Protein AF-A0A2H6MW00-F1 (afdb_monomer_lite)

Organism: NCBI:txid3147026

Sequence (532 aa):
ETTYEWGYKIKNDFLYSPQMQSAPKRWREKLSRSGATGAFHRWNVVLFIMSGNKQKDSLIRVLKAGEANIYTTLSTRKDITHVLTNKTILNQGKLKHLFGTPCYPIRYLETYLLEEKNVKYEQESREAMVDMQFDEMKNALIKHIYYQQAMLSKYTQIGQKMECNKELENASCSRGNKILEELVNDHFLPIAITEFFSGKDSIPPAKLIHSLLEYILQGNSDPTLSVQFFHIMYTLLEHNPPWKSPSMLRYYLEILQCPVCKNGTWSLMETLVRSCLYHNNICHSVMDPKTTDVDRTFHKKLLTFVMNLFEAEVLALTRRLYEGSDSHNPLVMPQTVVLNTFWLGNDSVLFNKQINILIDWIIYSYREKYRTIDVFKHKTSELLNAVLGAVVEYWIISGFIMDRNMLPSVADDLASYIAISCDDFSYEELKVFISSIPSLWLEMFVAEAVFKNLYFQNSTLLSNELLSLQKMVSCYLPTLQAGMCEKGKMPKEKKKKIGQWPCSESQRALLMLSGDKQNQAKVLPDVPVQTK

InterPro domains:
  IPR036420 BRCT domain superfamily [G3DSA:3.40.50.10190] (36-130)
  IPR042479 SMC5-SMC6 complex localization factor protein 1 [PTHR46677] (123-529)
  IPR057595 TopBP1/SLF1, BRCT domain [PF23294] (38-123)

Structure (mmCIF, N/CA/C/O backbone):
data_AF-A0A2H6MW00-F1
#
_entry.id   AF-A0A2H6MW00-F1
#
loop_
_atom_site.group_PDB
_atom_site.id
_atom_site.type_symbol
_atom_site.label_atom_id
_atom_site.label_alt_id
_atom_site.label_comp_id
_atom_site.label_asym_id
_atom_site.label_entity_id
_atom_site.label_seq_id
_atom_site.pdbx_PDB_ins_code
_atom_site.Cartn_x
_atom_site.Cartn_y
_atom_site.Cartn_z
_atom_site.occupancy
_atom_site.B_iso_or_equiv
_atom_site.auth_seq_id
_atom_site.auth_comp_id
_atom_site.auth_asym_id
_atom_site.auth_atom_id
_atom_site.pdbx_PDB_model_num
ATOM 1 N N . GLU A 1 1 ? -39.359 -27.729 50.370 1.00 43.09 1 GLU A N 1
ATOM 2 C CA . GLU A 1 1 ? -40.513 -26.822 50.542 1.00 43.09 1 GLU A CA 1
ATOM 3 C C . GLU A 1 1 ? -40.031 -25.507 51.136 1.00 43.09 1 GLU A C 1
ATOM 5 O O . GLU A 1 1 ? -39.455 -25.514 52.216 1.00 43.09 1 GLU A O 1
ATOM 10 N N . THR A 1 2 ? -40.194 -24.394 50.423 1.00 45.00 2 THR A N 1
ATOM 11 C CA . THR A 1 2 ? -39.931 -23.041 50.934 1.00 45.00 2 THR A CA 1
ATOM 12 C C . THR A 1 2 ? -41.237 -22.479 51.492 1.00 45.00 2 THR A C 1
ATOM 14 O O . THR A 1 2 ? -42.106 -22.017 50.760 1.00 45.00 2 THR A O 1
ATOM 17 N N . THR A 1 3 ? -41.424 -22.563 52.806 1.00 44.88 3 THR A N 1
ATOM 18 C CA . THR A 1 3 ? -42.553 -21.930 53.497 1.00 44.88 3 THR A CA 1
ATOM 19 C C . THR A 1 3 ? -42.326 -20.420 53.586 1.00 44.88 3 THR A C 1
ATOM 21 O O . THR A 1 3 ? -41.300 -19.960 54.088 1.00 44.88 3 THR A O 1
ATOM 24 N N . TYR A 1 4 ? -43.278 -19.631 53.076 1.00 48.44 4 TYR A N 1
ATOM 25 C CA . TYR A 1 4 ? -43.2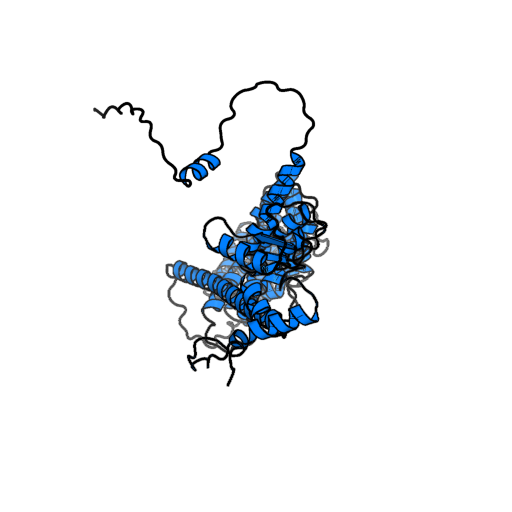72 -18.176 53.234 1.00 48.44 4 TYR A CA 1
ATOM 26 C C . TYR A 1 4 ? -43.538 -17.826 54.704 1.00 48.44 4 TYR A C 1
ATOM 28 O O . TYR A 1 4 ? -44.381 -18.452 55.347 1.00 48.44 4 TYR A O 1
ATOM 36 N N . GLU A 1 5 ? -42.854 -16.811 55.237 1.00 47.25 5 GLU A N 1
ATOM 37 C CA . GLU A 1 5 ? -42.820 -16.471 56.678 1.00 47.25 5 GLU A CA 1
ATOM 38 C C . GLU A 1 5 ? -44.167 -16.051 57.302 1.00 47.25 5 GLU A C 1
ATOM 40 O O . GLU A 1 5 ? -44.224 -15.755 58.488 1.00 47.25 5 GLU A O 1
ATOM 45 N N . TRP A 1 6 ? -45.260 -16.071 56.539 1.00 52.28 6 TRP A N 1
ATOM 46 C CA . TRP A 1 6 ? -46.618 -15.787 57.015 1.00 52.28 6 TRP A CA 1
ATOM 47 C C . TRP A 1 6 ? -47.533 -17.022 57.032 1.00 52.28 6 TRP A C 1
ATOM 49 O O . TRP A 1 6 ? -48.751 -16.888 57.026 1.00 52.28 6 TRP A O 1
ATOM 59 N N . GLY A 1 7 ? -46.968 -18.235 57.020 1.00 46.62 7 GLY A N 1
ATOM 60 C CA . GLY A 1 7 ? -47.730 -19.486 57.166 1.00 46.62 7 GLY A CA 1
ATOM 61 C C . GLY A 1 7 ? -48.493 -19.931 55.912 1.00 46.62 7 GLY A C 1
ATOM 62 O O . GLY A 1 7 ? -49.138 -20.978 55.921 1.00 46.62 7 GLY A O 1
ATOM 63 N N . TYR A 1 8 ? -48.388 -19.188 54.810 1.00 46.38 8 TYR A N 1
ATOM 64 C CA . TYR A 1 8 ? -48.951 -19.592 53.528 1.00 46.38 8 TYR A CA 1
ATOM 65 C C . TYR A 1 8 ? -48.022 -20.593 52.837 1.00 46.38 8 TYR A C 1
ATOM 67 O O . TYR A 1 8 ? -46.849 -20.307 52.577 1.00 46.38 8 TYR A O 1
ATOM 75 N N . LYS A 1 9 ? -48.563 -21.772 52.507 1.00 50.38 9 LYS A N 1
ATOM 76 C CA . LYS A 1 9 ? -47.920 -22.694 51.567 1.00 50.38 9 LYS A CA 1
ATOM 77 C C . LYS A 1 9 ? -47.858 -21.992 50.213 1.00 50.38 9 LYS A C 1
ATOM 79 O O . LYS A 1 9 ? -48.898 -21.723 49.614 1.00 50.38 9 LYS A O 1
ATOM 84 N N . ILE A 1 10 ? -46.650 -21.678 49.751 1.00 54.69 10 ILE A N 1
ATOM 85 C CA . ILE A 1 10 ? -46.438 -21.229 48.376 1.00 54.69 10 ILE A CA 1
ATOM 86 C C . ILE A 1 10 ? -46.874 -22.412 47.504 1.00 54.69 10 ILE A C 1
ATOM 88 O O . ILE A 1 10 ? -46.269 -23.481 47.576 1.00 54.69 10 ILE A O 1
ATOM 92 N N . LYS A 1 11 ? -47.979 -22.274 46.756 1.00 50.41 11 LYS A N 1
ATOM 93 C CA . LYS A 1 11 ? -48.311 -23.250 45.709 1.00 50.41 11 LYS A CA 1
ATOM 94 C C . LYS A 1 11 ? -47.095 -23.344 44.788 1.00 50.41 11 LYS A C 1
ATOM 96 O O . LYS A 1 11 ? -46.508 -22.309 44.485 1.00 50.41 11 LYS A O 1
ATOM 101 N N . ASN A 1 12 ? -46.719 -24.557 44.381 1.00 48.44 12 ASN A N 1
ATOM 102 C CA . ASN A 1 12 ? -45.645 -24.830 43.417 1.00 48.44 12 ASN A CA 1
ATOM 103 C C . ASN A 1 12 ? -45.997 -24.270 42.020 1.00 48.44 12 ASN A C 1
ATOM 105 O O . ASN A 1 12 ? -46.101 -25.015 41.052 1.00 48.44 12 ASN A O 1
ATOM 109 N N . ASP A 1 13 ? -46.207 -22.962 41.913 1.00 48.69 13 ASP A N 1
ATOM 110 C CA . ASP A 1 13 ? -46.309 -22.253 40.653 1.00 48.69 13 ASP A CA 1
ATOM 111 C C . ASP A 1 13 ? -44.887 -21.840 40.269 1.00 48.69 13 ASP A C 1
ATOM 113 O O . ASP A 1 13 ? -44.239 -21.029 40.933 1.00 48.69 13 ASP A O 1
ATOM 117 N N . PHE A 1 14 ? -44.391 -22.459 39.199 1.00 50.50 14 PHE A N 1
ATOM 118 C CA . PHE A 1 14 ? -43.037 -22.395 38.633 1.00 50.50 14 PHE A CA 1
ATOM 119 C C . PHE A 1 14 ? -42.571 -20.994 38.163 1.00 50.50 14 PHE A C 1
ATOM 121 O O . PHE A 1 14 ? -41.670 -20.886 37.337 1.00 50.50 14 PHE A O 1
ATOM 128 N N . LEU A 1 15 ? -43.168 -19.902 38.647 1.00 58.03 15 LEU A N 1
ATOM 129 C CA . LEU A 1 15 ? -42.971 -18.554 38.102 1.00 58.03 15 LEU A CA 1
ATOM 130 C C . LEU A 1 15 ? -41.726 -17.824 38.634 1.00 58.03 15 LEU A C 1
ATOM 132 O O . LEU A 1 15 ? -41.253 -16.900 37.979 1.00 58.03 15 LEU A O 1
ATOM 136 N N . TYR A 1 16 ? -41.173 -18.219 39.786 1.00 58.78 16 TYR A N 1
ATOM 137 C CA . TYR A 1 16 ? -40.031 -17.527 40.401 1.00 58.78 16 TYR A CA 1
ATOM 138 C C . TYR A 1 16 ? -38.967 -18.495 40.905 1.00 58.78 16 TYR A C 1
ATOM 140 O O . TYR A 1 16 ? -39.287 -19.499 41.545 1.00 58.78 16 TYR A O 1
ATOM 148 N N . SER A 1 17 ? -37.694 -18.164 40.666 1.00 69.06 17 SER A N 1
ATOM 149 C CA . SER A 1 17 ? -36.570 -18.997 41.095 1.00 69.06 17 SER A CA 1
ATOM 150 C C . SER A 1 17 ? -36.513 -19.127 42.629 1.00 69.06 17 SER A C 1
ATOM 152 O O . SER A 1 17 ? -36.914 -18.202 43.347 1.00 69.06 17 SER A O 1
ATOM 154 N N . PRO A 1 18 ? -35.968 -20.232 43.173 1.00 68.19 18 PRO A N 1
ATOM 155 C CA . PRO A 1 18 ? -35.770 -20.392 44.620 1.00 68.19 18 PRO A CA 1
ATOM 156 C C . PRO A 1 18 ? -34.998 -19.222 45.263 1.00 68.19 18 PRO A C 1
ATOM 158 O O . PRO A 1 18 ? -35.259 -18.823 46.401 1.00 68.19 18 PRO A O 1
ATOM 161 N N . GLN A 1 19 ? -34.079 -18.618 44.506 1.00 68.25 19 GLN A N 1
ATOM 162 C CA . GLN A 1 19 ? -33.316 -17.438 44.914 1.00 68.25 19 GLN A CA 1
ATOM 163 C C . GLN A 1 19 ? -34.219 -16.206 45.080 1.00 68.25 19 GLN A C 1
ATOM 165 O O . GLN A 1 19 ? -34.146 -15.532 46.107 1.00 68.25 19 GLN A O 1
ATOM 170 N N . MET A 1 20 ? -35.135 -15.954 44.139 1.00 70.88 20 MET A N 1
ATOM 171 C CA . MET A 1 20 ? -36.111 -14.864 44.252 1.00 70.88 20 MET A CA 1
ATOM 172 C C . MET A 1 20 ? -37.076 -15.068 45.426 1.00 70.88 20 MET A C 1
ATOM 174 O O . MET A 1 20 ? -37.373 -14.119 46.149 1.00 70.88 20 MET A O 1
ATOM 178 N N . GLN A 1 21 ? -37.526 -16.305 45.657 1.00 74.19 21 GLN A N 1
ATOM 179 C CA . GLN A 1 21 ? -38.461 -16.623 46.743 1.00 74.19 21 GLN A CA 1
ATOM 180 C C . GLN A 1 21 ? -37.848 -16.396 48.133 1.00 74.19 21 GLN A C 1
ATOM 182 O O . GLN A 1 21 ? -38.528 -15.944 49.053 1.00 74.19 21 GLN A O 1
ATOM 187 N N . SER A 1 22 ? -36.554 -16.680 48.289 1.00 78.94 22 SER A N 1
ATOM 188 C CA . SER A 1 22 ? -35.835 -16.491 49.556 1.00 78.94 22 SER A CA 1
ATOM 189 C C . SER A 1 22 ? -35.346 -15.055 49.797 1.00 78.94 22 SER A C 1
ATOM 191 O O . SER A 1 22 ? -35.012 -14.705 50.932 1.00 78.94 22 SER A O 1
ATOM 193 N N . ALA A 1 23 ? -35.319 -14.198 48.768 1.00 81.88 23 ALA A N 1
ATOM 194 C CA . ALA A 1 23 ? -34.741 -12.856 48.846 1.00 81.88 23 ALA A CA 1
ATOM 195 C C . ALA A 1 23 ? -35.322 -11.967 49.971 1.00 81.88 23 ALA A C 1
ATOM 197 O O . ALA A 1 23 ? -34.521 -11.384 50.707 1.00 81.88 23 ALA A O 1
ATOM 198 N N . PRO A 1 24 ? -36.651 -11.893 50.201 1.00 83.25 24 PRO A N 1
ATOM 199 C CA . PRO A 1 24 ? -37.211 -11.069 51.276 1.00 83.25 24 PRO A CA 1
ATOM 200 C C . PRO A 1 24 ? -36.743 -11.499 52.672 1.00 83.25 24 PRO A C 1
ATOM 202 O O . PRO A 1 24 ? -36.370 -10.653 53.485 1.00 83.25 24 PRO A O 1
ATOM 205 N N . LYS A 1 25 ? -36.709 -12.813 52.936 1.00 81.81 25 LYS A N 1
ATOM 206 C CA . LYS A 1 25 ? -36.219 -13.378 54.201 1.00 81.81 25 LYS A CA 1
ATOM 207 C C . LYS A 1 25 ? -34.744 -13.043 54.419 1.00 81.81 25 LYS A C 1
ATOM 209 O O . LYS A 1 25 ? -34.380 -12.519 55.469 1.00 81.81 25 LYS A O 1
ATOM 214 N N . ARG A 1 26 ? -33.910 -13.251 53.393 1.00 85.31 26 ARG A N 1
ATOM 215 C CA . ARG A 1 26 ? -32.474 -12.922 53.443 1.00 85.31 26 ARG A CA 1
ATOM 216 C C . ARG A 1 26 ? -32.235 -11.446 53.759 1.00 85.31 26 ARG A C 1
ATOM 218 O O . ARG A 1 26 ? -31.378 -11.125 54.579 1.00 85.31 26 ARG A O 1
ATOM 225 N N . TRP A 1 27 ? -32.995 -10.544 53.136 1.00 85.69 27 TRP A N 1
ATOM 226 C CA . TRP A 1 27 ? -32.870 -9.112 53.403 1.00 85.69 27 TRP A CA 1
ATOM 227 C C . TRP A 1 27 ? -33.333 -8.736 54.809 1.00 85.69 27 TRP A C 1
ATOM 229 O O . TRP A 1 27 ? -32.624 -7.979 55.465 1.00 85.69 27 TRP A O 1
ATOM 239 N N . ARG A 1 28 ? -34.435 -9.305 55.318 1.00 84.44 28 ARG A N 1
ATOM 240 C CA . ARG A 1 28 ? -34.860 -9.091 56.714 1.00 84.44 28 ARG A CA 1
ATOM 241 C C . ARG A 1 28 ? -33.769 -9.491 57.704 1.00 84.44 28 ARG A C 1
ATOM 243 O O . ARG A 1 28 ? -33.351 -8.664 58.507 1.00 84.44 28 ARG A O 1
ATOM 250 N N . GLU A 1 29 ? -33.248 -10.711 57.593 1.00 85.50 29 GLU A N 1
ATOM 251 C CA . GLU A 1 29 ? -32.184 -11.198 58.480 1.00 85.50 29 GLU A CA 1
ATOM 252 C C . GLU A 1 29 ? -30.925 -10.325 58.399 1.00 85.50 29 GLU A C 1
ATOM 254 O O . GLU A 1 29 ? -30.324 -9.988 59.421 1.00 85.50 29 GLU A O 1
ATOM 259 N N . LYS A 1 30 ? -30.533 -9.917 57.187 1.00 85.12 30 LYS A N 1
ATOM 260 C CA . LYS A 1 30 ? -29.355 -9.074 56.965 1.00 85.12 30 LYS A CA 1
ATOM 261 C C . LYS A 1 30 ? -29.521 -7.676 57.558 1.00 85.12 30 LYS A C 1
ATOM 263 O O . LYS A 1 30 ? -28.572 -7.166 58.155 1.00 85.12 30 LYS A O 1
ATOM 268 N N . LEU A 1 31 ? -30.692 -7.059 57.415 1.00 87.12 31 LEU A N 1
ATOM 269 C CA . LEU A 1 31 ? -30.972 -5.737 57.980 1.00 87.12 31 LEU A CA 1
ATOM 270 C C . LEU A 1 31 ? -31.046 -5.799 59.510 1.00 87.12 31 LEU A C 1
ATOM 272 O O . LEU A 1 31 ? -30.394 -4.994 60.168 1.00 87.12 31 LEU A O 1
ATOM 276 N N . SER A 1 32 ? -31.701 -6.817 60.079 1.00 87.00 32 SER A N 1
ATOM 277 C CA . SER A 1 32 ? -31.735 -7.029 61.533 1.00 87.00 32 SER A CA 1
ATOM 278 C C . SER A 1 32 ? -30.345 -7.256 62.127 1.00 87.00 32 SER A C 1
ATOM 280 O O . SER A 1 32 ? -30.023 -6.676 63.158 1.00 87.00 32 SER A O 1
ATOM 282 N N . ARG A 1 33 ? -29.492 -8.058 61.472 1.00 85.88 33 ARG A N 1
ATOM 283 C CA . ARG A 1 33 ? -28.117 -8.311 61.942 1.00 85.88 33 ARG A CA 1
ATOM 284 C C . ARG A 1 33 ? -27.209 -7.089 61.837 1.00 85.88 33 ARG A C 1
ATOM 286 O O . ARG A 1 33 ? -26.317 -6.930 62.660 1.00 85.88 33 ARG A O 1
ATOM 293 N N . SER A 1 34 ? -27.386 -6.265 60.806 1.00 84.44 34 SER A N 1
ATOM 294 C CA . SER A 1 34 ? -26.510 -5.112 60.548 1.00 84.44 34 SER A CA 1
ATOM 295 C C . SER A 1 34 ? -26.994 -3.804 61.176 1.00 84.44 34 SER A C 1
ATOM 297 O O . SER A 1 34 ? -26.238 -2.837 61.186 1.00 84.44 34 SER A O 1
ATOM 299 N N . GLY A 1 35 ? -28.238 -3.748 61.665 1.00 85.81 35 GLY A N 1
ATOM 300 C CA . GLY A 1 35 ? -28.869 -2.510 62.132 1.00 85.81 35 GLY A CA 1
ATOM 301 C C . GLY A 1 35 ? -29.129 -1.493 61.013 1.00 85.81 35 GLY A C 1
ATOM 302 O O . GLY A 1 35 ? -29.382 -0.323 61.286 1.00 85.81 35 GLY A O 1
ATOM 303 N N . ALA A 1 36 ? -29.031 -1.911 59.750 1.00 87.56 36 ALA A N 1
ATOM 304 C CA . ALA A 1 36 ? -29.239 -1.054 58.593 1.00 87.56 36 ALA A CA 1
ATOM 305 C C . ALA A 1 36 ? -30.725 -0.724 58.396 1.00 87.56 36 ALA A C 1
ATOM 307 O O . ALA A 1 36 ? -31.579 -1.605 58.475 1.00 87.56 36 ALA A O 1
ATOM 308 N N . THR A 1 37 ? -31.024 0.529 58.054 1.00 86.38 37 THR A N 1
ATOM 309 C CA . THR A 1 37 ? -32.398 1.013 57.834 1.00 86.38 37 THR A CA 1
ATOM 310 C C . THR A 1 37 ? -33.011 0.521 56.522 1.00 86.38 37 THR A C 1
ATOM 312 O O . THR A 1 37 ? -34.229 0.454 56.399 1.00 86.38 37 THR A O 1
ATOM 315 N N . GLY A 1 38 ? -32.186 0.120 55.552 1.00 89.12 38 GLY A N 1
ATOM 316 C CA . GLY A 1 38 ? -32.645 -0.370 54.257 1.00 89.12 38 GLY A CA 1
ATOM 317 C C . GLY A 1 38 ? -31.540 -1.015 53.422 1.00 89.12 38 GLY A C 1
ATOM 318 O O . GLY A 1 38 ? -30.343 -0.888 53.711 1.00 89.12 38 GLY A O 1
ATOM 319 N N . ALA A 1 39 ? -31.944 -1.727 52.365 1.00 87.81 39 ALA A N 1
ATOM 320 C CA . ALA A 1 39 ? -31.032 -2.460 51.479 1.00 87.81 39 ALA A CA 1
ATOM 321 C C . ALA A 1 39 ? -29.990 -1.554 50.794 1.00 87.81 39 ALA A C 1
ATOM 323 O O . ALA A 1 39 ? -28.892 -2.004 50.469 1.00 87.81 39 ALA A O 1
ATOM 324 N N . PHE A 1 40 ? -30.313 -0.272 50.635 1.00 91.44 40 PHE A N 1
ATOM 325 C CA . PHE A 1 40 ? -29.522 0.750 49.962 1.00 91.44 40 PHE A CA 1
ATOM 326 C C . PHE A 1 40 ? -29.143 1.922 50.888 1.00 91.44 40 PHE A C 1
ATOM 328 O O . PHE A 1 40 ? -28.737 2.964 50.391 1.00 91.44 40 PHE A O 1
ATOM 335 N N . HIS A 1 41 ? -29.207 1.770 52.218 1.00 86.06 41 HIS A N 1
ATOM 336 C CA . HIS A 1 41 ? -29.026 2.862 53.202 1.00 86.06 41 HIS A CA 1
ATOM 337 C C . HIS A 1 41 ? -27.707 3.667 53.123 1.00 86.06 41 HIS A C 1
ATOM 339 O O . HIS A 1 41 ? -27.577 4.713 53.749 1.00 86.06 41 HIS A O 1
ATOM 345 N N . ARG A 1 42 ? -26.691 3.186 52.392 1.00 86.75 42 ARG A N 1
ATOM 346 C CA . ARG A 1 42 ? -25.413 3.898 52.144 1.00 86.75 42 ARG A CA 1
ATOM 347 C C . ARG A 1 42 ? -25.243 4.329 50.692 1.00 86.75 42 ARG A C 1
ATOM 349 O O . ARG A 1 42 ? -24.147 4.699 50.282 1.00 86.75 42 ARG A O 1
ATOM 356 N N . TRP A 1 43 ? -26.284 4.181 49.882 1.00 89.56 43 TRP A N 1
ATOM 357 C CA . TRP A 1 43 ? -26.205 4.440 48.460 1.00 89.56 43 TRP A CA 1
ATOM 358 C C . TRP A 1 43 ? -26.570 5.887 48.182 1.00 89.56 43 TRP A C 1
ATOM 360 O O . TRP A 1 43 ? -27.716 6.299 48.319 1.00 89.56 43 TRP A O 1
ATOM 370 N N . ASN A 1 44 ? -25.579 6.627 47.714 1.00 87.44 44 ASN A N 1
ATOM 371 C CA . ASN A 1 44 ? -25.741 7.914 47.060 1.00 87.44 44 ASN A CA 1
ATOM 372 C C . ASN A 1 44 ? -25.793 7.667 45.548 1.00 87.44 44 ASN A C 1
ATOM 374 O O . ASN A 1 44 ? -24.773 7.304 44.948 1.00 87.44 44 ASN A O 1
ATOM 378 N N . VAL A 1 45 ? -26.989 7.775 44.966 1.00 86.12 45 VAL A N 1
ATOM 379 C CA . VAL A 1 45 ? -27.323 7.295 43.621 1.00 86.12 45 VAL A CA 1
ATOM 380 C C . VAL A 1 45 ? -27.597 8.446 42.661 1.00 86.12 45 VAL A C 1
ATOM 382 O O . VAL A 1 45 ? -28.407 9.330 42.946 1.00 86.12 45 VAL A O 1
ATOM 385 N N . VAL A 1 46 ? -26.994 8.383 41.475 1.00 83.69 46 VAL A N 1
ATOM 386 C CA . VAL A 1 46 ? -27.352 9.223 40.323 1.00 83.69 46 VAL A CA 1
ATOM 387 C C . VAL A 1 46 ? -28.054 8.367 39.271 1.00 83.69 46 VAL A C 1
ATOM 389 O O . VAL A 1 46 ? -27.532 7.335 38.850 1.00 83.69 46 VAL A O 1
ATOM 392 N N . LEU A 1 47 ? -29.237 8.802 38.829 1.00 79.00 47 LEU A N 1
ATOM 393 C CA . LEU A 1 47 ? -30.015 8.131 37.783 1.00 79.00 47 LEU A CA 1
ATOM 394 C C . LEU A 1 47 ? -29.801 8.814 36.428 1.00 79.00 47 LEU A C 1
ATOM 396 O O . LEU A 1 47 ? -30.324 9.904 36.190 1.00 79.00 47 LEU A O 1
ATOM 400 N N . PHE A 1 48 ? -29.089 8.149 35.519 1.00 71.88 48 PHE A N 1
ATOM 401 C CA . PHE A 1 48 ? -28.833 8.633 34.162 1.00 71.88 48 PHE A CA 1
ATOM 402 C C . PHE A 1 48 ? -29.674 7.849 33.140 1.00 71.88 48 PHE A C 1
ATOM 404 O O . PHE A 1 48 ? -29.203 6.906 32.497 1.00 71.88 48 PHE A O 1
ATOM 411 N N . ILE A 1 49 ? -30.951 8.229 33.033 1.00 66.81 49 ILE A N 1
ATOM 412 C CA . ILE A 1 49 ? -31.977 7.596 32.185 1.00 66.81 49 ILE A CA 1
ATOM 413 C C . ILE A 1 49 ? -32.513 8.662 31.216 1.00 66.81 49 ILE A C 1
ATOM 415 O O . ILE A 1 49 ? -32.924 9.733 31.670 1.00 66.81 49 ILE A O 1
ATOM 419 N N . MET A 1 50 ? -32.492 8.400 29.899 1.00 50.62 50 MET A N 1
ATOM 420 C CA . MET A 1 50 ? -33.032 9.336 28.895 1.00 50.62 50 MET A CA 1
ATOM 421 C C . MET A 1 50 ? -34.531 9.583 29.114 1.00 50.62 50 MET A C 1
ATOM 423 O O . MET A 1 50 ? -35.275 8.677 29.480 1.00 50.62 50 MET A O 1
ATOM 427 N N . SER A 1 51 ? -34.940 10.839 28.937 1.00 45.62 51 SER A N 1
ATOM 428 C CA . SER A 1 51 ? -36.249 11.379 29.304 1.00 45.62 51 SER A CA 1
ATOM 429 C C . SER A 1 51 ? -37.420 10.709 28.586 1.00 45.62 51 SER A C 1
ATOM 431 O O . SER A 1 51 ? -37.417 10.576 27.365 1.00 45.62 51 SER A O 1
ATOM 433 N N . GLY A 1 52 ? -38.439 10.388 29.385 1.00 53.69 52 GLY A N 1
ATOM 434 C CA . GLY A 1 52 ? -39.700 9.763 28.999 1.00 53.69 52 GLY A CA 1
ATOM 435 C C . GLY A 1 52 ? -39.904 8.469 29.790 1.00 53.69 52 GLY A C 1
ATOM 436 O O . GLY A 1 52 ? -39.070 7.579 29.697 1.00 53.69 52 GLY A O 1
ATOM 437 N N . ASN A 1 53 ? -41.011 8.355 30.536 1.00 52.16 53 ASN A N 1
ATOM 438 C CA . ASN A 1 53 ? -41.598 7.116 31.092 1.00 52.16 53 ASN A CA 1
ATOM 439 C C . ASN A 1 53 ? -41.533 6.879 32.615 1.00 52.16 53 ASN A C 1
ATOM 441 O O . ASN A 1 53 ? -40.503 6.993 33.279 1.00 52.16 53 ASN A O 1
ATOM 445 N N . LYS A 1 54 ? -42.675 6.373 33.105 1.00 63.84 54 LYS A N 1
ATOM 446 C CA . LYS A 1 54 ? -43.038 5.833 34.436 1.00 63.84 54 LYS A CA 1
ATOM 447 C C . LYS A 1 54 ? -41.995 4.911 35.103 1.00 63.84 54 LYS A C 1
ATOM 449 O O . LYS A 1 54 ? -42.094 4.598 36.292 1.00 63.84 54 LYS A O 1
ATOM 454 N N . GLN A 1 55 ? -41.006 4.442 34.345 1.00 71.31 55 GLN A N 1
ATOM 455 C CA . GLN A 1 55 ? -39.929 3.574 34.812 1.00 71.31 55 GLN A CA 1
ATOM 456 C C . GLN A 1 55 ? -38.954 4.317 35.735 1.00 71.31 55 GLN A C 1
ATOM 458 O O . GLN A 1 55 ? -38.563 3.765 36.761 1.00 71.31 55 GLN A O 1
ATOM 463 N N . LYS A 1 56 ? -38.621 5.583 35.437 1.00 76.44 56 LYS A N 1
ATOM 464 C CA . LYS A 1 56 ? -37.750 6.399 36.301 1.00 76.44 56 LYS A CA 1
ATOM 465 C C . LYS A 1 56 ? -38.371 6.598 37.686 1.00 76.44 56 LYS A C 1
ATOM 467 O O . LYS A 1 56 ? -37.698 6.380 38.687 1.00 76.44 56 LYS A O 1
ATOM 472 N N . ASP A 1 57 ? -39.661 6.920 37.747 1.00 81.12 57 ASP A N 1
ATOM 473 C CA . ASP A 1 57 ? -40.375 7.119 39.016 1.00 81.12 57 ASP A CA 1
ATOM 474 C C . ASP A 1 57 ? -40.505 5.819 39.812 1.00 81.12 57 ASP A C 1
ATOM 476 O O . ASP A 1 57 ? -40.424 5.812 41.039 1.00 81.12 57 ASP A O 1
ATOM 480 N N . SER A 1 58 ? -40.671 4.691 39.122 1.00 83.31 58 SER A N 1
ATOM 481 C CA . SER A 1 58 ? -40.697 3.374 39.762 1.00 83.31 58 SER A CA 1
ATOM 482 C C . SER A 1 58 ? -39.335 3.009 40.355 1.00 83.31 58 SER A C 1
ATOM 484 O O . SER A 1 58 ? -39.279 2.560 41.496 1.00 83.31 58 SER A O 1
ATOM 486 N N . LEU A 1 59 ? -38.238 3.301 39.652 1.00 84.62 59 LEU A N 1
ATOM 487 C CA . LEU A 1 59 ? -36.881 3.115 40.173 1.00 84.62 59 LEU A CA 1
ATOM 488 C C . LEU A 1 59 ? -36.585 4.038 41.358 1.00 84.62 59 LEU A C 1
ATOM 490 O O . LEU A 1 59 ? -36.029 3.585 42.354 1.00 84.62 59 LEU A O 1
ATOM 494 N N . ILE A 1 60 ? -37.005 5.305 41.295 1.00 85.25 60 ILE A N 1
ATOM 495 C CA . ILE A 1 60 ? -36.887 6.243 42.420 1.00 85.25 60 ILE A CA 1
ATOM 496 C C . ILE A 1 60 ? -37.633 5.706 43.644 1.00 85.25 60 ILE A C 1
ATOM 498 O O . ILE A 1 60 ? -37.093 5.750 44.746 1.00 85.25 60 ILE A O 1
ATOM 502 N N . ARG A 1 61 ? -38.849 5.172 43.468 1.00 87.62 61 ARG A N 1
ATOM 503 C CA . ARG A 1 61 ? -39.621 4.571 44.567 1.00 87.62 61 ARG A CA 1
ATOM 504 C C . ARG A 1 61 ? -38.912 3.364 45.176 1.00 87.62 61 ARG A C 1
ATOM 506 O O . ARG A 1 61 ? -38.819 3.295 46.395 1.00 87.62 61 ARG A O 1
ATOM 513 N N . VAL A 1 62 ? -38.381 2.457 44.353 1.00 89.38 62 VAL A N 1
ATOM 514 C CA . VAL A 1 62 ? -37.635 1.276 44.829 1.00 89.38 62 VAL A CA 1
ATOM 515 C C . VAL A 1 62 ? -36.377 1.687 45.598 1.00 89.38 62 VAL A C 1
ATOM 517 O O . VAL A 1 62 ? -36.130 1.183 46.689 1.00 89.38 62 VAL A O 1
ATOM 520 N N . LEU A 1 63 ? -35.606 2.636 45.065 1.00 89.31 63 LEU A N 1
ATOM 521 C CA . LEU A 1 63 ? -34.390 3.134 45.706 1.00 89.31 63 LEU A CA 1
ATOM 522 C C . LEU A 1 63 ? -34.684 3.832 47.038 1.00 89.31 63 LEU A C 1
ATOM 524 O O . LEU A 1 63 ? -34.011 3.554 48.026 1.00 89.31 63 LEU A O 1
ATOM 528 N N . LYS A 1 64 ? -35.722 4.677 47.092 1.00 89.62 64 LYS A N 1
ATOM 529 C CA . LYS A 1 64 ? -36.163 5.321 48.339 1.00 89.62 64 LYS A CA 1
ATOM 530 C C . LYS A 1 64 ? -36.676 4.315 49.365 1.00 89.62 64 LYS A C 1
ATOM 532 O O . LYS A 1 64 ? -36.353 4.450 50.533 1.00 89.62 64 LYS A O 1
ATOM 537 N N . ALA A 1 65 ? -37.422 3.293 48.942 1.00 89.44 65 ALA A N 1
ATOM 538 C CA . ALA A 1 65 ? -37.897 2.238 49.841 1.00 89.44 65 ALA A CA 1
ATOM 539 C C . ALA A 1 65 ? -36.747 1.425 50.461 1.00 89.44 65 ALA A C 1
ATOM 541 O O . ALA A 1 65 ? -36.893 0.878 51.548 1.00 89.44 65 ALA A O 1
ATOM 542 N N . GLY A 1 66 ? -35.601 1.346 49.779 1.00 88.75 66 GLY A N 1
ATOM 543 C CA . GLY A 1 66 ? -34.373 0.788 50.337 1.00 88.75 66 GLY A CA 1
ATOM 544 C C . GLY A 1 66 ? -33.479 1.806 51.051 1.00 88.75 66 GLY A C 1
ATOM 545 O O . GLY A 1 66 ? -32.345 1.448 51.355 1.00 88.75 66 GLY A O 1
ATOM 546 N N . GLU A 1 67 ? -33.954 3.025 51.325 1.00 90.38 67 GLU A N 1
ATOM 547 C CA . GLU A 1 67 ? -33.231 4.104 52.023 1.00 90.38 67 GLU A CA 1
ATOM 548 C C . GLU A 1 67 ? -32.020 4.687 51.257 1.00 90.38 67 GLU A C 1
ATOM 550 O O . GLU A 1 67 ? -31.047 5.132 51.858 1.00 90.38 67 GLU A O 1
ATOM 555 N N . ALA A 1 68 ? -32.046 4.707 49.918 1.00 90.06 68 ALA A N 1
ATOM 556 C CA . ALA A 1 68 ? -31.005 5.373 49.122 1.00 90.06 68 ALA A CA 1
ATOM 557 C C . ALA A 1 68 ? -31.194 6.901 49.042 1.00 90.06 68 ALA A C 1
ATOM 559 O O . ALA A 1 68 ? -32.307 7.396 48.834 1.00 90.06 68 ALA A O 1
ATOM 560 N N . ASN A 1 69 ? -30.087 7.645 49.039 1.00 87.88 69 ASN A N 1
ATOM 561 C CA . ASN A 1 69 ? -30.062 9.070 48.706 1.00 87.88 69 ASN A CA 1
ATOM 562 C C . ASN A 1 69 ? -29.978 9.247 47.186 1.00 87.88 69 ASN A C 1
ATOM 564 O O . ASN A 1 69 ? -29.056 8.743 46.546 1.00 87.88 69 ASN A O 1
ATOM 568 N N . ILE A 1 70 ? -30.919 9.978 46.586 1.00 85.19 70 ILE A N 1
ATOM 569 C CA . ILE A 1 70 ? -31.000 10.145 45.126 1.00 85.19 70 ILE A CA 1
ATOM 570 C C . ILE A 1 70 ? -30.679 11.590 44.750 1.00 85.19 70 ILE A C 1
ATOM 572 O O . ILE A 1 70 ? -31.356 12.512 45.201 1.00 85.19 70 ILE A O 1
ATOM 576 N N . TYR A 1 71 ? -29.700 11.778 43.866 1.00 80.19 71 TYR A N 1
ATOM 577 C CA . TYR A 1 71 ? -29.256 13.091 43.399 1.00 80.19 71 TYR A CA 1
ATOM 578 C C . TYR A 1 71 ? -29.754 13.365 41.974 1.00 80.19 71 TYR A C 1
ATOM 580 O O . TYR A 1 71 ? -29.606 12.538 41.071 1.00 80.19 71 TYR A O 1
ATOM 588 N N . THR A 1 72 ? -30.365 14.536 41.770 1.00 60.94 72 THR A N 1
ATOM 589 C CA . THR A 1 72 ? -30.970 14.952 40.489 1.00 60.94 72 THR A CA 1
ATOM 590 C C . THR A 1 72 ? -30.069 15.848 39.640 1.00 60.94 72 THR A C 1
ATOM 592 O O . THR A 1 72 ? -30.309 15.984 38.443 1.00 60.94 72 THR A O 1
ATOM 595 N N . THR A 1 73 ? -29.039 16.456 40.230 1.00 54.94 73 THR A N 1
ATOM 596 C CA . THR A 1 73 ? -28.094 17.363 39.565 1.00 54.94 73 THR A CA 1
ATOM 597 C C . THR A 1 73 ? -26.652 16.977 39.899 1.00 54.94 73 THR A C 1
ATOM 599 O O . THR A 1 73 ? -26.388 16.337 40.914 1.00 54.94 73 THR A O 1
ATOM 602 N N . LEU A 1 74 ? -25.713 17.359 39.025 1.00 55.44 74 LEU A N 1
ATOM 603 C CA . LEU A 1 74 ? -24.258 17.177 39.165 1.00 55.44 74 LEU A CA 1
ATOM 604 C C . LEU A 1 74 ? -23.665 18.036 40.309 1.00 55.44 74 LEU A C 1
ATOM 606 O O . LEU A 1 74 ? -22.724 18.800 40.103 1.00 55.44 74 LEU A O 1
ATOM 610 N N . SER A 1 75 ? -24.221 17.965 41.518 1.00 48.84 75 SER A N 1
ATOM 611 C CA . SER A 1 75 ? -23.681 18.674 42.677 1.00 48.84 75 SER A CA 1
ATOM 612 C C . SER A 1 75 ? -22.520 17.901 43.306 1.00 48.84 75 SER A C 1
ATOM 614 O O . SER A 1 75 ? -22.622 16.705 43.558 1.00 48.84 75 SER A O 1
ATOM 616 N N . THR A 1 76 ? -21.419 18.627 43.521 1.00 51.94 76 THR A N 1
ATOM 617 C CA . THR A 1 76 ? -20.202 18.306 44.295 1.00 51.94 76 THR A CA 1
ATOM 618 C C . THR A 1 76 ? -19.823 16.826 44.442 1.00 51.94 76 THR A C 1
ATOM 620 O O . THR A 1 76 ? -20.217 16.121 45.362 1.00 51.94 76 THR A O 1
ATOM 623 N N . ARG A 1 77 ? -18.924 16.459 43.527 1.00 54.62 77 ARG A N 1
ATOM 624 C CA . ARG A 1 77 ? -18.089 15.272 43.273 1.00 54.62 77 ARG A CA 1
ATOM 625 C C . ARG A 1 77 ? -17.651 14.313 44.408 1.00 54.62 77 ARG A C 1
ATOM 627 O O . ARG A 1 77 ? -16.917 13.394 44.071 1.00 54.62 77 ARG A O 1
ATOM 634 N N . LYS A 1 78 ? -17.989 14.489 45.692 1.00 55.97 78 LYS A N 1
ATOM 635 C CA . LYS A 1 78 ? -17.288 13.764 46.779 1.00 55.97 78 LYS A CA 1
ATOM 636 C C . LYS A 1 78 ? -17.997 12.562 47.414 1.00 55.97 78 LYS A C 1
ATOM 638 O O . LYS A 1 78 ? -17.285 11.753 47.989 1.00 55.97 78 LYS A O 1
ATOM 643 N N . ASP A 1 79 ? -19.303 12.359 47.213 1.00 70.38 79 ASP A N 1
ATOM 644 C CA . ASP A 1 79 ? -20.026 11.304 47.953 1.00 70.38 79 ASP A CA 1
ATOM 645 C C . ASP A 1 79 ? -20.864 10.338 47.094 1.00 70.38 79 ASP A C 1
ATOM 647 O O . ASP A 1 79 ? -21.617 9.540 47.641 1.00 70.38 79 ASP A O 1
ATOM 651 N N . ILE A 1 80 ? -20.781 10.358 45.759 1.00 80.62 80 ILE A N 1
ATOM 652 C CA . ILE A 1 80 ? -21.593 9.454 44.916 1.00 80.62 80 ILE A CA 1
ATOM 653 C C . ILE A 1 80 ? -21.030 8.027 44.973 1.00 80.62 80 ILE A C 1
ATOM 655 O O . ILE A 1 80 ? -19.840 7.821 44.790 1.00 80.62 80 ILE A O 1
ATOM 659 N N . THR A 1 81 ? -21.901 7.036 45.185 1.00 82.62 81 THR A N 1
ATOM 660 C CA . THR A 1 81 ? -21.512 5.614 45.328 1.00 82.62 81 THR A CA 1
ATOM 661 C C . THR A 1 81 ? -21.992 4.727 44.183 1.00 82.62 81 THR A C 1
ATOM 663 O O . THR A 1 81 ? -21.387 3.692 43.919 1.00 82.62 81 THR A O 1
ATOM 666 N N . HIS A 1 82 ? -23.082 5.108 43.509 1.00 84.69 82 HIS A N 1
ATOM 667 C CA . HIS A 1 82 ? -23.669 4.323 42.428 1.00 84.69 82 HIS A CA 1
ATOM 668 C C . HIS A 1 82 ? -24.215 5.249 41.343 1.00 84.69 82 HIS A C 1
ATOM 670 O O . HIS A 1 82 ? -24.981 6.175 41.609 1.00 84.69 82 HIS A O 1
ATOM 676 N N . VAL A 1 83 ? -23.863 4.964 40.095 1.00 82.75 83 VAL A N 1
ATOM 677 C CA . VAL A 1 83 ? -24.450 5.621 38.925 1.00 82.75 83 VAL A CA 1
ATOM 678 C C . VAL A 1 83 ? -25.230 4.565 38.160 1.00 82.75 83 VAL A C 1
ATOM 680 O O . VAL A 1 83 ? -24.635 3.599 37.689 1.00 82.75 83 VAL A O 1
ATOM 683 N N . LEU A 1 84 ? -26.552 4.717 38.059 1.00 82.19 84 LEU A N 1
ATOM 684 C CA . LEU A 1 84 ? -27.418 3.754 37.375 1.00 82.19 84 LEU A CA 1
ATOM 685 C C . LEU A 1 84 ? -27.823 4.271 35.997 1.00 82.19 84 LEU A C 1
ATOM 687 O O . LEU A 1 84 ? -28.305 5.400 35.868 1.00 82.19 84 LEU A O 1
ATOM 691 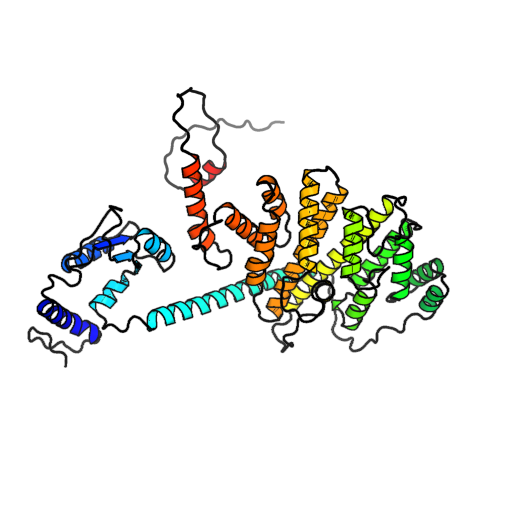N N . THR A 1 85 ? -27.667 3.435 34.969 1.00 76.00 85 THR A N 1
ATOM 692 C CA . THR A 1 85 ? -27.993 3.801 33.583 1.00 76.00 85 THR A CA 1
ATOM 693 C C . THR A 1 85 ? -28.738 2.699 32.826 1.00 76.00 85 THR A C 1
ATOM 695 O O . THR A 1 85 ? -28.605 1.512 33.123 1.00 76.00 85 THR A O 1
ATOM 698 N N . ASN A 1 86 ? -29.556 3.109 31.849 1.00 69.19 86 ASN A N 1
ATOM 699 C CA . ASN A 1 86 ? -30.268 2.215 30.933 1.00 69.19 86 ASN A CA 1
ATOM 700 C C . ASN A 1 86 ? -29.524 1.970 29.608 1.00 69.19 86 ASN A C 1
ATOM 702 O O . ASN A 1 86 ? -29.969 1.138 28.822 1.00 69.19 86 ASN A O 1
ATOM 706 N N . LYS A 1 87 ? -28.434 2.698 29.331 1.00 57.38 87 LYS A N 1
ATOM 707 C CA . LYS A 1 87 ? -27.658 2.517 28.099 1.00 57.38 87 LYS A CA 1
ATOM 708 C C . LYS A 1 87 ? -26.704 1.329 28.230 1.00 57.38 87 LYS A C 1
ATOM 710 O O . LYS A 1 87 ? -26.160 1.083 29.305 1.00 57.38 87 LYS A O 1
ATOM 715 N N . THR A 1 88 ? -26.488 0.627 27.118 1.00 52.03 88 THR A N 1
ATOM 716 C CA . THR A 1 88 ? -25.429 -0.379 26.971 1.00 52.03 88 THR A CA 1
ATOM 717 C C . THR A 1 88 ? -24.046 0.229 27.238 1.00 52.03 88 THR A C 1
ATOM 719 O O . THR A 1 88 ? -23.880 1.455 27.259 1.00 52.03 88 THR A O 1
ATOM 722 N N . ILE A 1 89 ? -23.078 -0.665 27.467 1.00 51.03 89 ILE A N 1
ATOM 723 C CA . ILE A 1 89 ? -21.667 -0.506 27.880 1.00 51.03 89 ILE A CA 1
ATOM 724 C C . ILE A 1 89 ? -20.976 0.779 27.362 1.00 51.03 89 ILE A C 1
ATOM 726 O O . ILE A 1 89 ? -20.204 1.398 28.096 1.00 51.03 89 ILE A O 1
ATOM 730 N N . LEU A 1 90 ? -21.362 1.270 26.177 1.00 43.59 90 LEU A N 1
ATOM 731 C CA . LEU A 1 90 ? -20.920 2.504 25.507 1.00 43.59 90 LEU A CA 1
ATOM 732 C C . LEU A 1 90 ? -20.778 3.775 26.371 1.00 43.59 90 LEU A C 1
ATOM 734 O O . LEU A 1 90 ? -20.035 4.675 25.991 1.00 43.59 90 LEU A O 1
ATOM 738 N N . ASN A 1 91 ? -21.506 3.915 27.486 1.00 51.38 91 ASN A N 1
ATOM 739 C CA . ASN A 1 91 ? -21.416 5.108 28.349 1.00 51.38 91 ASN A CA 1
ATOM 740 C C . ASN A 1 91 ? -20.841 4.844 29.747 1.00 51.38 91 ASN A C 1
ATOM 742 O O . ASN A 1 91 ? -20.655 5.800 30.504 1.00 51.38 91 ASN A O 1
ATOM 746 N N . GLN A 1 92 ? -20.537 3.592 30.105 1.00 51.38 92 GLN A N 1
ATOM 747 C CA . GLN A 1 92 ? -20.047 3.263 31.447 1.00 51.38 92 GLN A CA 1
ATOM 748 C C . GLN A 1 92 ? -18.650 3.840 31.702 1.00 51.38 92 GLN A C 1
ATOM 750 O O . GLN A 1 92 ? -18.424 4.396 32.774 1.00 51.38 92 GLN A O 1
ATOM 755 N N . GLY A 1 93 ? -17.751 3.821 30.711 1.00 54.00 93 GLY A N 1
ATOM 756 C CA . GLY A 1 93 ? -16.426 4.449 30.824 1.00 54.00 93 GLY A CA 1
ATOM 757 C C . GLY A 1 93 ? -16.498 5.968 31.040 1.00 54.00 93 GLY A C 1
ATOM 758 O O . GLY A 1 93 ? -15.850 6.512 31.935 1.00 54.00 93 GLY A O 1
ATOM 759 N N . LYS A 1 94 ? -17.377 6.651 30.293 1.00 53.31 94 LYS A N 1
ATOM 760 C CA . LYS A 1 94 ? -17.596 8.107 30.378 1.00 53.31 94 LYS A CA 1
ATOM 761 C C . LYS A 1 94 ? -18.196 8.533 31.721 1.00 53.31 94 LYS A C 1
ATOM 763 O O . LYS A 1 94 ? -17.785 9.540 32.291 1.00 53.31 94 LYS A O 1
ATOM 768 N N . LEU A 1 95 ? -19.148 7.756 32.240 1.00 54.44 95 LEU A N 1
ATOM 769 C CA . LEU A 1 95 ? -19.782 8.007 33.535 1.00 54.44 95 LEU A CA 1
ATOM 770 C C . LEU A 1 95 ? -18.847 7.639 34.707 1.00 54.44 95 LEU A C 1
ATOM 772 O O . LEU A 1 95 ? -18.786 8.383 35.685 1.00 54.44 95 LEU A O 1
ATOM 776 N N . LYS A 1 96 ? -18.043 6.571 34.585 1.00 57.66 96 LYS A N 1
ATOM 777 C CA . LYS A 1 96 ? -17.044 6.181 35.595 1.00 57.66 96 LYS A CA 1
ATOM 778 C C . LYS A 1 96 ? -15.983 7.265 35.776 1.00 57.66 96 LYS A C 1
ATOM 780 O O . LYS A 1 96 ? -15.631 7.586 36.907 1.00 57.66 96 LYS A O 1
ATOM 785 N N . HIS A 1 97 ? -15.546 7.890 34.683 1.00 57.94 97 HIS A N 1
ATOM 786 C CA . HIS A 1 97 ? -14.613 9.018 34.716 1.00 57.94 97 HIS A CA 1
ATOM 787 C C . HIS A 1 97 ? -15.248 10.312 35.266 1.00 57.94 97 HIS A C 1
ATOM 789 O O . HIS A 1 97 ? -14.578 11.096 35.934 1.00 57.94 97 HIS A O 1
ATOM 795 N N . LEU A 1 98 ? -16.548 10.542 35.037 1.00 58.59 98 LEU A N 1
ATOM 796 C CA . LEU A 1 98 ? -17.254 11.725 35.552 1.00 58.59 98 LEU A CA 1
ATOM 797 C C . LEU A 1 98 ? -17.467 11.693 37.075 1.00 58.59 98 LEU A C 1
ATOM 799 O O . LEU A 1 98 ? -17.433 12.739 37.724 1.00 58.59 98 LEU A O 1
ATOM 803 N N . PHE A 1 99 ? -17.724 10.505 37.629 1.00 59.38 99 PHE A N 1
ATOM 804 C CA . PHE A 1 99 ? -18.141 10.322 39.024 1.00 59.38 99 PHE A CA 1
ATOM 805 C C . PHE A 1 99 ? -17.107 9.594 39.895 1.00 59.38 99 PHE A C 1
ATOM 807 O O . PHE A 1 99 ? -17.359 9.381 41.079 1.00 59.38 99 PHE A O 1
ATOM 814 N N . GLY A 1 100 ? -15.965 9.184 39.328 1.00 59.84 100 GLY A N 1
ATOM 815 C CA . GLY A 1 100 ? -14.915 8.436 40.036 1.00 59.84 100 GLY A CA 1
ATOM 816 C C . GLY A 1 100 ? -15.377 7.079 40.579 1.00 59.84 100 GLY A C 1
ATOM 817 O O . GLY A 1 100 ? -14.723 6.506 41.443 1.00 59.84 100 GLY A O 1
ATOM 818 N N . THR A 1 101 ? -16.520 6.581 40.100 1.00 65.44 101 THR A N 1
ATOM 819 C CA . THR A 1 101 ? -17.284 5.494 40.720 1.00 65.44 101 THR A CA 1
ATOM 820 C C . THR A 1 101 ? -17.836 4.561 39.642 1.00 65.44 101 THR A C 1
ATOM 822 O O . THR A 1 101 ? -18.233 5.048 38.578 1.00 65.44 101 THR A O 1
ATOM 825 N N . PRO A 1 102 ? -17.876 3.231 39.859 1.00 65.94 102 PRO A N 1
ATOM 826 C CA . PRO A 1 102 ? -18.408 2.298 38.873 1.00 65.94 102 PRO A CA 1
ATOM 827 C C . PRO A 1 102 ? -19.857 2.620 38.494 1.00 65.94 102 PRO A C 1
ATOM 829 O O . PRO A 1 102 ? -20.680 3.002 39.331 1.00 65.94 102 PRO A O 1
ATOM 832 N N . CYS A 1 103 ? -20.157 2.466 37.208 1.00 75.38 103 CYS A N 1
ATOM 833 C CA . CYS A 1 103 ? -21.492 2.663 36.662 1.00 75.38 103 CYS A CA 1
ATOM 834 C C . CYS A 1 103 ? -22.153 1.309 36.480 1.00 75.38 103 CYS A C 1
ATOM 836 O O . CYS A 1 103 ? -21.553 0.411 35.899 1.00 75.38 103 CYS A O 1
ATOM 838 N N . TYR A 1 104 ? -23.385 1.178 36.954 1.00 79.00 104 TYR A N 1
ATOM 839 C CA . TYR A 1 104 ? -24.100 -0.085 36.955 1.00 79.00 104 TYR A CA 1
ATOM 840 C C . TYR A 1 104 ? -25.324 -0.007 36.031 1.00 79.00 104 TYR A C 1
ATOM 842 O O . TYR A 1 104 ? -26.039 1.004 36.023 1.00 79.00 104 TYR A O 1
ATOM 850 N N . PRO A 1 105 ? -25.602 -1.058 35.240 1.00 79.50 105 PRO A N 1
ATOM 851 C CA . PRO A 1 105 ? -26.857 -1.146 34.505 1.00 79.50 105 PRO A CA 1
ATOM 852 C C . PRO A 1 105 ? -28.027 -1.263 35.490 1.00 79.50 105 PRO A C 1
ATOM 854 O O . PRO A 1 105 ? -27.863 -1.785 36.586 1.00 79.50 105 PRO A O 1
ATOM 857 N N . ILE A 1 106 ? -29.236 -0.846 35.104 1.00 77.75 106 ILE A N 1
ATOM 858 C CA . ILE A 1 106 ? -30.426 -0.971 35.976 1.00 77.75 106 ILE A CA 1
ATOM 859 C C . ILE A 1 106 ? -30.648 -2.418 36.455 1.00 77.75 106 ILE A C 1
ATOM 861 O O . ILE A 1 106 ? -31.030 -2.620 37.605 1.00 77.75 106 ILE A O 1
ATOM 865 N N . ARG A 1 107 ? -30.327 -3.418 35.620 1.00 78.06 107 ARG A N 1
ATOM 866 C CA . ARG A 1 107 ? -30.386 -4.847 35.983 1.00 78.06 107 ARG A CA 1
ATOM 867 C C . ARG A 1 107 ? -29.516 -5.213 37.189 1.00 78.06 107 ARG A C 1
ATOM 869 O O . ARG A 1 107 ? -29.806 -6.189 37.864 1.00 78.06 107 ARG A O 1
ATOM 876 N N . TYR A 1 108 ? -28.505 -4.411 37.523 1.00 82.88 108 TYR A N 1
ATOM 877 C CA . TYR A 1 108 ? -27.729 -4.592 38.750 1.00 82.88 108 TYR A CA 1
ATOM 878 C C . TYR A 1 108 ? -28.591 -4.494 40.015 1.00 82.88 108 TYR A C 1
ATOM 880 O O . TYR A 1 108 ? -28.294 -5.143 41.009 1.00 82.88 108 TYR A O 1
ATOM 888 N N . LEU A 1 109 ? -29.677 -3.711 40.004 1.00 82.56 109 LEU A N 1
ATOM 889 C CA . LEU A 1 109 ? -30.613 -3.688 41.133 1.00 82.56 109 LEU A CA 1
ATOM 890 C C . LEU A 1 109 ? -31.323 -5.031 41.303 1.00 82.56 109 LEU A C 1
ATOM 892 O O . LEU A 1 109 ? -31.557 -5.457 42.431 1.00 82.56 109 LEU A O 1
ATOM 896 N N . GLU A 1 110 ? -31.649 -5.693 40.194 1.00 78.81 110 GLU A N 1
ATOM 897 C CA . GLU A 1 110 ? -32.289 -7.007 40.202 1.00 78.81 110 GLU A CA 1
ATOM 898 C C . GLU A 1 110 ? -31.319 -8.043 40.767 1.00 78.81 110 GLU A C 1
ATOM 900 O O . GLU A 1 110 ? -31.658 -8.726 41.731 1.00 78.81 110 GLU A O 1
ATOM 905 N N . THR A 1 111 ? -30.081 -8.085 40.265 1.00 79.31 111 THR A N 1
ATOM 906 C CA . THR A 1 111 ? -29.068 -9.024 40.766 1.00 79.31 111 THR A CA 1
ATOM 907 C C . THR A 1 111 ? -28.697 -8.738 42.221 1.00 79.31 111 THR A C 1
ATOM 909 O O . THR A 1 111 ? -28.649 -9.651 43.037 1.00 79.31 111 THR A O 1
ATOM 912 N N . TYR A 1 112 ? -28.539 -7.471 42.614 1.00 84.38 112 TYR A N 1
ATOM 913 C CA . TYR A 1 112 ? -28.226 -7.102 43.997 1.00 84.38 112 TYR A CA 1
ATOM 914 C C . TYR A 1 112 ? -29.323 -7.511 44.987 1.00 84.38 112 TYR A C 1
ATOM 916 O O . TYR A 1 112 ? -29.024 -7.902 46.118 1.00 84.38 112 TYR A O 1
ATOM 924 N N . LEU A 1 113 ? -30.593 -7.399 44.589 1.00 84.56 113 LEU A N 1
ATOM 925 C CA . LEU A 1 113 ? -31.715 -7.753 45.452 1.00 84.56 113 LEU A CA 1
ATOM 926 C C . LEU A 1 113 ? -32.002 -9.259 45.461 1.00 84.56 113 LEU A C 1
ATOM 928 O O . LEU A 1 113 ? -32.421 -9.772 46.501 1.00 84.56 113 LEU A O 1
ATOM 932 N N . LEU A 1 114 ? -31.795 -9.952 44.338 1.00 81.50 114 LEU A N 1
ATOM 933 C CA . LEU A 1 114 ? -32.307 -11.306 44.111 1.00 81.50 114 LEU A CA 1
ATOM 934 C C . LEU A 1 114 ? -31.221 -12.396 44.093 1.00 81.50 114 LEU A C 1
ATOM 936 O O . LEU A 1 114 ? -31.521 -13.538 44.451 1.00 81.50 114 LEU A O 1
ATOM 940 N N . GLU A 1 115 ? -29.974 -12.076 43.746 1.00 70.62 115 GLU A N 1
ATOM 941 C CA . GLU A 1 115 ? -28.888 -13.052 43.575 1.00 70.62 115 GLU A CA 1
ATOM 942 C C . GLU A 1 115 ? -27.915 -13.095 44.767 1.00 70.62 115 GLU A C 1
ATOM 944 O O . GLU A 1 115 ? -27.758 -12.147 45.539 1.00 70.62 115 GLU A O 1
ATOM 949 N N . GLU A 1 116 ? -27.257 -14.243 44.936 1.00 59.94 116 GLU A N 1
ATOM 950 C CA . GLU A 1 116 ? -26.233 -14.481 45.955 1.00 59.94 116 GLU A CA 1
ATOM 951 C C . GLU A 1 116 ? -24.848 -14.213 45.338 1.00 59.94 116 GLU A C 1
ATOM 953 O O . GLU A 1 116 ? -24.585 -14.608 44.204 1.00 59.94 116 GLU A O 1
ATOM 958 N N . LYS A 1 117 ? -23.973 -13.462 46.023 1.00 51.59 117 LYS A N 1
ATOM 959 C CA . LYS A 1 117 ? -22.747 -12.909 45.417 1.00 51.59 117 LYS A CA 1
ATOM 960 C C . LYS A 1 117 ? -21.765 -13.995 44.936 1.00 51.59 117 LYS A C 1
ATOM 962 O O . LYS A 1 117 ? -20.920 -14.413 45.714 1.00 51.59 117 LYS A O 1
ATOM 967 N N . ASN A 1 118 ? -21.772 -14.278 43.632 1.00 43.47 118 ASN A N 1
ATOM 968 C CA . ASN A 1 118 ? -20.655 -14.858 42.862 1.00 43.47 118 ASN A CA 1
ATOM 969 C C . ASN A 1 118 ? -20.288 -13.982 41.635 1.00 43.47 118 ASN A C 1
ATOM 971 O O . ASN A 1 118 ? -19.841 -14.459 40.603 1.00 43.47 118 ASN A O 1
ATOM 975 N N . VAL A 1 119 ? -20.479 -12.661 41.726 1.00 45.94 119 VAL A N 1
ATOM 976 C CA . VAL A 1 119 ? -20.575 -11.770 40.544 1.00 45.94 119 VAL A CA 1
ATOM 977 C C . VAL A 1 119 ? -19.223 -11.321 39.953 1.00 45.94 119 VAL A C 1
ATOM 979 O O . VAL A 1 119 ? -19.199 -10.634 38.940 1.00 45.94 119 VAL A O 1
ATOM 982 N N . LYS A 1 120 ? -18.069 -11.689 40.526 1.00 40.41 120 LYS A N 1
ATOM 983 C CA . LYS A 1 120 ? -16.776 -11.205 39.992 1.00 40.41 120 LYS A CA 1
ATOM 984 C C . LYS A 1 120 ? -16.188 -12.024 38.839 1.00 40.41 120 LYS A C 1
ATOM 986 O O . LYS A 1 120 ? -15.394 -11.465 38.104 1.00 40.41 120 LYS A O 1
ATOM 991 N N . TYR A 1 121 ? -16.574 -13.287 38.651 1.00 40.19 121 TYR A N 1
ATOM 992 C CA . TYR A 1 121 ? -15.901 -14.163 37.675 1.00 40.19 121 TYR A CA 1
ATOM 993 C C . TYR A 1 121 ? -16.696 -14.431 36.384 1.00 40.19 121 TYR A C 1
ATOM 995 O O . TYR A 1 121 ? -16.094 -14.767 35.371 1.00 40.19 121 TYR A O 1
ATOM 1003 N N . GLU A 1 122 ? -18.019 -14.234 36.363 1.00 42.09 122 GLU A N 1
ATOM 1004 C CA . GLU A 1 122 ? -18.841 -14.536 35.172 1.00 42.09 122 GLU A CA 1
ATOM 1005 C C . GLU A 1 122 ? -19.078 -13.331 34.246 1.00 42.09 122 GLU A C 1
ATOM 1007 O O . GLU A 1 122 ? -19.255 -13.505 33.041 1.00 42.09 122 GLU A O 1
ATOM 1012 N N . GLN A 1 123 ? -19.071 -12.106 34.780 1.00 44.75 123 GLN A N 1
ATOM 1013 C CA . GLN A 1 123 ? -19.353 -10.891 34.006 1.00 44.75 123 GLN A CA 1
ATOM 1014 C C . GLN A 1 123 ? -18.172 -10.521 33.089 1.00 44.75 123 GLN A C 1
ATOM 1016 O O . GLN A 1 123 ? -18.379 -10.307 31.899 1.00 44.75 123 GLN A O 1
ATOM 1021 N N . GLU A 1 124 ? -16.940 -10.535 33.613 1.00 43.03 124 GLU A N 1
ATOM 1022 C CA . GLU A 1 124 ? -15.715 -10.279 32.831 1.00 43.03 124 GLU A CA 1
ATOM 1023 C C . GLU A 1 124 ? -15.487 -11.369 31.768 1.00 43.03 124 GLU A C 1
ATOM 1025 O O . GLU A 1 124 ? -15.090 -11.076 30.644 1.00 43.03 124 GLU A O 1
ATOM 1030 N N . SER A 1 125 ? -15.830 -12.622 32.091 1.00 41.72 125 SER A N 1
ATOM 1031 C CA . SER A 1 125 ? -15.782 -13.756 31.159 1.00 41.72 125 SER A CA 1
ATOM 1032 C C . SER A 1 125 ? -16.773 -13.611 29.998 1.00 41.72 125 SER A C 1
ATOM 1034 O O . SER A 1 125 ? -16.421 -13.917 28.860 1.00 41.72 125 SER A O 1
ATOM 1036 N N . ARG A 1 126 ? -18.003 -13.146 30.257 1.00 41.69 126 ARG A N 1
ATOM 1037 C CA . ARG A 1 126 ? -19.018 -12.948 29.210 1.00 41.69 126 ARG A CA 1
ATOM 1038 C C . ARG A 1 126 ? -18.769 -11.700 28.373 1.00 41.69 126 ARG A C 1
ATOM 1040 O O . ARG A 1 126 ? -19.005 -11.748 27.173 1.00 41.69 126 ARG A O 1
ATOM 1047 N N . GLU A 1 127 ? -18.297 -10.613 28.978 1.00 45.56 127 GLU A N 1
ATOM 1048 C CA . GLU A 1 127 ? -17.933 -9.389 28.251 1.00 45.56 127 GLU A CA 1
ATOM 1049 C C . GLU A 1 127 ? -16.756 -9.657 27.299 1.00 45.56 127 GLU A C 1
ATOM 1051 O O . GLU A 1 127 ? -16.876 -9.380 26.109 1.00 45.56 127 GLU A O 1
ATOM 1056 N N . ALA A 1 128 ? -15.706 -10.352 27.755 1.00 45.03 128 ALA A N 1
ATOM 1057 C CA . ALA A 1 128 ? -14.592 -10.760 26.892 1.00 45.03 128 ALA A CA 1
ATOM 1058 C C . ALA A 1 128 ? -15.011 -11.721 25.759 1.00 45.03 128 ALA A C 1
ATOM 1060 O O . ALA A 1 128 ? -14.481 -11.651 24.651 1.00 45.03 128 ALA A O 1
ATOM 1061 N N . MET A 1 129 ? -15.975 -12.616 26.012 1.00 38.16 129 MET A N 1
ATOM 1062 C CA . MET A 1 129 ? -16.479 -13.563 25.008 1.00 38.16 129 MET A CA 1
ATOM 1063 C C . MET A 1 129 ? -17.339 -12.882 23.929 1.00 38.16 129 MET A C 1
ATOM 1065 O O . MET A 1 129 ? -17.313 -13.301 22.774 1.00 38.16 129 MET A O 1
ATOM 1069 N N . VAL A 1 130 ? -18.088 -11.833 24.282 1.00 56.00 130 VAL A N 1
ATOM 1070 C CA . VAL A 1 130 ? -18.890 -11.046 23.327 1.00 56.00 130 VAL A CA 1
ATOM 1071 C C . VAL A 1 130 ? -18.008 -10.103 22.503 1.00 56.00 130 VAL A C 1
ATOM 1073 O O . VAL A 1 130 ? -18.232 -9.983 21.299 1.00 56.00 130 VAL A O 1
ATOM 1076 N N . ASP A 1 131 ? -16.987 -9.492 23.111 1.00 55.66 131 ASP A N 1
ATOM 1077 C CA . ASP A 1 131 ? -16.027 -8.640 22.395 1.00 55.66 131 ASP A CA 1
ATOM 1078 C C . ASP A 1 131 ? -15.241 -9.443 21.344 1.00 55.66 131 ASP A C 1
ATOM 1080 O O . ASP A 1 131 ? -15.131 -9.016 20.195 1.00 55.66 131 ASP A O 1
ATOM 1084 N N . MET A 1 132 ? -14.816 -10.667 21.686 1.00 56.97 132 MET A N 1
ATOM 1085 C CA . MET A 1 132 ? -14.155 -11.583 20.747 1.00 56.97 132 MET A CA 1
ATOM 1086 C C . MET A 1 132 ? -15.036 -11.905 19.525 1.00 56.97 132 MET A C 1
ATOM 1088 O O . MET A 1 132 ? -14.569 -11.837 18.390 1.00 56.97 132 MET A O 1
ATOM 1092 N N . GLN A 1 133 ? -16.331 -12.172 19.731 1.00 64.75 133 GLN A N 1
ATOM 1093 C CA . GLN A 1 133 ? -17.277 -12.435 18.635 1.00 64.75 133 GLN A CA 1
ATOM 1094 C C . GLN A 1 133 ? -17.535 -11.202 17.757 1.00 64.75 133 GLN A C 1
ATOM 1096 O O . GLN A 1 133 ? -17.774 -11.323 16.552 1.00 64.75 133 GLN A O 1
ATOM 1101 N N . PHE A 1 134 ? -17.502 -10.003 18.341 1.00 68.88 134 PHE A N 1
ATOM 1102 C CA . PHE A 1 134 ? -17.701 -8.766 17.593 1.00 68.88 134 PHE A CA 1
ATOM 1103 C C . PHE A 1 134 ? -16.494 -8.431 16.710 1.00 68.88 134 PHE A C 1
ATOM 1105 O O . PHE A 1 134 ? -16.678 -8.053 15.551 1.00 68.88 134 PHE A O 1
ATOM 1112 N N . ASP A 1 135 ? -15.273 -8.613 17.217 1.00 65.94 135 ASP A N 1
ATOM 1113 C CA . ASP A 1 135 ? -14.048 -8.408 16.440 1.00 65.94 135 ASP A CA 1
ATOM 1114 C C . ASP A 1 135 ? -13.926 -9.406 15.283 1.00 65.94 135 ASP A C 1
ATOM 1116 O O . ASP A 1 135 ? -13.569 -9.019 14.166 1.00 65.94 135 ASP A O 1
ATOM 1120 N N . GLU A 1 136 ? -14.308 -10.666 15.497 1.00 72.50 136 GLU A N 1
ATOM 1121 C CA . GLU A 1 136 ? -14.413 -11.666 14.429 1.00 72.50 136 GLU A CA 1
ATOM 1122 C C . GLU A 1 136 ? -15.413 -11.235 13.347 1.00 72.50 136 GLU A C 1
ATOM 1124 O O . GLU A 1 136 ? -15.084 -11.229 12.157 1.00 72.50 136 GLU A O 1
ATOM 1129 N N . MET A 1 137 ? -16.612 -10.796 13.743 1.00 75.56 137 MET A N 1
ATOM 1130 C CA . MET A 1 137 ? -17.639 -10.326 12.807 1.00 75.56 137 MET A CA 1
ATOM 1131 C C . MET A 1 137 ? -17.194 -9.069 12.043 1.00 75.56 137 MET A C 1
ATOM 1133 O O . MET A 1 137 ? -17.441 -8.947 10.841 1.00 75.56 137 MET A O 1
ATOM 1137 N N . LYS A 1 138 ? -16.501 -8.142 12.712 1.00 73.44 138 LYS A N 1
ATOM 1138 C CA . LYS A 1 138 ? -15.921 -6.939 12.102 1.00 73.44 138 LYS A CA 1
ATOM 1139 C C . LYS A 1 138 ? -14.855 -7.299 11.069 1.00 73.44 138 LYS A C 1
ATOM 1141 O O . LYS A 1 138 ? -14.899 -6.787 9.952 1.00 73.44 138 LYS A O 1
ATOM 1146 N N . ASN A 1 139 ? -13.928 -8.191 11.412 1.00 76.75 139 ASN A N 1
ATOM 1147 C CA . ASN A 1 139 ? -12.882 -8.648 10.497 1.00 76.75 139 ASN A CA 1
ATOM 1148 C C . ASN A 1 139 ? -13.484 -9.369 9.282 1.00 76.75 139 ASN A C 1
ATOM 1150 O O . ASN A 1 139 ? -13.082 -9.104 8.147 1.00 76.75 139 ASN A O 1
ATOM 1154 N N . ALA A 1 140 ? -14.502 -10.206 9.500 1.00 77.56 140 ALA A N 1
ATOM 1155 C CA . ALA A 1 140 ? -15.243 -10.867 8.431 1.00 77.56 140 ALA A CA 1
ATOM 1156 C C . ALA A 1 140 ? -15.950 -9.863 7.505 1.00 77.56 140 ALA A C 1
ATOM 1158 O O . ALA A 1 140 ? -15.906 -10.016 6.284 1.00 77.56 140 ALA A O 1
ATOM 1159 N N . LEU A 1 141 ? -16.549 -8.801 8.056 1.00 82.00 141 LEU A N 1
ATOM 1160 C CA . LEU A 1 141 ? -17.179 -7.740 7.267 1.00 82.00 141 LEU A CA 1
ATOM 1161 C C . LEU A 1 141 ? -16.158 -6.969 6.421 1.00 82.00 141 LEU A C 1
ATOM 1163 O O . LEU A 1 141 ? -16.415 -6.703 5.251 1.00 82.00 141 LEU A O 1
ATOM 1167 N N . ILE A 1 142 ? -14.993 -6.630 6.979 1.00 81.19 142 ILE A N 1
ATOM 1168 C CA . ILE A 1 142 ? -13.926 -5.950 6.231 1.00 81.19 142 ILE A CA 1
ATOM 1169 C C . ILE A 1 142 ? -13.444 -6.834 5.077 1.00 81.19 142 ILE A C 1
ATOM 1171 O O . ILE A 1 142 ? -13.385 -6.375 3.935 1.00 81.19 142 ILE A O 1
ATOM 1175 N N . LYS A 1 143 ? -13.179 -8.118 5.347 1.00 79.69 143 LYS A N 1
ATOM 1176 C CA . LYS A 1 143 ? -12.832 -9.108 4.317 1.00 79.69 143 LYS A CA 1
ATOM 1177 C C . LYS A 1 143 ? -13.921 -9.183 3.238 1.00 79.69 143 LYS A C 1
ATOM 1179 O O . LYS A 1 143 ? -13.612 -9.219 2.049 1.00 79.69 143 LYS A O 1
ATOM 1184 N N . HIS A 1 144 ? -15.194 -9.117 3.635 1.00 80.12 144 HIS A N 1
ATOM 1185 C CA . HIS A 1 144 ? -16.327 -9.078 2.712 1.00 80.12 144 HIS A CA 1
ATOM 1186 C C . HIS A 1 144 ? -16.371 -7.802 1.852 1.00 80.12 144 HIS A C 1
ATOM 1188 O O . HIS A 1 144 ? -16.694 -7.888 0.672 1.00 80.12 144 HIS A O 1
ATOM 1194 N N . ILE A 1 145 ? -16.016 -6.628 2.383 1.00 82.44 145 ILE A N 1
ATOM 1195 C CA . ILE A 1 145 ? -15.942 -5.382 1.595 1.00 82.44 145 ILE A CA 1
ATOM 1196 C C . ILE A 1 145 ? -14.900 -5.515 0.477 1.00 82.44 145 ILE A C 1
ATOM 1198 O O . ILE A 1 145 ? -15.211 -5.222 -0.679 1.00 82.44 145 ILE A O 1
ATOM 1202 N N . TYR A 1 146 ? -13.704 -6.021 0.791 1.00 77.75 146 TYR A N 1
ATOM 1203 C CA . TYR A 1 146 ? -12.671 -6.288 -0.219 1.00 77.75 146 TYR A CA 1
ATOM 1204 C C . TYR A 1 146 ? -13.129 -7.326 -1.248 1.00 77.75 146 TYR A C 1
ATOM 1206 O O . TYR A 1 146 ? -12.898 -7.161 -2.445 1.00 77.75 146 TYR A O 1
ATOM 1214 N N . TYR A 1 147 ? -13.843 -8.363 -0.809 1.00 76.31 147 TYR A N 1
ATOM 1215 C CA . TYR A 1 147 ? -14.460 -9.340 -1.706 1.00 76.31 147 TYR A CA 1
ATOM 1216 C C . TYR A 1 147 ? -15.479 -8.694 -2.661 1.00 76.31 147 TYR A C 1
ATOM 1218 O O . TYR A 1 147 ? -15.484 -8.986 -3.856 1.00 76.31 147 TYR A O 1
ATOM 1226 N N . GLN A 1 148 ? -16.322 -7.778 -2.174 1.00 77.56 148 GLN A N 1
ATOM 1227 C CA . GLN A 1 148 ? -17.277 -7.053 -3.020 1.00 77.56 148 GLN A CA 1
ATOM 1228 C C . GLN A 1 148 ? -16.573 -6.122 -4.017 1.00 77.56 148 GLN A C 1
ATOM 1230 O O . GLN A 1 148 ? -16.972 -6.055 -5.179 1.00 77.56 148 GLN A O 1
ATOM 1235 N N . GLN A 1 149 ? -15.493 -5.450 -3.608 1.00 74.25 149 GLN A N 1
ATOM 1236 C CA . GLN A 1 149 ? -14.661 -4.653 -4.517 1.00 74.25 149 GLN A CA 1
ATOM 1237 C C . GLN A 1 149 ? -14.020 -5.521 -5.610 1.00 74.25 149 GLN A C 1
ATOM 1239 O O . GLN A 1 149 ? -14.066 -5.162 -6.790 1.00 74.25 149 GLN A O 1
ATOM 1244 N N . ALA A 1 150 ? -13.500 -6.698 -5.246 1.00 71.12 150 ALA A N 1
ATOM 1245 C CA . ALA A 1 150 ? -12.984 -7.680 -6.197 1.00 71.12 150 ALA A CA 1
ATOM 1246 C C . ALA A 1 150 ? -14.060 -8.102 -7.208 1.00 71.12 150 ALA A C 1
ATOM 1248 O O . ALA A 1 150 ? -13.817 -8.109 -8.416 1.00 71.12 150 ALA A O 1
ATOM 1249 N N . MET A 1 151 ? -15.272 -8.383 -6.724 1.00 67.81 151 MET A N 1
ATOM 1250 C CA . MET A 1 151 ? -16.416 -8.744 -7.558 1.00 67.81 151 MET A CA 1
ATOM 1251 C C . MET A 1 151 ? -16.791 -7.651 -8.550 1.00 67.81 151 MET A C 1
ATOM 1253 O O . MET A 1 151 ? -16.966 -7.936 -9.734 1.00 67.81 151 MET A O 1
ATOM 1257 N N . LEU A 1 152 ? -16.868 -6.398 -8.105 1.00 68.69 152 LEU A N 1
ATOM 1258 C CA . LEU A 1 152 ? -17.140 -5.272 -8.994 1.00 68.69 152 LEU A CA 1
ATOM 1259 C C . LEU A 1 152 ? -16.074 -5.162 -10.088 1.00 68.69 152 LEU A C 1
ATOM 1261 O O . LEU A 1 152 ? -16.436 -5.039 -11.253 1.00 68.69 152 LEU A O 1
ATOM 1265 N N . SER A 1 153 ? -14.788 -5.318 -9.749 1.00 63.44 153 SER A N 1
ATOM 1266 C CA . SER A 1 153 ? -13.694 -5.274 -10.732 1.00 63.44 153 SER A CA 1
ATOM 1267 C C . SER A 1 153 ? -13.818 -6.340 -11.834 1.00 63.44 153 SER A C 1
ATOM 1269 O O . SER A 1 153 ? -13.491 -6.074 -12.992 1.00 63.44 153 SER A O 1
ATOM 1271 N N . LYS A 1 154 ? -14.360 -7.523 -11.503 1.00 57.09 154 LYS A N 1
ATOM 1272 C CA . LYS A 1 154 ? -14.673 -8.586 -12.468 1.00 57.09 154 LYS A CA 1
ATOM 1273 C C . LYS A 1 154 ? -15.777 -8.151 -13.431 1.00 57.09 154 LYS A C 1
ATOM 1275 O O . LYS A 1 154 ? -15.625 -8.331 -14.633 1.00 57.09 154 LYS A O 1
ATOM 1280 N N . TYR A 1 155 ? -16.855 -7.538 -12.942 1.00 53.16 155 TYR A N 1
ATOM 1281 C CA . TYR A 1 155 ? -17.944 -7.056 -13.803 1.00 53.16 155 TYR A CA 1
ATOM 1282 C C . TYR A 1 155 ? -17.523 -5.900 -14.711 1.00 53.16 155 TYR A C 1
ATOM 1284 O O . TYR A 1 155 ? -17.934 -5.873 -15.870 1.00 53.16 155 TYR A O 1
ATOM 1292 N N . THR A 1 156 ? -16.653 -5.000 -14.245 1.00 55.31 156 THR A N 1
ATOM 1293 C CA . THR A 1 156 ? -16.104 -3.927 -15.090 1.00 55.31 156 THR A CA 1
ATOM 1294 C C . THR A 1 156 ? -15.230 -4.479 -16.224 1.00 55.31 156 THR A C 1
ATOM 1296 O O . THR A 1 156 ? -15.175 -3.883 -17.296 1.00 55.31 156 THR A O 1
ATOM 1299 N N . GLN A 1 157 ? -14.588 -5.638 -16.023 1.00 51.41 157 GLN A N 1
ATOM 1300 C CA . GLN A 1 157 ? -13.785 -6.325 -17.042 1.00 51.41 157 GLN A CA 1
ATOM 1301 C C . GLN A 1 157 ? -14.539 -7.382 -17.855 1.00 51.41 157 GLN A C 1
ATOM 1303 O O . GLN A 1 157 ? -14.057 -7.761 -18.910 1.00 51.41 157 GLN A O 1
ATOM 1308 N N . ILE A 1 158 ? -15.748 -7.810 -17.479 1.00 38.59 158 ILE A N 1
ATOM 1309 C CA . ILE A 1 158 ? -16.578 -8.668 -18.350 1.00 38.59 158 ILE A CA 1
ATOM 1310 C C . ILE A 1 158 ? -16.965 -7.936 -19.659 1.00 38.59 158 ILE A C 1
ATOM 1312 O O . ILE A 1 158 ? -17.274 -8.580 -20.658 1.00 38.59 158 ILE A O 1
ATOM 1316 N N . GLY A 1 159 ? -16.840 -6.603 -19.715 1.00 35.56 159 GLY A N 1
ATOM 1317 C CA . GLY A 1 159 ? -16.878 -5.832 -20.967 1.00 35.56 159 GLY A CA 1
ATOM 1318 C C . GLY A 1 159 ? -15.592 -5.883 -21.817 1.00 35.56 159 GLY A C 1
ATOM 1319 O O . GLY A 1 159 ? -15.610 -5.438 -22.962 1.00 35.56 159 GLY A O 1
ATOM 1320 N N . GLN A 1 160 ? -14.480 -6.411 -21.292 1.00 44.59 160 GLN A N 1
ATOM 1321 C CA . GLN A 1 160 ? -13.169 -6.504 -21.945 1.00 44.59 160 GLN A CA 1
ATOM 1322 C C . GLN A 1 160 ? -12.479 -7.847 -21.614 1.00 44.59 160 GLN A C 1
ATOM 1324 O O . GLN A 1 160 ? -11.781 -7.973 -20.614 1.00 44.59 160 GLN A O 1
ATOM 1329 N N . LYS A 1 161 ? -12.623 -8.812 -22.535 1.00 32.38 161 LYS A N 1
ATOM 1330 C CA . LYS A 1 161 ? -11.995 -10.154 -22.601 1.00 32.38 161 LYS A CA 1
ATOM 1331 C C . LYS A 1 161 ? -12.614 -11.272 -21.746 1.00 32.38 161 LYS A C 1
ATOM 1333 O O . LYS A 1 161 ? -12.261 -11.536 -20.601 1.00 32.38 161 LYS A O 1
ATOM 1338 N N . MET A 1 162 ? -13.471 -12.013 -22.443 1.00 32.78 162 MET A N 1
ATOM 1339 C CA . MET A 1 162 ? -13.686 -13.451 -22.310 1.00 32.78 162 MET A CA 1
ATOM 1340 C C . MET A 1 162 ? -12.402 -14.222 -22.697 1.00 32.78 162 MET A C 1
ATOM 1342 O O . MET A 1 162 ? -11.632 -13.753 -23.532 1.00 32.78 162 MET A O 1
ATOM 1346 N N . GLU A 1 163 ? -12.226 -15.396 -22.079 1.00 33.50 163 GLU A N 1
ATOM 1347 C CA . GLU A 1 163 ? -11.210 -16.442 -22.318 1.00 33.50 163 GLU A CA 1
ATOM 1348 C C . GLU A 1 163 ? -9.790 -16.234 -21.765 1.00 33.50 163 GLU A C 1
ATOM 1350 O O . GLU A 1 163 ? -8.834 -15.941 -22.475 1.00 33.50 163 GLU A O 1
ATOM 1355 N N . CYS A 1 164 ? -9.616 -16.587 -20.488 1.00 29.16 164 CYS A N 1
ATOM 1356 C CA . CYS A 1 164 ? -8.460 -17.396 -20.103 1.00 29.16 164 CYS A CA 1
ATOM 1357 C C . CYS A 1 164 ? -8.974 -18.829 -19.914 1.00 29.16 164 CYS A C 1
ATOM 1359 O O . CYS A 1 164 ? -9.471 -19.185 -18.844 1.00 29.16 164 CYS A O 1
ATOM 1361 N N . ASN A 1 165 ? -8.971 -19.615 -20.994 1.00 31.73 165 ASN A N 1
ATOM 1362 C CA . ASN A 1 165 ? -9.289 -21.033 -20.901 1.00 31.73 165 ASN A CA 1
ATOM 1363 C C . ASN A 1 165 ? -8.174 -21.750 -20.134 1.00 31.73 165 ASN A C 1
ATOM 1365 O O . ASN A 1 165 ? -6.983 -21.507 -20.329 1.00 31.73 165 ASN A O 1
ATOM 1369 N N . LYS A 1 166 ? -8.620 -22.624 -19.231 1.00 40.06 166 LYS A N 1
ATOM 1370 C CA . LYS A 1 166 ? -7.822 -23.666 -18.592 1.00 40.06 166 LYS A CA 1
ATOM 1371 C C . LYS A 1 166 ? -7.178 -24.528 -19.682 1.00 40.06 166 LYS A C 1
ATOM 1373 O O . LYS A 1 166 ? -7.777 -24.701 -20.735 1.00 40.06 166 LYS A O 1
ATOM 1378 N N . GLU A 1 167 ? -6.018 -25.088 -19.354 1.00 36.84 167 GLU A N 1
ATOM 1379 C CA . GLU A 1 167 ? -5.129 -25.901 -20.203 1.00 36.84 167 GLU A CA 1
ATOM 1380 C C . GLU A 1 167 ? -4.025 -25.109 -20.912 1.00 36.84 167 GLU A C 1
ATOM 1382 O O . GLU A 1 167 ? -4.008 -24.923 -22.122 1.00 36.84 167 GLU A O 1
ATOM 1387 N N . LEU A 1 168 ? -3.010 -24.732 -20.133 1.00 34.09 168 LEU A N 1
ATOM 1388 C CA . LEU A 1 168 ? -1.638 -24.905 -20.596 1.00 34.09 168 LEU A CA 1
ATOM 1389 C C . LEU A 1 168 ? -0.768 -25.302 -19.401 1.00 34.09 168 LEU A C 1
ATOM 1391 O O . LEU A 1 168 ? -0.059 -24.496 -18.797 1.00 34.09 168 LEU A O 1
ATOM 1395 N N . GLU A 1 169 ? -0.876 -26.573 -19.019 1.00 37.03 169 GLU A N 1
ATOM 1396 C CA . GLU A 1 169 ? 0.207 -27.224 -18.294 1.00 37.03 169 GLU A CA 1
ATOM 1397 C C . GLU A 1 169 ? 1.493 -27.079 -19.121 1.00 37.03 169 GLU A C 1
ATOM 1399 O O . GLU A 1 169 ? 1.546 -27.428 -20.298 1.00 37.03 169 GLU A O 1
ATOM 1404 N N . ASN A 1 170 ? 2.544 -26.577 -18.475 1.00 35.97 170 ASN A N 1
ATOM 1405 C CA . ASN A 1 170 ? 3.932 -26.826 -18.853 1.00 35.97 170 ASN A CA 1
ATOM 1406 C C . ASN A 1 170 ? 4.389 -26.367 -20.252 1.00 35.97 170 ASN A C 1
ATOM 1408 O O . ASN A 1 170 ? 5.168 -27.066 -20.900 1.00 35.97 170 ASN A O 1
ATOM 1412 N N . ALA A 1 171 ? 4.062 -25.143 -20.679 1.00 30.48 171 ALA A N 1
ATOM 1413 C CA . ALA A 1 171 ? 4.969 -24.457 -21.601 1.00 30.48 171 ALA A CA 1
ATOM 1414 C C . ALA A 1 171 ? 6.195 -23.980 -20.813 1.00 30.48 171 ALA A C 1
ATOM 1416 O O . ALA A 1 171 ? 6.175 -22.942 -20.149 1.00 30.48 171 ALA A O 1
ATOM 1417 N N . SER A 1 172 ? 7.271 -24.767 -20.864 1.00 34.84 172 SER A N 1
ATOM 1418 C CA . SER A 1 172 ? 8.613 -24.295 -20.529 1.00 34.84 172 SER A CA 1
ATOM 1419 C C . SER A 1 172 ? 8.835 -22.933 -21.184 1.00 34.84 172 SER A C 1
ATOM 1421 O O . SER A 1 172 ? 8.613 -22.817 -22.391 1.00 34.84 172 SER A O 1
ATOM 1423 N N . CYS A 1 173 ? 9.256 -21.937 -20.396 1.00 37.53 173 CYS A N 1
ATOM 1424 C CA . CYS A 1 173 ? 9.674 -20.620 -20.878 1.00 37.53 173 CYS A CA 1
ATOM 1425 C C . CYS A 1 173 ? 10.478 -20.815 -22.170 1.00 37.53 173 CYS A C 1
ATOM 1427 O O . CYS A 1 173 ? 11.492 -21.520 -22.156 1.00 37.53 173 CYS A O 1
ATOM 1429 N N . SER A 1 174 ? 9.937 -20.337 -23.292 1.00 41.53 174 SER A N 1
ATOM 1430 C CA . SER A 1 174 ? 10.451 -20.636 -24.625 1.00 41.53 174 SER A CA 1
ATOM 1431 C C . SER A 1 174 ? 11.944 -20.346 -24.662 1.00 41.53 174 SER A C 1
ATOM 1433 O O . SER A 1 174 ? 12.365 -19.250 -24.294 1.00 41.53 174 SER A O 1
ATOM 1435 N N . ARG A 1 175 ? 12.724 -21.345 -25.084 1.00 44.56 175 ARG A N 1
ATOM 1436 C CA . ARG A 1 175 ? 14.161 -21.262 -25.354 1.00 44.56 175 ARG A CA 1
ATOM 1437 C C . ARG A 1 175 ? 14.458 -19.899 -25.990 1.00 44.56 175 ARG A C 1
ATOM 1439 O O . ARG A 1 175 ? 13.958 -19.640 -27.083 1.00 44.56 175 ARG A O 1
ATOM 1446 N N . GLY A 1 176 ? 15.188 -19.042 -25.268 1.00 50.88 176 GLY A N 1
ATOM 1447 C CA . GLY A 1 176 ? 15.508 -17.680 -25.694 1.00 50.88 176 GLY A CA 1
ATOM 1448 C C . GLY A 1 176 ? 15.975 -17.676 -27.143 1.00 50.88 176 GLY A C 1
ATOM 1449 O O . GLY A 1 176 ? 16.680 -18.596 -27.576 1.00 50.88 176 GLY A O 1
ATOM 1450 N N . ASN A 1 177 ? 15.512 -16.695 -27.914 1.00 61.19 177 ASN A N 1
ATOM 1451 C CA . ASN A 1 177 ? 15.881 -16.573 -29.314 1.00 61.19 177 ASN A CA 1
ATOM 1452 C C . ASN A 1 177 ? 17.401 -16.343 -29.361 1.00 61.19 177 ASN A C 1
ATOM 1454 O O . ASN A 1 177 ? 17.859 -15.236 -29.092 1.00 61.19 177 ASN A O 1
ATOM 1458 N N . LYS A 1 178 ? 18.188 -17.404 -29.602 1.00 65.19 178 LYS A N 1
ATOM 1459 C CA . LYS A 1 178 ? 19.661 -17.389 -29.478 1.00 65.19 178 LYS A CA 1
ATOM 1460 C C . LYS A 1 178 ? 20.296 -16.261 -30.286 1.00 65.19 178 LYS A C 1
ATOM 1462 O O . LYS A 1 178 ? 21.273 -15.679 -29.844 1.00 65.19 178 LYS A O 1
ATOM 1467 N N . ILE A 1 179 ? 19.666 -15.913 -31.405 1.00 70.56 179 ILE A N 1
ATOM 1468 C CA . ILE A 1 179 ? 20.036 -14.796 -32.273 1.00 70.56 179 ILE A CA 1
ATOM 1469 C C . ILE A 1 179 ? 19.982 -13.464 -31.510 1.00 70.56 179 ILE A C 1
ATOM 1471 O O . ILE A 1 179 ? 20.923 -12.685 -31.576 1.00 70.56 179 ILE A O 1
ATOM 1475 N N . LEU A 1 180 ? 18.926 -13.204 -30.729 1.00 72.12 180 LEU A N 1
ATOM 1476 C CA . LEU A 1 180 ? 18.827 -11.984 -29.918 1.00 72.12 180 LEU A CA 1
ATOM 1477 C C . LEU A 1 180 ? 19.865 -11.962 -28.794 1.00 72.12 180 LEU A C 1
ATOM 1479 O O . LEU A 1 180 ? 20.419 -10.908 -28.498 1.00 72.12 180 LEU A O 1
ATOM 1483 N N . GLU A 1 181 ? 20.140 -13.106 -28.168 1.00 68.62 181 GLU A N 1
ATOM 1484 C CA . GLU A 1 181 ? 21.181 -13.189 -27.140 1.00 68.62 181 GLU A CA 1
ATOM 1485 C C . GLU A 1 181 ? 22.579 -12.953 -27.723 1.00 68.62 181 GLU A C 1
ATOM 1487 O O . GLU A 1 181 ? 23.351 -12.203 -27.131 1.00 68.62 181 GLU A O 1
ATOM 1492 N N . GLU A 1 182 ? 22.892 -13.536 -28.881 1.00 73.06 182 GLU A N 1
ATOM 1493 C CA . GLU A 1 182 ? 24.144 -13.316 -29.615 1.00 73.06 182 GLU A CA 1
ATOM 1494 C C . GLU A 1 182 ? 24.291 -11.847 -30.029 1.00 73.06 182 GLU A C 1
ATOM 1496 O O . GLU A 1 182 ? 25.290 -11.223 -29.685 1.00 73.06 182 GLU A O 1
ATOM 1501 N N . LEU A 1 183 ? 23.258 -11.239 -30.623 1.00 75.94 183 LEU A N 1
ATOM 1502 C CA . LEU A 1 183 ? 23.278 -9.824 -31.018 1.00 75.94 183 LEU A CA 1
ATOM 1503 C C . LEU A 1 183 ? 23.483 -8.868 -29.833 1.00 75.94 183 LEU A C 1
ATOM 1505 O O . LEU A 1 183 ? 24.152 -7.845 -29.976 1.00 75.94 183 LEU A O 1
ATOM 1509 N N . VAL A 1 184 ? 22.916 -9.180 -28.664 1.00 71.00 184 VAL A N 1
ATOM 1510 C CA . VAL A 1 184 ? 23.130 -8.391 -27.440 1.00 71.00 184 VAL A CA 1
ATOM 1511 C C . VAL A 1 184 ? 24.539 -8.597 -26.888 1.00 71.00 184 VAL A C 1
ATOM 1513 O O . VAL A 1 184 ? 25.173 -7.621 -26.488 1.00 71.00 184 VAL A O 1
ATOM 1516 N N . ASN A 1 185 ? 25.044 -9.836 -26.882 1.00 73.25 185 ASN A N 1
ATOM 1517 C CA . ASN A 1 185 ? 26.405 -10.138 -26.428 1.00 73.25 185 ASN A CA 1
ATOM 1518 C C . ASN A 1 185 ? 27.467 -9.491 -27.341 1.00 73.25 185 ASN A C 1
ATOM 1520 O O . ASN A 1 185 ? 28.491 -9.039 -26.841 1.00 73.25 185 ASN A O 1
ATOM 1524 N N . ASP A 1 186 ? 27.190 -9.382 -28.642 1.00 75.44 186 ASP A N 1
ATOM 1525 C CA . ASP A 1 186 ? 28.066 -8.765 -29.644 1.00 75.44 186 ASP A CA 1
ATOM 1526 C C . ASP A 1 186 ? 27.866 -7.237 -29.771 1.00 75.44 186 ASP A C 1
ATOM 1528 O O . ASP A 1 186 ? 28.387 -6.602 -30.687 1.00 75.44 186 ASP A O 1
ATOM 1532 N N . HIS A 1 187 ? 27.122 -6.619 -28.844 1.00 68.06 187 HIS A N 1
ATOM 1533 C CA . HIS A 1 187 ? 26.862 -5.173 -28.769 1.00 68.06 187 HIS A CA 1
ATOM 1534 C C . HIS A 1 187 ? 26.103 -4.556 -29.966 1.00 68.06 187 HIS A C 1
ATOM 1536 O O . HIS A 1 187 ? 26.095 -3.334 -30.139 1.00 68.06 187 HIS A O 1
ATOM 1542 N N . PHE A 1 188 ? 25.373 -5.351 -30.753 1.00 75.94 188 PHE A N 1
ATOM 1543 C CA . PHE A 1 188 ? 24.540 -4.880 -31.868 1.00 75.94 188 PHE A CA 1
ATOM 1544 C C . PHE A 1 188 ? 23.116 -4.500 -31.428 1.00 75.94 188 PHE A C 1
ATOM 1546 O O . PHE A 1 188 ? 22.119 -4.972 -31.980 1.00 75.94 188 PHE A O 1
ATOM 1553 N N . LEU A 1 189 ? 23.005 -3.602 -30.443 1.00 71.62 189 LEU A N 1
ATOM 1554 C CA . LEU A 1 189 ? 21.728 -3.216 -29.826 1.00 71.62 189 LEU A CA 1
ATOM 1555 C C . LEU A 1 189 ? 20.653 -2.741 -30.835 1.00 71.62 189 LEU A C 1
ATOM 1557 O O . LEU A 1 189 ? 19.524 -3.217 -30.738 1.00 71.62 189 LEU A O 1
ATOM 1561 N N . PRO A 1 190 ? 20.946 -1.893 -31.847 1.00 70.75 190 PRO A N 1
ATOM 1562 C CA . PRO A 1 190 ? 19.929 -1.459 -32.816 1.00 70.75 190 PRO A CA 1
ATOM 1563 C C . PRO A 1 190 ? 19.372 -2.601 -33.680 1.00 70.75 190 PRO A C 1
ATOM 1565 O O . PRO A 1 190 ? 18.187 -2.614 -34.024 1.00 70.75 190 PRO A O 1
ATOM 1568 N N . ILE A 1 191 ? 20.219 -3.581 -34.009 1.00 72.06 191 ILE A N 1
ATOM 1569 C CA . ILE A 1 191 ? 19.833 -4.761 -34.791 1.00 72.06 191 ILE A CA 1
ATOM 1570 C C . ILE A 1 191 ? 19.006 -5.700 -33.909 1.00 72.06 191 ILE A C 1
ATOM 1572 O O . ILE A 1 191 ? 17.952 -6.153 -34.339 1.00 72.06 191 ILE A O 1
ATOM 1576 N N . ALA A 1 192 ? 19.410 -5.901 -32.650 1.00 74.00 192 ALA A N 1
ATOM 1577 C CA . ALA A 1 192 ? 18.657 -6.694 -31.679 1.00 74.00 192 ALA A CA 1
ATOM 1578 C C . ALA A 1 192 ? 17.248 -6.131 -31.415 1.00 74.00 192 ALA A C 1
ATOM 1580 O O . ALA A 1 192 ? 16.291 -6.892 -31.315 1.00 74.00 192 ALA A O 1
ATOM 1581 N N . ILE A 1 193 ? 17.098 -4.802 -31.340 1.00 71.38 193 ILE A N 1
ATOM 1582 C CA . ILE A 1 193 ? 15.788 -4.143 -31.199 1.00 71.38 193 ILE A CA 1
ATOM 1583 C C . ILE A 1 193 ? 14.912 -4.409 -32.426 1.00 71.38 193 ILE A C 1
ATOM 1585 O O . ILE A 1 193 ? 13.749 -4.783 -32.291 1.00 71.38 193 ILE A O 1
ATOM 1589 N N . THR A 1 194 ? 15.471 -4.217 -33.621 1.00 73.19 194 THR A N 1
ATOM 1590 C CA . THR A 1 194 ? 14.739 -4.405 -34.881 1.00 73.19 194 THR A CA 1
ATOM 1591 C C . THR A 1 194 ? 14.300 -5.861 -35.047 1.00 73.19 194 THR A C 1
ATOM 1593 O O . THR A 1 194 ? 13.157 -6.116 -35.415 1.00 73.19 194 THR A O 1
ATOM 1596 N N . GLU A 1 195 ? 15.178 -6.803 -34.702 1.00 75.50 195 GLU A N 1
ATOM 1597 C CA . GLU A 1 195 ? 14.912 -8.244 -34.737 1.00 75.50 195 GLU A CA 1
ATOM 1598 C C . GLU A 1 195 ? 13.884 -8.676 -33.677 1.00 75.50 195 GLU A C 1
ATOM 1600 O O . GLU A 1 195 ? 13.059 -9.558 -33.907 1.00 75.50 195 GLU A O 1
ATOM 1605 N N . PHE A 1 196 ? 13.875 -8.029 -32.509 1.00 72.69 196 PHE A N 1
ATOM 1606 C CA . PHE A 1 196 ? 12.849 -8.283 -31.501 1.00 72.69 196 PHE A CA 1
ATOM 1607 C C . PHE A 1 196 ? 11.465 -7.825 -31.979 1.00 72.69 196 PHE A C 1
ATOM 1609 O O . PHE A 1 196 ? 10.492 -8.557 -31.823 1.00 72.69 196 PHE A O 1
ATOM 1616 N N . PHE A 1 197 ? 11.371 -6.641 -32.592 1.00 67.81 197 PHE A N 1
ATOM 1617 C CA . PHE A 1 197 ? 10.104 -6.119 -33.114 1.00 67.81 197 PHE A CA 1
ATOM 1618 C C . PHE A 1 197 ? 9.623 -6.819 -34.393 1.00 67.81 197 PHE A C 1
ATOM 1620 O O . PHE A 1 197 ? 8.437 -6.732 -34.716 1.00 67.81 197 PHE A O 1
ATOM 1627 N N . SER A 1 198 ? 10.506 -7.503 -35.127 1.00 69.44 198 SER A N 1
ATOM 1628 C CA . SER A 1 198 ? 10.134 -8.323 -36.287 1.00 69.44 198 SER A CA 1
ATOM 1629 C C . SER A 1 198 ? 9.655 -9.729 -35.891 1.00 69.44 198 SER A C 1
ATOM 1631 O O . SER A 1 198 ? 8.882 -10.347 -36.631 1.00 69.44 198 SER A O 1
ATOM 1633 N N . GLY A 1 199 ? 10.069 -10.227 -34.721 1.00 64.81 199 GLY A N 1
ATOM 1634 C CA . GLY A 1 199 ? 9.632 -11.502 -34.158 1.00 64.81 199 GLY A CA 1
ATOM 1635 C C . GLY A 1 199 ? 8.204 -11.456 -33.601 1.00 64.81 199 GLY A C 1
ATOM 1636 O O . GLY A 1 199 ? 7.812 -10.514 -32.918 1.00 64.81 199 GLY A O 1
ATOM 1637 N N . LYS A 1 200 ? 7.408 -12.503 -33.856 1.00 57.22 200 LYS A N 1
ATOM 1638 C CA . LYS A 1 200 ? 6.102 -12.686 -33.199 1.00 57.22 200 LYS A CA 1
ATOM 1639 C C . LYS A 1 200 ? 6.271 -13.429 -31.871 1.00 57.22 200 LYS A C 1
ATOM 1641 O O . LYS A 1 200 ? 6.902 -14.481 -31.833 1.00 57.22 200 LYS A O 1
ATOM 1646 N N . ASP A 1 201 ? 5.662 -12.886 -30.817 1.00 56.88 201 ASP A N 1
ATOM 1647 C CA . ASP A 1 201 ? 5.384 -13.544 -29.530 1.00 56.88 201 ASP A CA 1
ATOM 1648 C C . ASP A 1 201 ? 6.594 -14.081 -28.738 1.00 56.88 201 ASP A C 1
ATOM 1650 O O . ASP A 1 201 ? 6.513 -15.131 -28.099 1.00 56.88 201 ASP A O 1
ATOM 1654 N N . SER A 1 202 ? 7.716 -13.353 -28.710 1.00 70.06 202 SER A N 1
ATOM 1655 C CA . SER A 1 202 ? 8.851 -13.692 -27.835 1.00 70.06 202 SER A CA 1
ATOM 1656 C C . SER A 1 202 ? 8.918 -12.814 -26.583 1.00 70.06 202 SER A C 1
ATOM 1658 O O . SER A 1 202 ? 8.852 -11.589 -26.671 1.00 70.06 202 SER A O 1
ATOM 1660 N N . ILE A 1 203 ? 9.124 -13.432 -25.414 1.00 82.38 203 ILE A N 1
ATOM 1661 C CA . ILE A 1 203 ? 9.554 -12.722 -24.198 1.00 82.38 203 ILE A CA 1
ATOM 1662 C C . ILE A 1 203 ? 10.978 -12.196 -24.459 1.00 82.38 203 ILE A C 1
ATOM 1664 O O . ILE A 1 203 ? 11.838 -12.994 -24.848 1.00 82.38 203 ILE A O 1
ATOM 1668 N N . PRO A 1 204 ? 11.250 -10.888 -24.291 1.00 84.00 204 PRO A N 1
ATOM 1669 C CA . PRO A 1 204 ? 12.579 -10.344 -24.542 1.00 84.00 204 PRO A CA 1
ATOM 1670 C C . PRO A 1 204 ? 13.606 -10.977 -23.591 1.00 84.00 204 PRO A C 1
ATOM 1672 O O . PRO A 1 204 ? 13.284 -11.241 -22.435 1.00 84.00 204 PRO A O 1
ATOM 1675 N N . PRO A 1 205 ? 14.853 -11.227 -24.023 1.00 85.25 205 PRO A N 1
ATOM 1676 C CA . PRO A 1 205 ? 15.903 -11.645 -23.100 1.00 85.25 205 PRO A CA 1
ATOM 1677 C C . PRO A 1 205 ? 16.154 -10.565 -22.039 1.00 85.25 205 PRO A C 1
ATOM 1679 O O . PRO A 1 205 ? 16.261 -9.384 -22.372 1.00 85.25 205 PRO A O 1
ATOM 1682 N N . ALA A 1 206 ? 16.329 -10.946 -20.771 1.00 87.25 206 ALA A N 1
ATOM 1683 C CA . ALA A 1 206 ? 16.554 -9.979 -19.690 1.00 87.25 206 ALA A CA 1
ATOM 1684 C C . ALA A 1 206 ? 17.791 -9.095 -19.940 1.00 87.25 206 ALA A C 1
ATOM 1686 O O . ALA A 1 206 ? 17.767 -7.888 -19.699 1.00 87.25 206 ALA A O 1
ATOM 1687 N N . LYS A 1 207 ? 18.846 -9.676 -20.530 1.00 84.12 207 LYS A N 1
ATOM 1688 C CA . LYS A 1 207 ? 20.039 -8.944 -20.984 1.00 84.12 207 LYS A CA 1
ATOM 1689 C C . LYS A 1 207 ? 19.714 -7.828 -21.978 1.00 84.12 207 LYS A C 1
ATOM 1691 O O . LYS A 1 207 ? 20.271 -6.747 -21.843 1.00 84.12 207 LYS A O 1
ATOM 1696 N N . LEU A 1 208 ? 18.802 -8.060 -22.930 1.00 84.19 208 LEU A N 1
ATOM 1697 C CA . LEU A 1 208 ? 18.377 -7.037 -23.892 1.00 84.19 208 LEU A CA 1
ATOM 1698 C C . LEU A 1 208 ? 17.747 -5.851 -23.155 1.00 84.19 208 LEU A C 1
ATOM 1700 O O . LEU A 1 208 ? 18.123 -4.708 -23.396 1.00 84.19 208 LEU A O 1
ATOM 1704 N N . ILE A 1 209 ? 16.834 -6.125 -22.219 1.00 88.62 209 ILE A N 1
ATOM 1705 C CA . ILE A 1 209 ? 16.172 -5.089 -21.414 1.00 88.62 209 ILE A CA 1
ATOM 1706 C C . ILE A 1 209 ? 17.188 -4.308 -20.576 1.00 88.62 209 ILE A C 1
ATOM 1708 O O . ILE A 1 209 ? 17.126 -3.081 -20.539 1.00 88.62 209 ILE A O 1
ATOM 1712 N N . HIS A 1 210 ? 18.157 -4.989 -19.960 1.00 86.38 210 HIS A N 1
ATOM 1713 C CA . HIS A 1 210 ? 19.230 -4.335 -19.213 1.00 86.38 210 HIS A CA 1
ATOM 1714 C C . HIS A 1 210 ? 20.110 -3.447 -20.088 1.00 86.38 210 HIS A C 1
ATOM 1716 O O . HIS A 1 210 ? 20.342 -2.300 -19.720 1.00 86.38 210 HIS A O 1
ATOM 1722 N N . SER A 1 211 ? 20.555 -3.933 -21.248 1.00 82.62 211 SER A N 1
ATOM 1723 C CA . SER A 1 211 ? 21.369 -3.142 -22.173 1.00 82.62 211 SER A CA 1
ATOM 1724 C C . SER A 1 211 ? 20.609 -1.928 -22.708 1.00 82.62 211 SER A C 1
ATOM 1726 O O . SER A 1 211 ? 21.190 -0.852 -22.818 1.00 82.62 211 SER A O 1
ATOM 1728 N N . LEU A 1 212 ? 19.306 -2.064 -22.985 1.00 83.56 212 LEU A N 1
ATOM 1729 C CA . LEU A 1 212 ? 18.448 -0.935 -23.360 1.00 83.56 212 LEU A CA 1
ATOM 1730 C C . LEU A 1 212 ? 18.333 0.085 -22.232 1.00 83.56 212 LEU A C 1
ATOM 1732 O O . LEU A 1 212 ? 18.491 1.280 -22.466 1.00 83.56 212 LEU A O 1
ATOM 1736 N N . LEU A 1 213 ? 18.069 -0.383 -21.012 1.00 86.19 213 LEU A N 1
ATOM 1737 C CA . LEU A 1 213 ? 17.932 0.476 -19.846 1.00 86.19 213 LEU A CA 1
ATOM 1738 C C . LEU A 1 213 ? 19.237 1.232 -19.560 1.00 86.19 213 LEU A C 1
ATOM 1740 O O . LEU A 1 213 ? 19.210 2.446 -19.388 1.00 86.19 213 LEU A O 1
ATOM 1744 N N . GLU A 1 214 ? 20.376 0.539 -19.563 1.00 80.62 214 GLU A N 1
ATOM 1745 C CA . GLU A 1 214 ? 21.705 1.136 -19.390 1.00 80.62 214 GLU A CA 1
ATOM 1746 C C . GLU A 1 214 ? 22.010 2.167 -20.481 1.00 80.62 214 GLU A C 1
ATOM 1748 O O . GLU A 1 214 ? 22.441 3.275 -20.169 1.00 80.62 214 GLU A O 1
ATOM 1753 N N . TYR A 1 215 ? 21.729 1.843 -21.745 1.00 79.31 215 TYR A N 1
ATOM 1754 C CA . TYR A 1 215 ? 21.945 2.757 -22.864 1.00 79.31 215 TYR A CA 1
ATOM 1755 C C . TYR A 1 215 ? 21.082 4.023 -22.762 1.00 79.31 215 TYR A C 1
ATOM 1757 O O . TYR A 1 215 ? 21.572 5.131 -22.989 1.00 79.31 215 TYR A O 1
ATOM 1765 N N . ILE A 1 216 ? 19.806 3.877 -22.385 1.00 80.31 216 ILE A N 1
ATOM 1766 C CA . ILE A 1 216 ? 18.893 5.013 -22.218 1.00 80.31 216 ILE A CA 1
ATOM 1767 C C . ILE A 1 216 ? 19.365 5.922 -21.080 1.00 80.31 216 ILE A C 1
ATOM 1769 O O . ILE A 1 216 ? 19.423 7.139 -21.265 1.00 80.31 216 ILE A O 1
ATOM 1773 N N . LEU A 1 217 ? 19.756 5.332 -19.948 1.00 75.44 217 LEU A N 1
ATOM 1774 C CA . LEU A 1 217 ? 20.201 6.048 -18.750 1.00 75.44 217 LEU A CA 1
ATOM 1775 C C . LEU A 1 217 ? 21.577 6.713 -18.887 1.00 75.44 217 LEU A C 1
ATOM 1777 O O . LEU A 1 217 ? 21.883 7.632 -18.139 1.00 75.44 217 LEU A O 1
ATOM 1781 N N . GLN A 1 218 ? 22.407 6.302 -19.849 1.00 70.56 218 GLN A N 1
ATOM 1782 C CA . GLN A 1 218 ? 23.671 6.985 -20.164 1.00 70.56 218 GLN A CA 1
ATOM 1783 C C . GLN A 1 218 ? 23.475 8.323 -20.909 1.00 70.56 218 GLN A C 1
ATOM 1785 O O . GLN A 1 218 ? 24.455 9.003 -21.210 1.00 70.56 218 GLN A O 1
ATOM 1790 N N . GLY A 1 219 ? 22.233 8.723 -21.213 1.00 63.19 219 GLY A N 1
ATOM 1791 C CA . GLY A 1 219 ? 21.914 10.034 -21.795 1.00 63.19 219 GLY A CA 1
ATOM 1792 C C . GLY A 1 219 ? 22.131 10.150 -23.309 1.00 63.19 219 GLY A C 1
ATOM 1793 O O . GLY A 1 219 ? 21.976 11.236 -23.860 1.00 63.19 219 GLY A O 1
ATOM 1794 N N . ASN A 1 220 ? 22.442 9.046 -23.993 1.00 56.00 220 ASN A N 1
ATOM 1795 C CA . ASN A 1 220 ? 22.723 9.005 -25.436 1.00 56.00 220 ASN A CA 1
ATOM 1796 C C . ASN A 1 220 ? 21.500 8.626 -26.296 1.00 56.00 220 ASN A C 1
ATOM 1798 O O . ASN A 1 220 ? 21.653 8.268 -27.463 1.00 56.00 220 ASN A O 1
ATOM 1802 N N . SER A 1 221 ? 20.290 8.638 -25.730 1.00 59.22 221 SER A N 1
ATOM 1803 C CA . SER A 1 221 ? 19.131 7.983 -26.340 1.00 59.22 221 SER A CA 1
ATOM 1804 C C . SER A 1 221 ? 18.201 8.922 -27.116 1.00 59.22 221 SER A C 1
ATOM 1806 O O . SER A 1 221 ? 17.748 9.956 -26.628 1.00 59.22 221 SER A O 1
ATOM 1808 N N . ASP A 1 222 ? 17.868 8.503 -28.338 1.00 69.69 222 ASP A N 1
ATOM 1809 C CA . ASP A 1 222 ? 16.748 9.017 -29.129 1.00 69.69 222 ASP A CA 1
ATOM 1810 C C . ASP A 1 222 ? 15.424 8.839 -28.343 1.00 69.69 222 ASP A C 1
ATOM 1812 O O . ASP A 1 222 ? 15.164 7.737 -27.841 1.00 69.69 222 ASP A O 1
ATOM 1816 N N . PRO A 1 223 ? 14.553 9.868 -28.242 1.00 76.75 223 PRO A N 1
ATOM 1817 C CA . PRO A 1 223 ? 13.208 9.748 -27.669 1.00 76.75 223 PRO A CA 1
ATOM 1818 C C . PRO A 1 223 ? 12.409 8.536 -28.173 1.00 76.75 223 PRO A C 1
ATOM 1820 O O . PRO A 1 223 ? 11.610 7.966 -27.425 1.00 76.75 223 PRO A O 1
ATOM 1823 N N . THR A 1 224 ? 12.645 8.111 -29.415 1.00 80.75 224 THR A N 1
ATOM 1824 C CA . THR A 1 224 ? 12.016 6.938 -30.033 1.00 80.75 224 THR A CA 1
ATOM 1825 C C . THR A 1 224 ? 12.352 5.641 -29.292 1.00 80.75 224 THR A C 1
ATOM 1827 O O . THR A 1 224 ? 11.460 4.828 -29.042 1.00 80.75 224 THR A O 1
ATOM 1830 N N . LEU A 1 225 ? 13.605 5.469 -28.852 1.00 80.81 225 LEU A N 1
ATOM 1831 C CA . LEU A 1 225 ? 14.042 4.296 -28.085 1.00 80.81 225 LEU A CA 1
ATOM 1832 C C . LEU A 1 225 ? 13.367 4.233 -26.712 1.00 80.81 225 LEU A C 1
ATOM 1834 O O . LEU A 1 225 ? 12.980 3.159 -26.260 1.00 80.81 225 LEU A O 1
ATOM 1838 N N . SER A 1 226 ? 13.160 5.385 -26.066 1.00 83.62 226 SER A N 1
ATOM 1839 C CA . SER A 1 226 ? 12.423 5.457 -24.800 1.00 83.62 226 SER A CA 1
ATOM 1840 C C . SER A 1 226 ? 10.974 4.985 -24.962 1.00 83.62 226 SER A C 1
ATOM 1842 O O . SER A 1 226 ? 10.473 4.210 -24.146 1.00 83.62 226 SER A O 1
ATOM 1844 N N . VAL A 1 227 ? 10.298 5.423 -26.030 1.00 85.38 227 VAL A N 1
ATOM 1845 C CA . VAL A 1 227 ? 8.919 5.009 -26.334 1.00 85.38 227 VAL A CA 1
ATOM 1846 C C . VAL A 1 227 ? 8.854 3.510 -26.616 1.00 85.38 227 VAL A C 1
ATOM 1848 O O . VAL A 1 227 ? 7.997 2.825 -26.059 1.00 85.38 227 VAL A O 1
ATOM 1851 N N . GLN A 1 228 ? 9.780 2.993 -27.425 1.00 84.25 228 GLN A N 1
ATOM 1852 C CA . GLN A 1 228 ? 9.884 1.566 -27.726 1.00 84.25 228 GLN A CA 1
ATOM 1853 C C . GLN A 1 228 ? 10.128 0.732 -26.466 1.00 84.25 228 GLN A C 1
ATOM 1855 O O . GLN A 1 228 ? 9.438 -0.262 -26.259 1.00 84.25 228 GLN A O 1
ATOM 1860 N N . PHE A 1 229 ? 11.037 1.163 -25.588 1.00 87.81 229 PHE A N 1
ATOM 1861 C CA . PHE A 1 229 ? 11.292 0.497 -24.312 1.00 87.81 229 PHE A CA 1
ATOM 1862 C C . PHE A 1 229 ? 10.010 0.360 -23.482 1.00 87.81 229 PHE A C 1
ATOM 1864 O O . PHE A 1 229 ? 9.654 -0.742 -23.069 1.00 87.81 229 PHE A O 1
ATOM 1871 N N . PHE A 1 230 ? 9.261 1.449 -23.282 1.00 89.50 230 PHE A N 1
ATOM 1872 C CA . PHE A 1 230 ? 8.010 1.374 -22.524 1.00 89.50 230 PHE A CA 1
ATOM 1873 C C . PHE A 1 230 ? 6.943 0.542 -23.231 1.00 89.50 230 PHE A C 1
ATOM 1875 O O . PHE A 1 230 ? 6.210 -0.179 -22.559 1.00 89.50 230 PHE A O 1
ATOM 1882 N N . HIS A 1 231 ? 6.869 0.592 -24.562 1.00 86.81 231 HIS A N 1
ATOM 1883 C CA . HIS A 1 231 ? 5.960 -0.265 -25.316 1.00 86.81 231 HIS A CA 1
ATOM 1884 C C . HIS A 1 231 ? 6.250 -1.751 -25.061 1.00 86.81 231 HIS A C 1
ATOM 1886 O O . HIS A 1 231 ? 5.320 -2.502 -24.773 1.00 86.81 231 HIS A O 1
ATOM 1892 N N . ILE A 1 232 ? 7.525 -2.159 -25.057 1.00 87.12 232 ILE A N 1
ATOM 1893 C CA . ILE A 1 232 ? 7.939 -3.526 -24.703 1.00 87.12 232 ILE A CA 1
ATOM 1894 C C . ILE A 1 232 ? 7.517 -3.860 -23.267 1.00 87.12 232 ILE A C 1
ATOM 1896 O O . ILE A 1 232 ? 6.878 -4.885 -23.039 1.00 87.12 232 ILE A O 1
ATOM 1900 N N . MET A 1 233 ? 7.826 -2.988 -22.304 1.00 91.38 233 MET A N 1
ATOM 1901 C CA . MET A 1 233 ? 7.553 -3.230 -20.881 1.00 91.38 233 MET A CA 1
ATOM 1902 C C . MET A 1 233 ? 6.051 -3.357 -20.575 1.00 91.38 233 MET A C 1
ATOM 1904 O O . MET A 1 233 ? 5.649 -4.262 -19.842 1.00 91.38 233 MET A O 1
ATOM 1908 N N . TYR A 1 234 ? 5.206 -2.493 -21.149 1.00 90.00 234 TYR A N 1
ATOM 1909 C CA . TYR A 1 234 ? 3.750 -2.571 -20.973 1.00 90.00 234 TYR A CA 1
ATOM 1910 C C . TYR A 1 234 ? 3.132 -3.755 -21.723 1.00 90.00 234 TYR A C 1
ATOM 1912 O O . TYR A 1 234 ? 2.269 -4.430 -21.168 1.00 90.00 234 TYR A O 1
ATOM 1920 N N . THR A 1 235 ? 3.608 -4.066 -22.933 1.00 86.50 235 THR A N 1
ATOM 1921 C CA . THR A 1 235 ? 3.154 -5.253 -23.681 1.00 86.50 235 THR A CA 1
ATOM 1922 C C . THR A 1 235 ? 3.488 -6.533 -22.921 1.00 86.50 235 THR A C 1
ATOM 1924 O O . THR A 1 235 ? 2.656 -7.436 -22.826 1.00 86.50 235 THR A O 1
ATOM 1927 N N . LEU A 1 236 ? 4.682 -6.600 -22.323 1.00 89.44 236 LEU A N 1
ATOM 1928 C CA . LEU A 1 236 ? 5.082 -7.706 -21.465 1.00 89.44 236 LEU A CA 1
ATOM 1929 C C . LEU A 1 236 ? 4.157 -7.830 -20.248 1.00 89.44 236 LEU A C 1
ATOM 1931 O O . LEU A 1 236 ? 3.700 -8.933 -19.964 1.00 89.44 236 LEU A O 1
ATOM 1935 N N . LEU A 1 237 ? 3.846 -6.719 -19.570 1.00 91.12 237 LEU A N 1
ATOM 1936 C CA . LEU A 1 237 ? 2.945 -6.717 -18.412 1.00 91.12 237 LEU A CA 1
ATOM 1937 C C . LEU A 1 237 ? 1.531 -7.186 -18.767 1.00 91.12 237 LEU A C 1
ATOM 1939 O O . LEU A 1 237 ? 0.920 -7.911 -17.989 1.00 91.12 237 LEU A O 1
ATOM 1943 N N . GLU A 1 238 ? 1.027 -6.824 -19.944 1.00 87.62 238 GLU A N 1
ATOM 1944 C CA . GLU A 1 238 ? -0.296 -7.249 -20.401 1.00 87.62 238 GLU A CA 1
ATOM 1945 C C . GLU A 1 238 ? -0.353 -8.754 -20.723 1.00 87.62 238 GLU A C 1
ATOM 1947 O O . GLU A 1 238 ? -1.287 -9.443 -20.313 1.00 87.62 238 GLU A O 1
ATOM 1952 N N . HIS A 1 239 ? 0.643 -9.285 -21.438 1.00 85.06 239 HIS A N 1
ATOM 1953 C CA . HIS A 1 239 ? 0.591 -10.652 -21.980 1.00 85.06 239 HIS A CA 1
ATOM 1954 C C . HIS A 1 239 ? 1.249 -11.700 -21.070 1.00 85.06 239 HIS A C 1
ATOM 1956 O O . HIS A 1 239 ? 0.859 -12.876 -21.052 1.00 85.06 239 HIS A O 1
ATOM 1962 N N . ASN A 1 240 ? 2.264 -11.294 -20.309 1.00 88.62 240 ASN A N 1
ATOM 1963 C CA . ASN A 1 240 ? 3.064 -12.149 -19.437 1.00 88.62 240 ASN A CA 1
ATOM 1964 C C . ASN A 1 240 ? 3.333 -11.470 -18.078 1.00 88.62 240 ASN A C 1
ATOM 1966 O O . ASN A 1 240 ? 4.492 -11.260 -17.733 1.00 88.62 240 ASN A O 1
ATOM 1970 N N . PRO A 1 241 ? 2.300 -11.140 -17.281 1.00 92.00 241 PRO A N 1
ATOM 1971 C CA . PRO A 1 241 ? 2.486 -10.484 -15.985 1.00 92.00 241 PRO A CA 1
ATOM 1972 C C . PRO A 1 241 ? 3.245 -11.360 -14.968 1.00 92.00 241 PRO A C 1
ATOM 1974 O O . PRO A 1 241 ? 3.235 -12.592 -15.086 1.00 92.00 241 PRO A O 1
ATOM 1977 N N . PRO A 1 242 ? 3.840 -10.773 -13.908 1.00 92.81 242 PRO A N 1
ATOM 1978 C CA . PRO A 1 242 ? 4.622 -11.528 -12.922 1.00 92.81 242 PRO A CA 1
ATOM 1979 C C . PRO A 1 242 ? 3.793 -12.563 -12.148 1.00 92.81 242 PRO A C 1
ATOM 1981 O O . PRO A 1 242 ? 4.306 -13.631 -11.824 1.00 92.81 242 PRO A O 1
ATOM 1984 N N . TRP A 1 243 ? 2.499 -12.314 -11.913 1.00 90.00 243 TRP A N 1
ATOM 1985 C CA . TRP A 1 243 ? 1.598 -13.273 -11.253 1.00 90.00 243 TRP A CA 1
ATOM 1986 C C . TRP A 1 243 ? 1.136 -14.426 -12.159 1.00 90.00 243 TRP A C 1
ATOM 1988 O O . TRP A 1 243 ? 0.440 -15.321 -11.684 1.00 90.00 243 TRP A O 1
ATOM 1998 N N . LYS A 1 244 ? 1.512 -14.443 -13.448 1.00 88.50 244 LYS A N 1
ATOM 1999 C CA . LYS A 1 244 ? 1.166 -15.534 -14.378 1.00 88.50 244 LYS A CA 1
ATOM 2000 C C . LYS A 1 244 ? 1.854 -16.847 -14.003 1.00 88.50 244 LYS A C 1
ATOM 2002 O O . LYS A 1 244 ? 1.263 -17.912 -14.150 1.00 88.50 244 LYS A O 1
ATOM 2007 N N . SER A 1 245 ? 3.110 -16.790 -13.554 1.00 86.50 245 SER A N 1
ATOM 2008 C CA . SER A 1 245 ? 3.865 -17.966 -13.111 1.00 86.50 245 SER A CA 1
ATOM 2009 C C . SER A 1 245 ? 5.077 -17.579 -12.250 1.00 86.50 245 SER A C 1
ATOM 2011 O O . SER A 1 245 ? 5.609 -16.477 -12.402 1.00 86.50 245 SER A O 1
ATOM 2013 N N . PRO A 1 246 ? 5.603 -18.489 -11.405 1.00 88.69 246 PRO A N 1
ATOM 2014 C CA . PRO A 1 246 ? 6.829 -18.237 -10.639 1.00 88.69 246 PRO A CA 1
ATOM 2015 C C . PRO A 1 246 ? 8.044 -17.901 -11.516 1.00 88.69 246 PRO A C 1
ATOM 2017 O O . PRO A 1 246 ? 8.918 -17.139 -11.105 1.00 88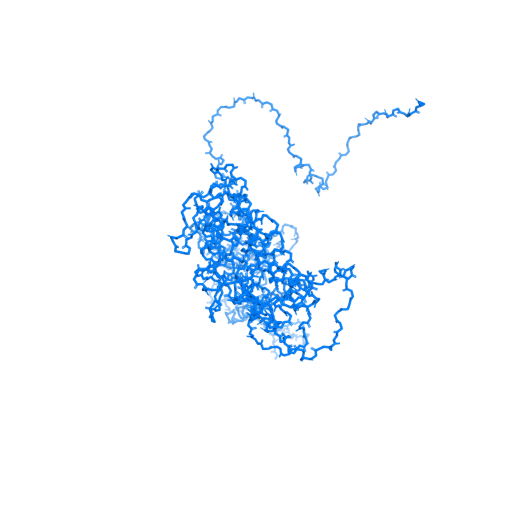.69 246 PRO A O 1
ATOM 2020 N N . SER A 1 247 ? 8.105 -18.454 -12.731 1.00 89.75 247 SER A N 1
ATOM 2021 C CA . SER A 1 247 ? 9.157 -18.145 -13.704 1.00 89.75 247 SER A CA 1
ATOM 2022 C C . SER A 1 247 ? 9.054 -16.708 -14.215 1.00 89.75 247 SER A C 1
ATOM 2024 O O . SER A 1 247 ? 10.080 -16.046 -14.339 1.00 89.75 247 SER A O 1
ATOM 2026 N N . MET A 1 248 ? 7.835 -16.202 -14.452 1.00 92.88 248 MET A N 1
ATOM 2027 C CA . MET A 1 248 ? 7.642 -14.798 -14.825 1.00 92.88 248 MET A CA 1
ATOM 2028 C C . MET A 1 248 ? 7.999 -13.860 -13.682 1.00 92.88 248 MET A C 1
ATOM 2030 O O . MET A 1 248 ? 8.692 -12.878 -13.918 1.00 92.88 248 MET A O 1
ATOM 2034 N N . LEU A 1 249 ? 7.619 -14.176 -12.442 1.00 93.62 249 LEU A N 1
ATOM 2035 C CA . LEU A 1 249 ? 8.058 -13.390 -11.289 1.00 93.62 249 LEU A CA 1
ATOM 2036 C C . LEU A 1 249 ? 9.590 -13.280 -11.236 1.00 93.62 249 LEU A C 1
ATOM 2038 O O . LEU A 1 249 ? 10.118 -12.179 -11.119 1.00 93.62 249 LEU A O 1
ATOM 2042 N N . ARG A 1 250 ? 10.309 -14.402 -11.381 1.00 93.56 250 ARG A N 1
ATOM 2043 C CA . ARG A 1 250 ? 11.783 -14.401 -11.429 1.00 93.56 250 ARG A CA 1
ATOM 2044 C C . ARG A 1 250 ? 12.320 -13.527 -12.559 1.00 93.56 250 ARG A C 1
ATOM 2046 O O . ARG A 1 250 ? 13.240 -12.757 -12.321 1.00 93.56 250 ARG A O 1
ATOM 2053 N N . TYR A 1 251 ? 11.722 -13.614 -13.745 1.00 94.25 251 TYR A N 1
ATOM 2054 C CA . TYR A 1 251 ? 12.089 -12.775 -14.881 1.00 94.25 251 TYR A CA 1
ATOM 2055 C C . TYR A 1 251 ? 11.905 -11.279 -14.570 1.00 94.25 251 TYR A C 1
ATOM 2057 O O . TYR A 1 251 ? 12.810 -10.491 -14.822 1.00 94.25 251 TYR A O 1
ATOM 2065 N N . TYR A 1 252 ? 10.788 -10.877 -13.951 1.00 95.56 252 TYR A N 1
ATOM 2066 C CA . TYR A 1 252 ? 10.564 -9.486 -13.530 1.00 95.56 252 TYR A CA 1
ATOM 2067 C C . TYR A 1 252 ? 11.574 -9.011 -12.482 1.00 95.56 252 TYR A C 1
ATOM 2069 O O . TYR A 1 252 ? 12.087 -7.901 -12.595 1.00 95.56 252 TYR A O 1
ATOM 2077 N N . LEU A 1 253 ? 11.897 -9.850 -11.495 1.00 93.94 253 LEU A N 1
ATOM 2078 C CA . LEU A 1 253 ? 12.935 -9.553 -10.500 1.00 93.94 253 LEU A CA 1
ATOM 2079 C C . LEU A 1 253 ? 14.335 -9.464 -11.120 1.00 93.94 253 LEU A C 1
ATOM 2081 O O . LEU A 1 253 ? 15.201 -8.776 -10.581 1.00 93.94 253 LEU A O 1
ATOM 2085 N N . GLU A 1 254 ? 14.563 -10.149 -12.241 1.00 93.38 254 GLU A N 1
ATOM 2086 C CA . GLU A 1 254 ? 15.789 -10.030 -13.020 1.00 93.38 254 GLU A CA 1
ATOM 2087 C C . GLU A 1 254 ? 15.843 -8.693 -13.758 1.00 93.38 254 GLU A C 1
ATOM 2089 O O . GLU A 1 254 ? 16.813 -7.972 -13.574 1.00 93.38 254 GLU A O 1
ATOM 2094 N N . ILE A 1 255 ? 14.807 -8.327 -14.526 1.00 93.56 255 ILE A N 1
ATOM 2095 C CA . ILE A 1 255 ? 14.819 -7.101 -15.348 1.00 93.56 255 ILE A CA 1
ATOM 2096 C C . ILE A 1 255 ? 14.649 -5.804 -14.549 1.00 93.56 255 ILE A C 1
ATOM 2098 O O . ILE A 1 255 ? 15.051 -4.734 -15.005 1.00 93.56 255 ILE A O 1
ATOM 2102 N N . LEU A 1 256 ? 14.041 -5.871 -13.363 1.00 93.56 256 LEU A N 1
ATOM 2103 C CA . LEU A 1 256 ? 13.846 -4.728 -12.470 1.00 93.56 256 LEU A CA 1
ATOM 2104 C C . LEU A 1 256 ? 14.992 -4.617 -11.466 1.00 93.56 256 LEU A C 1
ATOM 2106 O O . LEU A 1 256 ? 14.760 -4.433 -10.274 1.00 93.56 256 LEU A O 1
ATOM 2110 N N . GLN A 1 257 ? 16.232 -4.736 -11.928 1.00 90.62 257 GLN A N 1
ATOM 2111 C CA . GLN A 1 257 ? 17.417 -4.498 -11.111 1.00 90.62 257 GLN A CA 1
ATOM 2112 C C . GLN A 1 257 ? 17.985 -3.108 -11.361 1.00 90.62 257 GLN A C 1
ATOM 2114 O O . GLN A 1 257 ? 17.890 -2.556 -12.458 1.00 90.62 257 GLN A O 1
ATOM 2119 N N . CYS A 1 258 ? 18.628 -2.536 -10.340 1.00 86.31 258 CYS A N 1
ATOM 2120 C CA . CYS A 1 258 ? 19.408 -1.321 -10.536 1.00 86.31 258 CYS A CA 1
ATOM 2121 C C . CYS A 1 258 ? 20.494 -1.583 -11.595 1.00 86.31 258 CYS A C 1
ATOM 2123 O O . CYS A 1 258 ? 21.308 -2.486 -11.392 1.00 86.31 258 CYS A O 1
ATOM 2125 N N . PRO A 1 259 ? 20.573 -0.804 -12.685 1.00 78.94 259 PRO A N 1
ATOM 2126 C CA . PRO A 1 259 ? 21.552 -1.038 -13.744 1.00 78.94 259 PRO A CA 1
ATOM 2127 C C . PRO A 1 259 ? 22.998 -0.904 -13.254 1.00 78.94 259 PRO A C 1
ATOM 2129 O O . PRO A 1 259 ? 23.882 -1.531 -13.822 1.00 78.94 259 PRO A O 1
ATOM 2132 N N . VAL A 1 260 ? 23.231 -0.151 -12.172 1.00 76.94 260 VAL A N 1
ATOM 2133 C CA . VAL A 1 260 ? 24.571 0.086 -11.623 1.00 76.94 260 VAL A CA 1
ATOM 2134 C C . VAL A 1 260 ? 24.989 -0.995 -10.622 1.00 76.94 260 VAL A C 1
ATOM 2136 O O . VAL A 1 260 ? 25.986 -1.672 -10.839 1.00 76.94 260 VAL A O 1
ATOM 2139 N N . CYS A 1 261 ? 24.252 -1.173 -9.518 1.00 82.81 261 CYS A N 1
ATOM 2140 C CA . CYS A 1 261 ? 24.650 -2.118 -8.462 1.00 82.81 261 CYS A CA 1
ATOM 2141 C C . CYS A 1 261 ? 24.032 -3.514 -8.586 1.00 82.81 261 CYS A C 1
ATOM 2143 O O . CYS A 1 261 ? 24.430 -4.404 -7.845 1.00 82.81 261 CYS A O 1
ATOM 2145 N N . LYS A 1 262 ? 23.037 -3.703 -9.463 1.00 84.56 262 LYS A N 1
ATOM 2146 C CA . LYS A 1 262 ? 22.283 -4.959 -9.641 1.00 84.56 262 LYS A CA 1
ATOM 2147 C C . LYS A 1 262 ? 21.598 -5.493 -8.363 1.00 84.56 262 LYS A C 1
ATOM 2149 O O . LYS A 1 262 ? 21.113 -6.617 -8.340 1.00 84.56 262 LYS A O 1
ATOM 2154 N N . ASN A 1 263 ? 21.447 -4.666 -7.321 1.00 85.25 263 ASN A N 1
ATOM 2155 C CA . ASN A 1 263 ? 20.867 -5.048 -6.020 1.00 85.25 263 ASN A CA 1
ATOM 2156 C C . ASN A 1 263 ? 19.319 -5.059 -5.989 1.00 85.25 263 ASN A C 1
ATOM 2158 O O . ASN A 1 263 ? 18.702 -4.666 -5.000 1.00 85.25 263 ASN A O 1
ATOM 2162 N N . GLY A 1 264 ? 18.666 -5.503 -7.067 1.00 89.62 264 GLY A N 1
ATOM 2163 C CA . GLY A 1 264 ? 17.205 -5.650 -7.101 1.00 89.62 264 GLY A CA 1
ATOM 2164 C C . GLY A 1 264 ? 16.412 -4.355 -7.318 1.00 89.62 264 GLY A C 1
ATOM 2165 O O . GLY A 1 264 ? 16.957 -3.287 -7.623 1.00 89.62 264 GLY A O 1
ATOM 2166 N N . THR A 1 265 ? 15.091 -4.480 -7.168 1.00 92.31 265 THR A N 1
ATOM 2167 C CA . THR A 1 265 ? 14.100 -3.449 -7.522 1.00 92.31 265 THR A CA 1
ATOM 2168 C C . THR A 1 265 ? 14.093 -2.266 -6.572 1.00 92.31 265 THR A C 1
ATOM 2170 O O . THR A 1 265 ? 13.946 -1.133 -7.025 1.00 92.31 265 THR A O 1
ATOM 2173 N N . TRP A 1 266 ? 14.350 -2.478 -5.279 1.00 92.50 266 TRP A N 1
ATOM 2174 C CA . TRP A 1 266 ? 14.470 -1.370 -4.332 1.00 92.50 266 TRP A CA 1
ATOM 2175 C C . TRP A 1 266 ? 15.606 -0.414 -4.710 1.00 92.50 266 TRP A C 1
ATOM 2177 O O . TRP A 1 266 ? 15.397 0.794 -4.781 1.00 92.50 266 TRP A O 1
ATOM 2187 N N . SER A 1 267 ? 16.796 -0.937 -5.022 1.00 90.25 267 SER A N 1
ATOM 2188 C CA . SER A 1 267 ? 17.930 -0.100 -5.433 1.00 90.25 267 SER A CA 1
ATOM 2189 C C . SER A 1 267 ? 17.681 0.617 -6.762 1.00 90.25 267 SER A C 1
ATOM 2191 O O . SER A 1 267 ? 18.171 1.733 -6.964 1.00 90.25 267 SER A O 1
ATOM 2193 N N . LEU A 1 268 ? 16.904 0.008 -7.669 1.00 90.81 268 LEU A N 1
ATOM 2194 C CA . LEU A 1 268 ? 16.422 0.693 -8.866 1.00 90.81 268 LEU A CA 1
ATOM 2195 C C . LEU A 1 268 ? 15.534 1.872 -8.461 1.00 90.81 268 LEU A C 1
ATOM 2197 O O . LEU A 1 268 ? 15.876 3.005 -8.783 1.00 90.81 268 LEU A O 1
ATOM 2201 N N . MET A 1 269 ? 14.459 1.625 -7.704 1.00 92.12 269 MET A N 1
ATOM 2202 C CA . MET A 1 269 ? 13.531 2.661 -7.238 1.00 92.12 269 MET A CA 1
ATOM 2203 C C . MET A 1 269 ? 14.250 3.797 -6.516 1.00 92.12 269 MET A C 1
ATOM 2205 O O . MET A 1 269 ? 14.026 4.956 -6.844 1.00 92.12 269 MET A O 1
ATOM 2209 N N . GLU A 1 270 ? 15.165 3.487 -5.601 1.00 89.88 270 GLU A N 1
ATOM 2210 C CA . GLU A 1 270 ? 15.968 4.482 -4.895 1.00 89.88 270 GLU A CA 1
ATOM 2211 C C . GLU A 1 270 ? 16.733 5.398 -5.858 1.00 89.88 270 GLU A C 1
ATOM 2213 O O . GLU A 1 270 ? 16.762 6.616 -5.672 1.00 89.88 270 GLU A O 1
ATOM 2218 N N . THR A 1 271 ? 17.299 4.834 -6.926 1.00 86.62 271 THR A N 1
ATOM 2219 C CA . THR A 1 271 ? 17.976 5.609 -7.972 1.00 86.62 271 THR A CA 1
ATOM 2220 C C . THR A 1 271 ? 16.991 6.515 -8.714 1.00 86.62 271 THR A C 1
ATOM 2222 O O . THR A 1 271 ? 17.259 7.708 -8.860 1.00 86.62 271 THR A O 1
ATOM 2225 N N . LEU A 1 272 ? 15.830 5.983 -9.121 1.00 89.06 272 LEU A N 1
ATOM 2226 C CA . LEU A 1 272 ? 14.800 6.747 -9.840 1.00 89.06 272 LEU A CA 1
ATOM 2227 C C . LEU A 1 272 ? 14.285 7.922 -8.998 1.00 89.06 272 LEU A C 1
ATOM 2229 O O . LEU A 1 272 ? 14.189 9.047 -9.488 1.00 89.06 272 LEU A O 1
ATOM 2233 N N . VAL A 1 273 ? 13.971 7.674 -7.724 1.00 89.81 273 VAL A N 1
ATOM 2234 C CA . VAL A 1 273 ? 13.421 8.682 -6.811 1.00 89.81 273 VAL A CA 1
ATOM 2235 C C . VAL A 1 273 ? 14.448 9.767 -6.526 1.00 89.81 273 VAL A C 1
ATOM 2237 O O . VAL A 1 273 ? 14.125 10.953 -6.612 1.00 89.81 273 VAL A O 1
ATOM 2240 N N . ARG A 1 274 ? 15.702 9.390 -6.250 1.00 85.81 274 ARG A N 1
ATOM 2241 C CA . ARG A 1 274 ? 16.770 10.366 -6.004 1.00 85.81 274 ARG A CA 1
ATOM 2242 C C . ARG A 1 274 ? 17.050 11.232 -7.234 1.00 85.81 274 ARG A C 1
ATOM 2244 O O . ARG A 1 274 ? 17.215 12.443 -7.082 1.00 85.81 274 ARG A O 1
ATOM 2251 N N . SER A 1 275 ? 17.007 10.644 -8.431 1.00 84.00 275 SER A N 1
ATOM 2252 C CA . SER A 1 275 ? 17.093 11.384 -9.694 1.00 84.00 275 SER A CA 1
ATOM 2253 C C . SER A 1 275 ? 15.976 12.424 -9.810 1.00 84.00 275 SER A C 1
ATOM 2255 O O . SER A 1 275 ? 16.228 13.608 -10.049 1.00 84.00 275 SER A O 1
ATOM 2257 N N . CYS A 1 276 ? 14.735 11.997 -9.552 1.00 86.19 276 CYS A N 1
ATOM 2258 C CA . CYS A 1 276 ? 13.555 12.846 -9.677 1.00 86.19 276 CYS A CA 1
ATOM 2259 C C . CYS A 1 276 ? 13.507 13.972 -8.629 1.00 86.19 276 CYS A C 1
ATOM 2261 O O . CYS A 1 276 ? 13.120 15.091 -8.963 1.00 86.19 276 CYS A O 1
ATOM 2263 N N . LEU A 1 277 ? 13.898 13.705 -7.377 1.00 83.38 277 LEU A N 1
ATOM 2264 C CA . LEU A 1 277 ? 13.793 14.669 -6.272 1.00 83.38 277 LEU A CA 1
ATOM 2265 C C . LEU A 1 277 ? 15.025 15.571 -6.124 1.00 83.38 277 LEU A C 1
ATOM 2267 O O . LEU A 1 277 ? 14.876 16.782 -5.950 1.00 83.38 277 LEU A O 1
ATOM 2271 N N . TYR A 1 278 ? 16.230 14.999 -6.196 1.00 78.38 278 TYR A N 1
ATOM 2272 C CA . TYR A 1 278 ? 17.481 15.674 -5.821 1.00 78.38 278 TYR A CA 1
ATOM 2273 C C . TYR A 1 278 ? 18.394 15.991 -6.999 1.00 78.38 278 TYR A C 1
ATOM 2275 O O . TYR A 1 278 ? 19.456 16.563 -6.781 1.00 78.38 278 TYR A O 1
ATOM 2283 N N . HIS A 1 279 ? 18.009 15.614 -8.223 1.00 70.38 279 HIS A N 1
ATOM 2284 C CA . HIS A 1 279 ? 18.837 15.805 -9.420 1.00 70.38 279 HIS A CA 1
ATOM 2285 C C . HIS A 1 279 ? 20.172 15.043 -9.345 1.00 70.38 279 HIS A C 1
ATOM 2287 O O . HIS A 1 279 ? 21.125 15.387 -10.035 1.00 70.38 279 HIS A O 1
ATOM 2293 N N . ASN A 1 280 ? 20.221 14.002 -8.510 1.00 61.72 280 ASN A N 1
ATOM 2294 C CA . ASN A 1 280 ? 21.411 13.216 -8.231 1.00 61.72 280 ASN A CA 1
ATOM 2295 C C . ASN A 1 280 ? 21.092 11.732 -8.451 1.00 61.72 280 ASN A C 1
ATOM 2297 O O . ASN A 1 280 ? 20.221 11.178 -7.776 1.00 61.72 280 ASN A O 1
ATOM 2301 N N . ASN A 1 281 ? 21.832 11.067 -9.339 1.00 59.59 281 ASN A N 1
ATOM 2302 C CA . ASN A 1 281 ? 21.801 9.609 -9.468 1.00 59.59 281 ASN A CA 1
ATOM 2303 C C . ASN A 1 281 ? 22.833 9.044 -8.477 1.00 59.59 281 ASN A C 1
ATOM 2305 O O . ASN A 1 281 ? 24.035 9.184 -8.677 1.00 59.59 281 ASN A O 1
ATOM 2309 N N . ILE A 1 282 ? 22.374 8.487 -7.349 1.00 53.22 282 ILE A N 1
ATOM 2310 C CA . ILE A 1 282 ? 23.245 8.191 -6.185 1.00 53.22 282 ILE A CA 1
ATOM 2311 C C . ILE A 1 282 ? 23.505 6.695 -5.987 1.00 53.22 282 ILE A C 1
ATOM 2313 O O . ILE A 1 282 ? 24.084 6.308 -4.975 1.00 53.22 282 ILE A O 1
ATOM 2317 N N . CYS A 1 283 ? 23.168 5.827 -6.939 1.00 55.16 283 CYS A N 1
ATOM 2318 C CA . CYS A 1 283 ? 23.825 4.524 -6.934 1.00 55.16 283 CYS A CA 1
ATOM 2319 C C . CYS A 1 283 ? 25.269 4.722 -7.436 1.00 55.16 283 CYS A C 1
ATOM 2321 O O . CYS A 1 283 ? 25.563 4.460 -8.590 1.00 55.16 283 CYS A O 1
ATOM 2323 N N . HIS A 1 284 ? 26.131 5.253 -6.560 1.00 50.94 284 HIS A N 1
ATOM 2324 C CA . HIS A 1 284 ? 27.543 5.607 -6.758 1.00 50.94 284 HIS A CA 1
ATOM 2325 C C . HIS A 1 284 ? 27.813 6.693 -7.820 1.00 50.94 284 HIS A C 1
ATOM 2327 O O . HIS A 1 284 ? 27.877 6.408 -9.002 1.00 50.94 284 HIS A O 1
ATOM 2333 N N . SER A 1 285 ? 28.010 7.932 -7.348 1.00 43.19 285 SER A N 1
ATOM 2334 C CA . SER A 1 285 ? 28.749 9.100 -7.893 1.00 43.19 285 SER A CA 1
ATOM 2335 C C . SER A 1 285 ? 29.431 9.047 -9.287 1.00 43.19 285 SER A C 1
ATOM 2337 O O . SER A 1 285 ? 30.549 9.544 -9.432 1.00 43.19 285 SER A O 1
ATOM 2339 N N . VAL A 1 286 ? 28.808 8.511 -10.333 1.00 41.22 286 VAL A N 1
ATOM 2340 C CA . VAL A 1 286 ? 29.369 8.520 -11.692 1.00 41.22 286 VAL A CA 1
ATOM 2341 C C . VAL A 1 286 ? 28.280 8.885 -12.690 1.00 41.22 286 VAL A C 1
ATOM 2343 O O . VAL A 1 286 ? 27.812 8.052 -13.449 1.00 41.22 286 VAL A O 1
ATOM 2346 N N . MET A 1 287 ? 27.868 10.149 -12.671 1.00 43.81 287 MET A N 1
ATOM 2347 C CA . MET A 1 287 ? 27.382 10.872 -13.848 1.00 43.81 287 MET A CA 1
ATOM 2348 C C . MET A 1 287 ? 27.729 12.349 -13.633 1.00 43.81 287 MET A C 1
ATOM 2350 O O . MET A 1 287 ? 27.455 12.912 -12.573 1.00 43.81 287 MET A O 1
ATOM 2354 N N . ASP A 1 288 ? 28.412 12.941 -14.612 1.00 43.50 288 ASP A N 1
ATOM 2355 C CA . ASP A 1 288 ? 28.800 14.353 -14.630 1.00 43.50 288 ASP A CA 1
ATOM 2356 C C . ASP A 1 288 ? 27.515 15.214 -14.588 1.00 43.50 288 ASP A C 1
ATOM 2358 O O . ASP A 1 288 ? 26.629 14.988 -15.416 1.00 43.50 288 ASP A O 1
ATOM 2362 N N . PRO A 1 289 ? 27.365 16.184 -13.663 1.00 44.94 289 PRO A N 1
ATOM 2363 C CA . PRO A 1 289 ? 26.145 16.988 -13.451 1.00 44.94 289 PRO A CA 1
ATOM 2364 C C . PRO A 1 289 ? 25.701 17.868 -14.638 1.00 44.94 289 PRO A C 1
ATOM 2366 O O . PRO A 1 289 ? 24.856 18.749 -14.484 1.00 44.94 289 PRO A O 1
ATOM 2369 N N . LYS A 1 290 ? 26.270 17.660 -15.827 1.00 47.59 290 LYS A N 1
ATOM 2370 C CA . LYS A 1 290 ? 25.963 18.392 -17.058 1.00 47.59 290 LYS A CA 1
ATOM 2371 C C . LYS A 1 290 ? 24.897 17.719 -17.930 1.00 47.59 290 LYS A C 1
ATOM 2373 O O . LYS A 1 290 ? 24.505 18.316 -18.931 1.00 47.59 290 LYS A O 1
ATOM 2378 N N . THR A 1 291 ? 24.418 16.520 -17.591 1.00 47.91 291 THR A N 1
ATOM 2379 C CA . THR A 1 291 ? 23.372 15.831 -18.364 1.00 47.91 291 THR A CA 1
ATOM 2380 C C . THR A 1 291 ? 21.954 16.291 -17.986 1.00 47.91 291 THR A C 1
ATOM 2382 O O . THR A 1 291 ? 21.595 16.525 -16.836 1.00 47.91 291 THR A O 1
ATOM 2385 N N . THR A 1 292 ? 21.175 16.508 -19.040 1.00 53.03 292 THR A N 1
ATOM 2386 C CA . THR A 1 292 ? 19.953 17.313 -19.200 1.00 53.03 292 THR A CA 1
ATOM 2387 C C . THR A 1 292 ? 18.659 16.785 -18.550 1.00 53.03 292 THR A C 1
ATOM 2389 O O . THR A 1 292 ? 18.535 15.611 -18.222 1.00 53.03 292 THR A O 1
ATOM 2392 N N . ASP A 1 293 ? 17.629 17.644 -18.504 1.00 56.38 293 ASP A N 1
ATOM 2393 C CA . ASP A 1 293 ? 16.232 17.413 -18.052 1.00 56.38 293 ASP A CA 1
ATOM 2394 C C . ASP A 1 293 ? 15.522 16.179 -18.680 1.00 56.38 293 ASP A C 1
ATOM 2396 O O . ASP A 1 293 ? 14.570 15.615 -18.130 1.00 56.38 293 ASP A O 1
ATOM 2400 N N . VAL A 1 294 ? 16.025 15.708 -19.828 1.00 55.62 294 VAL A N 1
ATOM 2401 C CA . VAL A 1 294 ? 15.542 14.523 -20.564 1.00 55.62 294 VAL A CA 1
ATOM 2402 C C . VAL A 1 294 ? 15.641 13.243 -19.724 1.00 55.62 294 VAL A C 1
ATOM 2404 O O . VAL A 1 294 ? 14.715 12.429 -19.730 1.00 55.62 294 VAL A O 1
ATOM 2407 N N . ASP A 1 295 ? 16.709 13.100 -18.938 1.00 68.12 295 ASP A N 1
ATOM 2408 C CA . ASP A 1 295 ? 16.968 11.899 -18.141 1.00 68.12 295 ASP A CA 1
ATOM 2409 C C . ASP A 1 295 ? 15.929 11.745 -17.012 1.00 68.12 295 ASP A C 1
ATOM 2411 O O . ASP A 1 295 ? 15.403 10.664 -16.746 1.00 68.12 295 ASP A O 1
ATOM 2415 N N . ARG A 1 296 ? 15.486 12.852 -16.402 1.00 79.62 296 ARG A N 1
ATOM 2416 C CA . ARG A 1 296 ? 14.469 12.827 -15.330 1.00 79.62 296 ARG A CA 1
ATOM 2417 C C . ARG A 1 296 ? 13.099 12.413 -15.823 1.00 79.62 296 ARG A C 1
ATOM 2419 O O . ARG A 1 296 ? 12.364 11.714 -15.126 1.00 79.62 296 ARG A O 1
ATOM 2426 N N . THR A 1 297 ? 12.746 12.838 -17.031 1.00 83.69 297 THR A N 1
ATOM 2427 C CA . THR A 1 297 ? 11.470 12.454 -17.632 1.00 83.69 297 THR A CA 1
ATOM 2428 C C . THR A 1 297 ? 11.416 10.944 -17.852 1.00 83.69 297 THR A C 1
ATOM 2430 O O . THR A 1 297 ? 10.382 10.329 -17.580 1.00 83.69 297 THR A O 1
ATOM 2433 N N . PHE A 1 298 ? 12.526 10.331 -18.278 1.00 86.88 298 PHE A N 1
ATOM 2434 C CA . PHE A 1 298 ? 12.629 8.879 -18.383 1.00 86.88 298 PHE A CA 1
ATOM 2435 C C . PHE A 1 298 ? 12.560 8.194 -17.013 1.00 86.88 298 PHE A C 1
ATOM 2437 O O . PHE A 1 298 ? 11.700 7.335 -16.820 1.00 86.88 298 PHE A O 1
ATOM 2444 N N . HIS A 1 299 ? 13.379 8.623 -16.044 1.00 88.06 299 HIS A N 1
ATOM 2445 C CA . HIS A 1 299 ? 13.377 8.081 -14.680 1.00 88.06 299 HIS A CA 1
ATOM 2446 C C . HIS A 1 299 ? 11.982 8.087 -14.050 1.00 88.06 299 HIS A C 1
ATOM 2448 O O . HIS A 1 299 ? 11.538 7.086 -13.487 1.00 88.06 299 HIS A O 1
ATOM 2454 N N . LYS A 1 300 ? 11.249 9.192 -14.199 1.00 90.06 300 LYS A N 1
ATOM 2455 C CA . LYS A 1 300 ? 9.881 9.311 -13.699 1.00 90.06 300 LYS A CA 1
ATOM 2456 C C . LYS A 1 300 ? 8.907 8.385 -14.420 1.00 90.06 300 LYS A C 1
ATOM 2458 O O . LYS A 1 300 ? 8.072 7.770 -13.760 1.00 90.06 300 LYS A O 1
ATOM 2463 N N . LYS A 1 301 ? 8.987 8.270 -15.752 1.00 92.19 301 LYS A N 1
ATOM 2464 C CA . LYS A 1 301 ? 8.159 7.317 -16.515 1.00 92.19 301 LYS A CA 1
ATOM 2465 C C . LYS A 1 301 ? 8.445 5.875 -16.095 1.00 92.19 301 LYS A C 1
ATOM 2467 O O . LYS A 1 301 ? 7.511 5.088 -15.979 1.00 92.19 301 LYS A O 1
ATOM 2472 N N . LEU A 1 302 ? 9.704 5.547 -15.810 1.00 93.19 302 LEU A N 1
ATOM 2473 C CA . LEU A 1 302 ? 10.090 4.234 -15.303 1.00 93.19 302 LEU A CA 1
ATOM 2474 C C . LEU A 1 302 ? 9.549 3.993 -13.892 1.00 93.19 302 LEU A C 1
ATOM 2476 O O . LEU A 1 302 ? 8.991 2.933 -13.631 1.00 93.19 302 LEU A O 1
ATOM 2480 N N . LEU A 1 303 ? 9.604 4.997 -13.016 1.00 94.06 303 LEU A N 1
ATOM 2481 C CA . LEU A 1 303 ? 8.981 4.923 -11.694 1.00 94.06 303 LEU A CA 1
ATOM 2482 C C . LEU A 1 303 ? 7.452 4.774 -11.797 1.00 94.06 303 LEU A C 1
ATOM 2484 O O . LEU A 1 303 ? 6.855 4.027 -11.030 1.00 94.06 303 LEU A O 1
ATOM 2488 N N . THR A 1 304 ? 6.823 5.421 -12.785 1.00 95.56 304 THR A N 1
ATOM 2489 C CA . THR A 1 304 ? 5.390 5.249 -13.090 1.00 95.56 304 THR A CA 1
ATOM 2490 C C . THR A 1 304 ? 5.082 3.829 -13.552 1.00 95.56 304 THR A C 1
ATOM 2492 O O . THR A 1 304 ? 4.096 3.256 -13.107 1.00 95.56 304 THR A O 1
ATOM 2495 N N . PHE A 1 305 ? 5.934 3.227 -14.387 1.00 95.88 305 PHE A N 1
ATOM 2496 C CA . PHE A 1 305 ? 5.786 1.822 -14.764 1.00 95.88 305 PHE A CA 1
ATOM 2497 C C . PHE A 1 305 ? 5.860 0.890 -13.543 1.00 95.88 305 PHE A C 1
ATOM 2499 O O . PHE A 1 305 ? 5.012 0.014 -13.406 1.00 95.88 305 PHE A O 1
ATOM 2506 N N . VAL A 1 306 ? 6.826 1.098 -12.638 1.00 95.94 306 VAL A N 1
ATOM 2507 C CA . VAL A 1 306 ? 6.947 0.303 -11.400 1.00 95.94 306 VAL A CA 1
ATOM 2508 C C . VAL A 1 306 ? 5.712 0.466 -10.506 1.00 95.94 306 VAL A C 1
ATOM 2510 O O . VAL A 1 306 ? 5.207 -0.518 -9.978 1.00 95.94 306 VAL A O 1
ATOM 2513 N N . MET A 1 307 ? 5.180 1.682 -10.378 1.00 95.69 307 MET A N 1
ATOM 2514 C CA . MET A 1 307 ? 3.937 1.922 -9.640 1.00 95.69 307 MET A CA 1
ATOM 2515 C C . MET A 1 307 ? 2.745 1.187 -10.276 1.00 95.69 307 MET A C 1
ATOM 2517 O O . MET A 1 307 ? 2.055 0.443 -9.584 1.00 95.69 307 MET A O 1
ATOM 2521 N N . ASN A 1 308 ? 2.564 1.300 -11.596 1.00 95.19 308 ASN A N 1
ATOM 2522 C CA . ASN A 1 308 ? 1.492 0.610 -12.322 1.00 95.19 308 ASN A CA 1
ATOM 2523 C C . ASN A 1 308 ? 1.599 -0.920 -12.195 1.00 95.19 308 ASN A C 1
ATOM 2525 O O . ASN A 1 308 ? 0.587 -1.613 -12.110 1.00 95.19 308 ASN A O 1
ATOM 2529 N N . LEU A 1 309 ? 2.824 -1.456 -12.171 1.00 95.75 309 LEU A N 1
ATOM 2530 C CA . LEU A 1 309 ? 3.081 -2.869 -11.902 1.00 95.75 309 LEU A CA 1
ATOM 2531 C C . LEU A 1 309 ? 2.579 -3.272 -10.511 1.00 95.75 309 LEU A C 1
ATOM 2533 O O . LEU A 1 309 ? 1.901 -4.290 -10.388 1.00 95.75 309 LEU A O 1
ATOM 2537 N N . PHE A 1 310 ? 2.881 -2.477 -9.482 1.00 95.62 310 PHE A N 1
ATOM 2538 C CA . PHE A 1 310 ? 2.440 -2.739 -8.110 1.00 95.62 310 PHE A CA 1
ATOM 2539 C C . PHE A 1 310 ? 0.919 -2.666 -7.972 1.00 95.62 310 PHE A C 1
ATOM 2541 O O . PHE A 1 310 ? 0.323 -3.561 -7.379 1.00 95.62 310 PHE A O 1
ATOM 2548 N N . GLU A 1 311 ? 0.271 -1.661 -8.565 1.00 91.62 311 GLU A N 1
ATOM 2549 C CA . GLU A 1 311 ? -1.194 -1.578 -8.589 1.00 91.62 311 GLU A CA 1
ATOM 2550 C C . GLU A 1 311 ? -1.820 -2.788 -9.294 1.00 91.62 311 GLU A C 1
ATOM 2552 O O . GLU A 1 311 ? -2.800 -3.359 -8.812 1.00 91.62 311 GLU A O 1
ATOM 2557 N N . ALA A 1 312 ? -1.233 -3.235 -10.406 1.00 91.12 312 ALA A N 1
ATOM 2558 C CA . ALA A 1 312 ? -1.717 -4.409 -11.119 1.00 91.12 312 ALA A CA 1
ATOM 2559 C C . ALA A 1 312 ? -1.530 -5.709 -10.309 1.00 91.12 312 ALA A C 1
ATOM 2561 O O . ALA A 1 312 ? -2.421 -6.562 -10.319 1.00 91.12 312 ALA A O 1
ATOM 2562 N N . GLU A 1 313 ? -0.434 -5.843 -9.551 1.00 92.38 313 GLU A N 1
ATOM 2563 C CA . GLU A 1 313 ? -0.234 -6.946 -8.598 1.00 92.38 313 GLU A CA 1
ATOM 2564 C C . GLU A 1 313 ? -1.278 -6.929 -7.476 1.00 92.38 313 GLU A C 1
ATOM 2566 O O . GLU A 1 313 ? -1.860 -7.970 -7.163 1.00 92.38 313 GLU A O 1
ATOM 2571 N N . VAL A 1 314 ? -1.565 -5.754 -6.906 1.00 90.50 314 VAL A N 1
ATOM 2572 C CA . VAL A 1 314 ? -2.620 -5.576 -5.897 1.00 90.50 314 VAL A CA 1
ATOM 2573 C C . VAL A 1 314 ? -3.969 -6.011 -6.462 1.00 90.50 314 VAL A C 1
ATOM 2575 O O . VAL A 1 314 ? -4.639 -6.843 -5.856 1.00 90.50 314 VAL A O 1
ATOM 2578 N N . LEU A 1 315 ? -4.335 -5.547 -7.660 1.00 87.56 315 LEU A N 1
ATOM 2579 C CA . LEU A 1 315 ? -5.583 -5.933 -8.324 1.00 87.56 315 LEU A CA 1
ATOM 2580 C C . LEU A 1 315 ? -5.667 -7.443 -8.587 1.00 87.56 315 LEU A C 1
ATOM 2582 O O . LEU A 1 315 ? -6.730 -8.044 -8.407 1.00 87.56 315 LEU A O 1
ATOM 2586 N N . ALA A 1 316 ? -4.567 -8.076 -9.001 1.00 87.00 316 ALA A N 1
ATOM 2587 C CA . ALA A 1 316 ? -4.510 -9.522 -9.196 1.00 87.00 316 ALA A CA 1
ATOM 2588 C C . ALA A 1 316 ? -4.711 -10.284 -7.874 1.00 87.00 316 ALA A C 1
ATOM 2590 O O . ALA A 1 316 ? -5.436 -11.281 -7.832 1.00 87.00 316 ALA A O 1
ATOM 2591 N N . LEU A 1 317 ? -4.138 -9.793 -6.773 1.00 86.56 317 LEU A N 1
ATOM 2592 C CA . LEU A 1 317 ? -4.335 -10.369 -5.440 1.00 86.56 317 LEU A CA 1
ATOM 2593 C C . LEU A 1 317 ? -5.753 -10.177 -4.921 1.00 86.56 317 LEU A C 1
ATOM 2595 O O . LEU A 1 317 ? -6.322 -11.112 -4.359 1.00 86.56 317 LEU A O 1
ATOM 2599 N N . THR A 1 318 ? -6.351 -9.008 -5.150 1.00 85.19 318 THR A N 1
ATOM 2600 C CA . THR A 1 318 ? -7.755 -8.744 -4.823 1.00 85.19 318 THR A CA 1
ATOM 2601 C C . THR A 1 318 ? -8.674 -9.753 -5.517 1.00 85.19 318 THR A C 1
ATOM 2603 O O . THR A 1 318 ? -9.592 -10.276 -4.890 1.00 85.19 318 THR A O 1
ATOM 2606 N N . ARG A 1 319 ? -8.400 -10.114 -6.781 1.00 81.38 319 ARG A N 1
ATOM 2607 C CA . ARG A 1 319 ? -9.136 -11.182 -7.491 1.00 81.38 319 ARG A CA 1
ATOM 2608 C C . ARG A 1 319 ? -8.892 -12.555 -6.886 1.00 81.38 319 ARG A C 1
ATOM 2610 O O . ARG A 1 319 ? -9.838 -13.306 -6.679 1.00 81.38 319 ARG A O 1
ATOM 2617 N N . ARG A 1 320 ? -7.644 -12.876 -6.547 1.00 80.19 320 ARG A N 1
ATOM 2618 C CA . ARG A 1 320 ? -7.304 -14.158 -5.918 1.00 80.19 320 ARG A CA 1
ATOM 2619 C C . ARG A 1 320 ? -7.998 -14.345 -4.565 1.00 80.19 320 ARG A C 1
ATOM 2621 O O . ARG A 1 320 ? -8.395 -15.463 -4.247 1.00 80.19 320 ARG A O 1
ATOM 2628 N N . LEU A 1 321 ? -8.179 -13.272 -3.791 1.00 77.50 321 LEU A N 1
ATOM 2629 C CA . LEU A 1 321 ? -8.943 -13.295 -2.538 1.00 77.50 321 LEU A CA 1
ATOM 2630 C C . LEU A 1 321 ? -10.399 -13.745 -2.765 1.00 77.50 321 LEU A C 1
ATOM 2632 O O . LEU A 1 321 ? -10.963 -14.424 -1.912 1.00 77.50 321 LEU A O 1
ATOM 2636 N N . TYR A 1 322 ? -10.986 -13.398 -3.915 1.00 71.19 322 TYR A N 1
ATOM 2637 C CA . TYR A 1 322 ? -12.313 -13.857 -4.330 1.00 71.19 322 TYR A CA 1
ATOM 2638 C C . TYR A 1 322 ? -12.309 -15.323 -4.804 1.00 71.19 322 TYR A C 1
ATOM 2640 O O . TYR A 1 322 ? -13.173 -16.094 -4.401 1.00 71.19 322 TYR A O 1
ATOM 2648 N N . GLU A 1 323 ? -11.345 -15.721 -5.640 1.00 70.50 323 GLU A N 1
ATOM 2649 C CA . GLU A 1 323 ? -11.304 -17.057 -6.266 1.00 70.50 323 GLU A CA 1
ATOM 2650 C C . GLU A 1 323 ? -10.849 -18.180 -5.312 1.00 70.50 323 GLU A C 1
ATOM 2652 O O . GLU A 1 323 ? -11.085 -19.357 -5.574 1.00 70.50 323 GLU A O 1
ATOM 2657 N N . GLY A 1 324 ? -10.179 -17.831 -4.210 1.00 60.09 324 GLY A N 1
ATOM 2658 C CA . GLY A 1 324 ? -9.511 -18.762 -3.298 1.00 60.09 324 GLY A CA 1
ATOM 2659 C C . GLY A 1 324 ? -10.339 -19.306 -2.129 1.00 60.09 324 GLY A C 1
ATOM 2660 O O . GLY A 1 324 ? -9.729 -19.767 -1.166 1.00 60.09 324 GLY A O 1
ATOM 2661 N N . SER A 1 325 ? -11.677 -19.267 -2.161 1.00 51.31 325 SER A N 1
ATOM 2662 C CA . SER A 1 325 ? -12.510 -19.751 -1.042 1.00 51.31 325 SER A CA 1
ATOM 2663 C C . SER A 1 325 ? -12.468 -21.271 -0.816 1.00 51.31 325 SER A C 1
ATOM 2665 O O . SER A 1 325 ? -12.818 -21.715 0.275 1.00 51.31 325 SER A O 1
ATOM 2667 N N . ASP A 1 326 ? -11.998 -22.061 -1.793 1.00 43.41 326 ASP A N 1
ATOM 2668 C CA . ASP A 1 326 ? -12.213 -23.520 -1.802 1.00 43.41 326 ASP A CA 1
ATOM 2669 C C . ASP A 1 326 ? -10.927 -24.371 -1.718 1.00 43.41 326 ASP A C 1
ATOM 2671 O O . ASP A 1 326 ? -10.993 -25.598 -1.777 1.00 43.41 326 ASP A O 1
ATOM 2675 N N . SER A 1 327 ? -9.737 -23.773 -1.573 1.00 47.84 327 SER A N 1
ATOM 2676 C CA . SER A 1 327 ? -8.472 -24.531 -1.611 1.00 47.84 327 SER A CA 1
ATOM 2677 C C . SER A 1 327 ? -7.627 -24.364 -0.351 1.00 47.84 327 SER A C 1
ATOM 2679 O O . SER A 1 327 ? -7.359 -23.238 0.066 1.00 47.84 327 SER A O 1
ATOM 2681 N N . HIS A 1 328 ? -7.131 -25.491 0.176 1.00 47.47 328 HIS A N 1
ATOM 2682 C CA . HIS A 1 328 ? -6.047 -25.607 1.159 1.00 47.47 328 HIS A CA 1
ATOM 2683 C C . HIS A 1 328 ? -4.738 -24.987 0.628 1.00 47.47 328 HIS A C 1
ATOM 2685 O O . HIS A 1 328 ? -3.774 -25.687 0.326 1.00 47.47 328 HIS A O 1
ATOM 2691 N N . ASN A 1 329 ? -4.705 -23.667 0.460 1.00 52.25 329 ASN A N 1
ATOM 2692 C CA . ASN A 1 329 ? -3.494 -22.959 0.083 1.00 52.25 329 ASN A CA 1
ATOM 2693 C C . ASN A 1 329 ? -2.575 -22.843 1.306 1.00 52.25 329 ASN A C 1
ATOM 2695 O O . ASN A 1 329 ? -3.052 -22.569 2.410 1.00 52.25 329 ASN A O 1
ATOM 2699 N N . PRO A 1 330 ? -1.258 -23.041 1.140 1.00 51.50 330 PRO A N 1
ATOM 2700 C CA . PRO A 1 330 ? -0.312 -22.845 2.228 1.00 51.50 330 PRO A CA 1
ATOM 2701 C C . PRO A 1 330 ? -0.382 -21.398 2.742 1.00 51.50 330 PRO A C 1
ATOM 2703 O O . PRO A 1 330 ? -0.482 -20.460 1.951 1.00 51.50 330 PRO A O 1
ATOM 2706 N N . LEU A 1 331 ? -0.297 -21.238 4.068 1.00 63.28 331 LEU A N 1
ATOM 2707 C CA . LEU A 1 331 ? -0.271 -19.979 4.835 1.00 63.28 331 LEU A CA 1
ATOM 2708 C C . LEU A 1 331 ? 1.016 -19.158 4.572 1.00 63.28 331 LEU A C 1
ATOM 2710 O O . LEU A 1 331 ? 1.736 -18.792 5.498 1.00 63.28 331 LEU A O 1
ATOM 2714 N N . VAL A 1 332 ? 1.362 -18.920 3.307 1.00 69.31 332 VAL A N 1
ATOM 2715 C CA . VAL A 1 332 ? 2.604 -18.258 2.877 1.00 69.31 332 VAL A CA 1
ATOM 2716 C C . VAL A 1 332 ? 2.272 -17.019 2.057 1.00 69.31 332 VAL A C 1
ATOM 2718 O O . VAL A 1 332 ? 1.296 -17.002 1.306 1.00 69.31 332 VAL A O 1
ATOM 2721 N N . MET A 1 333 ? 3.070 -15.959 2.232 1.00 72.75 333 MET A N 1
ATOM 2722 C CA . MET A 1 333 ? 2.790 -14.657 1.623 1.00 72.75 333 MET A CA 1
ATOM 2723 C C . MET A 1 333 ? 2.882 -14.807 0.105 1.00 72.75 333 MET A C 1
ATOM 2725 O O . MET A 1 333 ? 3.854 -15.412 -0.371 1.00 72.75 333 MET A O 1
ATOM 2729 N N . PRO A 1 334 ? 1.895 -14.299 -0.658 1.00 79.94 334 PRO A N 1
ATOM 2730 C CA . PRO A 1 334 ? 1.950 -14.342 -2.109 1.00 79.94 334 PRO A CA 1
ATOM 2731 C C . PRO A 1 334 ? 3.261 -13.734 -2.609 1.00 79.94 334 PRO A C 1
ATOM 2733 O O . PRO A 1 334 ? 3.595 -12.608 -2.277 1.00 79.94 334 PRO A O 1
ATOM 2736 N N . GLN A 1 335 ? 4.037 -14.484 -3.384 1.00 87.06 335 GLN A N 1
ATOM 2737 C CA . GLN A 1 335 ? 5.294 -13.965 -3.914 1.00 87.06 335 GLN A CA 1
ATOM 2738 C C . GLN A 1 335 ? 4.997 -12.989 -5.054 1.00 87.06 335 GLN A C 1
ATOM 2740 O O . GLN A 1 335 ? 4.368 -13.370 -6.041 1.00 87.06 335 GLN A O 1
ATOM 2745 N N . THR A 1 336 ? 5.442 -11.744 -4.902 1.00 91.94 336 THR A N 1
ATOM 2746 C CA . THR A 1 336 ? 5.221 -10.641 -5.849 1.00 91.94 336 THR A CA 1
ATOM 2747 C C . THR A 1 336 ? 6.461 -9.766 -5.969 1.00 91.94 336 THR A C 1
ATOM 2749 O O . THR A 1 336 ? 7.381 -9.858 -5.146 1.00 91.94 336 THR A O 1
ATOM 2752 N N . VAL A 1 337 ? 6.501 -8.905 -6.985 1.00 94.12 337 VAL A N 1
ATOM 2753 C CA . VAL A 1 337 ? 7.552 -7.892 -7.105 1.00 94.12 337 VAL A CA 1
ATOM 2754 C C . VAL A 1 337 ? 7.456 -6.906 -5.939 1.00 94.12 337 VAL A C 1
ATOM 2756 O O . VAL A 1 337 ? 8.493 -6.577 -5.363 1.00 94.12 337 VAL A O 1
ATOM 2759 N N . VAL A 1 338 ? 6.246 -6.510 -5.513 1.00 94.06 338 VAL A N 1
ATOM 2760 C CA . VAL A 1 338 ? 6.036 -5.686 -4.303 1.00 94.06 338 VAL A CA 1
ATOM 2761 C C . VAL A 1 338 ? 6.699 -6.320 -3.078 1.00 94.06 338 VAL A C 1
ATOM 2763 O O . VAL A 1 338 ? 7.507 -5.669 -2.412 1.00 94.06 338 VAL A O 1
ATOM 2766 N N . LEU A 1 339 ? 6.420 -7.599 -2.801 1.00 91.25 339 LEU A N 1
ATOM 2767 C CA . LEU A 1 339 ? 6.978 -8.296 -1.641 1.00 91.25 339 LEU A CA 1
ATOM 2768 C C . LEU A 1 339 ? 8.504 -8.320 -1.686 1.00 91.25 339 LEU A C 1
ATOM 2770 O O . LEU A 1 339 ? 9.156 -7.966 -0.713 1.00 91.25 339 LEU A O 1
ATOM 2774 N N . ASN A 1 340 ? 9.074 -8.695 -2.830 1.00 91.12 340 ASN A N 1
ATOM 2775 C CA . ASN A 1 340 ? 10.524 -8.784 -3.004 1.00 91.12 340 ASN A CA 1
ATOM 2776 C C . ASN A 1 340 ? 11.210 -7.409 -3.038 1.00 91.12 340 ASN A C 1
ATOM 2778 O O . ASN A 1 340 ? 12.423 -7.323 -2.870 1.00 91.12 340 ASN A O 1
ATOM 2782 N N . THR A 1 341 ? 10.452 -6.333 -3.251 1.00 92.12 341 THR A N 1
ATOM 2783 C CA . THR A 1 341 ? 10.973 -4.966 -3.203 1.00 92.12 341 THR A CA 1
ATOM 2784 C C . THR A 1 341 ? 11.057 -4.458 -1.771 1.00 92.12 341 THR A C 1
ATOM 2786 O O . THR A 1 341 ? 12.074 -3.867 -1.421 1.00 92.12 341 THR A O 1
ATOM 2789 N N . PHE A 1 342 ? 10.009 -4.678 -0.969 1.00 90.44 342 PHE A N 1
ATOM 2790 C CA . PHE A 1 342 ? 9.868 -4.063 0.353 1.00 90.44 342 PHE A CA 1
ATOM 2791 C C . PHE A 1 342 ? 10.121 -5.012 1.531 1.00 90.44 342 PHE A C 1
ATOM 2793 O O . PHE A 1 342 ? 10.432 -4.533 2.608 1.00 90.44 342 PHE A O 1
ATOM 2800 N N . TRP A 1 343 ? 10.004 -6.331 1.379 1.00 86.50 343 TRP A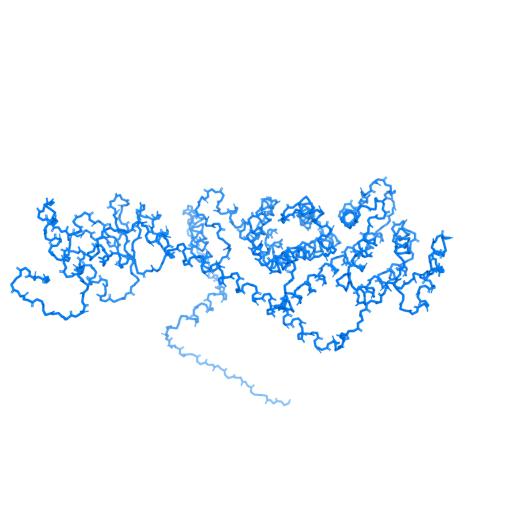 N 1
ATOM 2801 C CA . TRP A 1 343 ? 10.170 -7.314 2.462 1.00 86.50 343 TRP A CA 1
ATOM 2802 C C . TRP A 1 343 ? 11.134 -8.430 2.038 1.00 86.50 343 TRP A C 1
ATOM 2804 O O . TRP A 1 343 ? 10.752 -9.580 1.810 1.00 86.50 343 TRP A O 1
ATOM 2814 N N . LEU A 1 344 ? 12.412 -8.070 1.892 1.00 66.81 344 LEU A N 1
ATOM 2815 C CA . LEU A 1 344 ? 13.493 -9.015 1.602 1.00 66.81 344 LEU A CA 1
ATOM 2816 C C . LEU A 1 344 ? 13.807 -9.872 2.840 1.00 66.81 344 LEU A C 1
ATOM 2818 O O . LEU A 1 344 ? 14.453 -9.407 3.774 1.00 66.81 344 LEU A O 1
ATOM 2822 N N . GLY A 1 345 ? 13.394 -11.141 2.816 1.00 54.66 345 GLY A N 1
ATOM 2823 C CA . GLY A 1 345 ? 13.502 -12.049 3.965 1.00 54.66 345 GLY A CA 1
ATOM 2824 C C . GLY A 1 345 ? 12.235 -12.023 4.822 1.00 54.66 345 GLY A C 1
ATOM 2825 O O . GLY A 1 345 ? 11.494 -11.052 4.780 1.00 54.66 345 GLY A O 1
ATOM 2826 N N . ASN A 1 346 ? 11.958 -13.117 5.543 1.00 50.25 346 ASN A N 1
ATOM 2827 C CA . ASN A 1 346 ? 10.699 -13.454 6.244 1.00 50.25 346 ASN A CA 1
ATOM 2828 C C . ASN A 1 346 ? 10.235 -12.478 7.359 1.00 50.25 346 ASN A C 1
ATOM 2830 O O . ASN A 1 346 ? 9.560 -12.899 8.301 1.00 50.25 346 ASN A O 1
ATOM 2834 N N . ASP A 1 347 ? 10.568 -11.196 7.286 1.00 50.97 347 ASP A N 1
ATOM 2835 C CA . ASP A 1 347 ? 10.127 -10.185 8.230 1.00 50.97 347 ASP A CA 1
ATOM 2836 C C . ASP A 1 347 ? 8.613 -10.006 8.098 1.00 50.97 347 ASP A C 1
ATOM 2838 O O . ASP A 1 347 ? 8.089 -9.362 7.191 1.00 50.97 347 ASP A O 1
ATOM 2842 N N . SER A 1 348 ? 7.883 -10.594 9.043 1.00 56.44 348 SER A N 1
ATOM 2843 C CA . SER A 1 348 ? 6.427 -10.510 9.158 1.00 56.44 348 SER A CA 1
ATOM 2844 C C . SER A 1 348 ? 5.936 -9.132 9.624 1.00 56.44 348 SER A C 1
ATOM 2846 O O . SER A 1 348 ? 4.821 -9.020 10.130 1.00 56.44 348 SER A O 1
ATOM 2848 N N . VAL A 1 349 ? 6.779 -8.103 9.529 1.00 65.44 349 VAL A N 1
ATOM 2849 C CA . VAL A 1 349 ? 6.549 -6.770 10.084 1.00 65.44 349 VAL A CA 1
ATOM 2850 C C . VAL A 1 349 ? 6.341 -5.792 8.933 1.00 65.44 349 VAL A C 1
ATOM 2852 O O . VAL A 1 349 ? 7.201 -5.632 8.070 1.00 65.44 349 VAL A O 1
ATOM 2855 N N . LEU A 1 350 ? 5.183 -5.127 8.928 1.00 62.75 350 LEU A N 1
ATOM 2856 C CA . LEU A 1 350 ? 4.827 -4.101 7.943 1.00 62.75 350 LEU A CA 1
ATOM 2857 C C . LEU A 1 350 ? 5.851 -2.964 7.911 1.00 62.75 350 LEU A C 1
ATOM 2859 O O . LEU A 1 350 ? 6.134 -2.415 6.858 1.00 62.75 350 LEU A O 1
ATOM 2863 N N . PHE A 1 351 ? 6.387 -2.599 9.069 1.00 69.38 351 PHE A N 1
ATOM 2864 C CA . PHE A 1 351 ? 7.284 -1.468 9.221 1.00 69.38 351 PHE A CA 1
ATOM 2865 C C . PHE A 1 351 ? 8.741 -1.910 9.075 1.00 69.38 351 PHE A C 1
ATOM 2867 O O . PHE A 1 351 ? 9.283 -2.610 9.930 1.00 69.38 351 PHE A O 1
ATOM 2874 N N . ASN A 1 352 ? 9.384 -1.500 7.984 1.00 80.25 352 ASN A N 1
ATOM 2875 C CA . ASN A 1 352 ? 10.779 -1.821 7.712 1.00 80.25 352 ASN A CA 1
ATOM 2876 C C . ASN A 1 352 ? 11.536 -0.612 7.152 1.00 80.25 352 ASN A C 1
ATOM 2878 O O . ASN A 1 352 ? 10.964 0.423 6.811 1.00 80.25 352 ASN A O 1
ATOM 2882 N N . LYS A 1 353 ? 12.858 -0.763 7.029 1.00 85.69 353 LYS A N 1
ATOM 2883 C CA . LYS A 1 353 ? 13.757 0.305 6.580 1.00 85.69 353 LYS A CA 1
ATOM 2884 C C . LYS A 1 353 ? 13.347 0.918 5.234 1.00 85.69 353 LYS A C 1
ATOM 2886 O O . LYS A 1 353 ? 13.483 2.124 5.064 1.00 85.69 353 LYS A O 1
ATOM 2891 N N . GLN A 1 354 ? 12.888 0.111 4.281 1.00 89.56 354 GLN A N 1
ATOM 2892 C CA . GLN A 1 354 ? 12.551 0.573 2.932 1.00 89.56 354 GLN A CA 1
ATOM 2893 C C . GLN A 1 354 ? 11.265 1.404 2.944 1.00 89.56 354 GLN A C 1
ATOM 2895 O O . GLN A 1 354 ? 11.216 2.477 2.348 1.00 89.56 354 GLN A O 1
ATOM 2900 N N . ILE A 1 355 ? 10.258 0.968 3.702 1.00 90.00 355 ILE A N 1
ATOM 2901 C CA . ILE A 1 355 ? 9.014 1.723 3.887 1.00 90.00 355 ILE A CA 1
ATOM 2902 C C . ILE A 1 355 ? 9.279 3.054 4.602 1.00 90.00 355 ILE A C 1
ATOM 2904 O O . ILE A 1 355 ? 8.752 4.078 4.176 1.00 90.00 355 ILE A O 1
ATOM 2908 N N . ASN A 1 356 ? 10.173 3.081 5.594 1.00 88.81 356 ASN A N 1
ATOM 2909 C CA . ASN A 1 356 ? 10.556 4.325 6.277 1.00 88.81 356 ASN A CA 1
ATOM 2910 C C . ASN A 1 356 ? 11.202 5.321 5.313 1.00 88.81 356 ASN A C 1
ATOM 2912 O O . ASN A 1 356 ? 10.792 6.475 5.250 1.00 88.81 356 ASN A O 1
ATOM 2916 N N . ILE A 1 357 ? 12.150 4.854 4.494 1.00 90.75 357 ILE A N 1
ATOM 2917 C CA . ILE A 1 357 ? 12.798 5.693 3.479 1.00 90.75 357 ILE A CA 1
ATOM 2918 C C . ILE A 1 357 ? 11.774 6.220 2.460 1.00 90.75 357 ILE A C 1
ATOM 2920 O O . ILE A 1 357 ? 11.846 7.382 2.061 1.00 90.75 357 ILE A O 1
ATOM 2924 N N . LEU A 1 358 ? 10.807 5.393 2.042 1.00 93.56 358 LEU A N 1
ATOM 2925 C CA . LEU A 1 358 ? 9.738 5.823 1.139 1.00 93.56 358 LEU A CA 1
ATOM 2926 C C . LEU A 1 358 ? 8.886 6.938 1.765 1.00 93.56 358 LEU A C 1
ATOM 2928 O O . LEU A 1 358 ? 8.616 7.940 1.104 1.00 93.56 358 LEU A O 1
ATOM 2932 N N . ILE A 1 359 ? 8.493 6.789 3.031 1.00 92.19 359 ILE A N 1
ATOM 2933 C CA . ILE A 1 359 ? 7.730 7.806 3.769 1.00 92.19 359 ILE A CA 1
ATOM 2934 C C . ILE A 1 359 ? 8.539 9.094 3.903 1.00 92.19 359 ILE A C 1
ATOM 2936 O O . ILE A 1 359 ? 8.006 10.167 3.625 1.00 92.19 359 ILE A O 1
ATOM 2940 N N . ASP A 1 360 ? 9.824 9.002 4.247 1.00 91.12 360 ASP A N 1
ATOM 2941 C CA . ASP A 1 360 ? 10.713 10.160 4.338 1.00 91.12 360 ASP A CA 1
ATOM 2942 C C . ASP A 1 360 ? 10.772 10.923 3.005 1.00 91.12 360 ASP A C 1
ATOM 2944 O O . ASP A 1 360 ? 10.682 12.154 2.990 1.00 91.12 360 ASP A O 1
ATOM 2948 N N . TRP A 1 361 ? 10.855 10.219 1.867 1.00 91.75 361 TRP A N 1
ATOM 2949 C CA . TRP A 1 361 ? 10.799 10.847 0.542 1.00 91.75 361 TRP A CA 1
ATOM 2950 C C . TRP A 1 361 ? 9.453 11.503 0.253 1.00 91.75 361 TRP A C 1
ATOM 2952 O O . TRP A 1 361 ? 9.426 12.601 -0.308 1.00 91.75 361 TRP A O 1
ATOM 2962 N N . ILE A 1 362 ? 8.344 10.871 0.641 1.00 91.81 362 ILE A N 1
ATOM 2963 C CA . ILE A 1 362 ? 7.003 11.442 0.485 1.00 91.81 362 ILE A CA 1
ATOM 2964 C C . ILE A 1 362 ? 6.903 12.732 1.300 1.00 91.81 362 ILE A C 1
ATOM 2966 O O . ILE A 1 362 ? 6.650 13.789 0.725 1.00 91.81 362 ILE A O 1
ATOM 2970 N N . ILE A 1 363 ? 7.183 12.684 2.601 1.00 90.19 363 ILE A N 1
ATOM 2971 C CA . ILE A 1 363 ? 7.100 13.841 3.500 1.00 90.19 363 ILE A CA 1
ATOM 29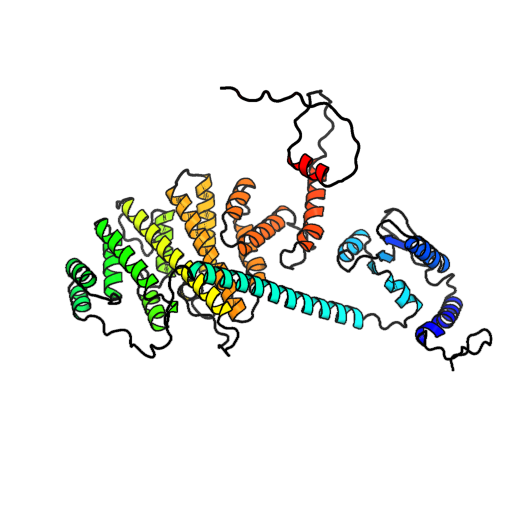72 C C . ILE A 1 363 ? 8.019 14.960 3.009 1.00 90.19 363 ILE A C 1
ATOM 2974 O O . ILE A 1 363 ? 7.586 16.106 2.883 1.00 90.19 363 ILE A O 1
ATOM 2978 N N . TYR A 1 364 ? 9.263 14.636 2.646 1.00 87.62 364 TYR A N 1
ATOM 2979 C CA . TYR A 1 364 ? 10.194 15.600 2.064 1.00 87.62 364 TYR A CA 1
ATOM 2980 C C . TYR A 1 364 ? 9.633 16.249 0.789 1.00 87.62 364 TYR A C 1
ATOM 2982 O O . TYR A 1 364 ? 9.655 17.471 0.652 1.00 87.62 364 TYR A O 1
ATOM 2990 N N . SER A 1 365 ? 9.091 15.453 -0.134 1.00 85.06 365 SER A N 1
ATOM 2991 C CA . SER A 1 365 ? 8.541 15.965 -1.392 1.00 85.06 365 SER A CA 1
ATOM 2992 C C . SER A 1 365 ? 7.307 16.854 -1.186 1.00 85.06 365 SER A C 1
ATOM 2994 O O . SER A 1 365 ? 7.155 17.854 -1.889 1.00 85.06 365 SER A O 1
ATOM 2996 N N . TYR A 1 366 ? 6.476 16.563 -0.178 1.00 85.38 366 TYR A N 1
ATOM 2997 C CA . TYR A 1 366 ? 5.357 17.423 0.211 1.00 85.38 366 TYR A CA 1
ATOM 2998 C C . TYR A 1 366 ? 5.833 18.718 0.871 1.00 85.38 366 TYR A C 1
ATOM 3000 O O . TYR A 1 366 ? 5.322 19.777 0.520 1.00 85.38 366 TYR A O 1
ATOM 3008 N N . ARG A 1 367 ? 6.862 18.688 1.729 1.00 82.06 367 ARG A N 1
ATOM 3009 C CA . ARG A 1 367 ? 7.479 19.920 2.261 1.00 82.06 367 ARG A CA 1
ATOM 3010 C C . ARG A 1 367 ? 7.986 20.824 1.134 1.00 82.06 367 ARG A C 1
ATOM 3012 O O . ARG A 1 367 ? 7.757 22.032 1.137 1.00 82.06 367 ARG A O 1
ATOM 3019 N N . GLU A 1 368 ? 8.641 20.240 0.134 1.00 76.94 368 GLU A N 1
ATOM 3020 C CA . GLU A 1 368 ? 9.147 20.985 -1.023 1.00 76.94 368 GLU A CA 1
ATOM 3021 C C . GLU A 1 368 ? 8.025 21.506 -1.934 1.00 76.94 368 GLU A C 1
ATOM 3023 O O . GLU A 1 368 ? 8.173 22.574 -2.535 1.00 76.94 368 GLU A O 1
ATOM 3028 N N . LYS A 1 369 ? 6.881 20.811 -2.003 1.00 73.81 369 LYS A N 1
ATOM 3029 C CA . LYS A 1 369 ? 5.694 21.239 -2.761 1.00 73.81 369 LYS A CA 1
ATOM 3030 C C . LYS A 1 369 ? 5.135 22.584 -2.283 1.00 73.81 369 LYS A C 1
ATOM 3032 O O . LYS A 1 369 ? 4.677 23.362 -3.113 1.00 73.81 369 LYS A O 1
ATOM 3037 N N . TYR A 1 370 ? 5.234 22.895 -0.990 1.00 67.81 370 TYR A N 1
ATOM 3038 C CA . TYR A 1 370 ? 4.820 24.195 -0.439 1.00 67.81 370 TYR A CA 1
ATOM 3039 C C . TYR A 1 370 ? 5.857 25.303 -0.620 1.00 67.81 370 TYR A C 1
ATOM 3041 O O . TYR A 1 370 ? 5.513 26.484 -0.630 1.00 67.81 370 TYR A O 1
ATOM 3049 N N . ARG A 1 371 ? 7.128 24.934 -0.796 1.00 70.94 371 ARG A N 1
ATOM 3050 C CA . ARG A 1 371 ? 8.234 25.882 -0.980 1.00 70.94 371 ARG A CA 1
ATOM 3051 C C . ARG A 1 371 ? 8.484 26.231 -2.445 1.00 70.94 371 ARG A C 1
ATOM 3053 O O . ARG A 1 371 ? 9.054 27.281 -2.728 1.00 70.94 371 ARG A O 1
ATOM 3060 N N . THR A 1 372 ? 8.081 25.363 -3.376 1.00 68.81 372 THR A N 1
ATOM 3061 C CA . THR A 1 372 ? 8.423 25.465 -4.801 1.00 68.81 372 THR A CA 1
ATOM 3062 C C . THR A 1 372 ? 7.217 25.203 -5.709 1.00 68.81 372 THR A C 1
ATOM 3064 O O . THR A 1 372 ? 6.415 24.307 -5.456 1.00 68.81 372 THR A O 1
ATOM 3067 N N . ILE A 1 373 ? 7.110 25.937 -6.824 1.00 71.62 373 ILE A N 1
ATOM 3068 C CA . ILE A 1 373 ? 6.092 25.721 -7.881 1.00 71.62 373 ILE A CA 1
ATOM 3069 C C . ILE A 1 373 ? 6.587 24.659 -8.894 1.00 71.62 373 ILE A C 1
ATOM 3071 O O . ILE A 1 373 ? 6.254 24.677 -10.077 1.00 71.62 373 ILE A O 1
ATOM 3075 N N . ASP A 1 374 ? 7.446 23.737 -8.454 1.00 80.62 374 ASP A N 1
ATOM 3076 C CA . ASP A 1 374 ? 8.024 22.711 -9.319 1.00 80.62 374 ASP A CA 1
ATOM 3077 C C . ASP A 1 374 ? 7.005 21.589 -9.578 1.00 80.62 374 ASP A C 1
ATOM 3079 O O . ASP A 1 374 ? 6.875 20.618 -8.825 1.00 80.62 374 ASP A O 1
ATOM 3083 N N . VAL A 1 375 ? 6.285 21.721 -10.695 1.00 83.50 375 VAL A N 1
ATOM 3084 C CA . VAL A 1 375 ? 5.271 20.762 -11.162 1.00 83.50 375 VAL A CA 1
ATOM 3085 C C . VAL A 1 375 ? 5.844 19.347 -11.316 1.00 83.50 375 VAL A C 1
ATOM 3087 O O . VAL A 1 375 ? 5.117 18.360 -11.169 1.00 83.50 375 VAL A O 1
ATOM 3090 N N . PHE A 1 376 ? 7.138 19.206 -11.620 1.00 83.50 376 PHE A N 1
ATOM 3091 C CA . PHE A 1 376 ? 7.759 17.896 -11.776 1.00 83.50 376 PHE A CA 1
ATOM 3092 C C . PHE A 1 376 ? 7.888 17.186 -10.425 1.00 83.50 376 PHE A C 1
ATOM 3094 O O . PHE A 1 376 ? 7.485 16.020 -10.309 1.00 83.50 376 PHE A O 1
ATOM 3101 N N . LYS A 1 377 ? 8.369 17.897 -9.398 1.00 81.81 377 LYS A N 1
ATOM 3102 C CA . LYS A 1 377 ? 8.445 17.388 -8.020 1.00 81.81 377 LYS A CA 1
ATOM 3103 C C . LYS A 1 377 ? 7.066 17.070 -7.451 1.00 81.81 377 LYS A C 1
ATOM 3105 O O . LYS A 1 377 ? 6.906 16.013 -6.852 1.00 81.81 377 LYS A O 1
ATOM 3110 N N . HIS A 1 378 ? 6.054 17.902 -7.715 1.00 83.88 378 HIS A N 1
ATOM 3111 C CA . HIS A 1 378 ? 4.673 17.642 -7.267 1.00 83.88 378 HIS A CA 1
ATOM 3112 C C . HIS A 1 378 ? 4.108 16.348 -7.863 1.00 83.88 378 HIS A C 1
ATOM 3114 O O . HIS A 1 378 ? 3.534 15.523 -7.165 1.00 83.88 378 HIS A O 1
ATOM 3120 N N . LYS A 1 379 ? 4.323 16.111 -9.158 1.00 87.56 379 LYS A N 1
ATOM 3121 C CA . LYS A 1 379 ? 3.907 14.844 -9.776 1.00 87.56 379 LYS A CA 1
ATOM 3122 C C . LYS A 1 379 ? 4.714 13.647 -9.261 1.00 87.56 379 LYS A C 1
ATOM 3124 O O . LYS A 1 379 ? 4.237 12.521 -9.305 1.00 87.56 379 LYS A O 1
ATOM 3129 N N . THR A 1 380 ? 5.953 13.872 -8.824 1.00 88.56 380 THR A N 1
ATOM 3130 C CA . THR A 1 380 ? 6.778 12.824 -8.208 1.00 88.56 380 THR A CA 1
ATOM 3131 C C . THR A 1 380 ? 6.256 12.488 -6.812 1.00 88.56 380 THR A C 1
ATOM 3133 O O . THR A 1 380 ? 6.167 11.313 -6.482 1.00 88.56 380 THR A O 1
ATOM 3136 N N . SER A 1 381 ? 5.830 13.481 -6.023 1.00 88.69 381 SER A N 1
ATOM 3137 C CA . SER A 1 381 ? 5.227 13.247 -4.706 1.00 88.69 381 SER A CA 1
ATOM 3138 C C . SER A 1 381 ? 3.928 12.445 -4.804 1.00 88.69 381 SER A C 1
ATOM 3140 O O . SER A 1 381 ? 3.733 11.503 -4.045 1.00 88.69 381 SER A O 1
ATOM 3142 N N . GLU A 1 382 ? 3.070 12.771 -5.777 1.00 90.19 382 GLU A N 1
ATOM 3143 C CA . GLU A 1 382 ? 1.839 12.016 -6.063 1.00 90.19 382 GLU A CA 1
ATOM 3144 C C . GLU A 1 382 ? 2.146 10.558 -6.428 1.00 90.19 382 GLU A C 1
ATOM 3146 O O . GLU A 1 382 ? 1.525 9.637 -5.902 1.00 90.19 382 GLU A O 1
ATOM 3151 N N . LEU A 1 383 ? 3.161 10.345 -7.269 1.00 93.19 383 LEU A N 1
ATOM 3152 C CA . LEU A 1 383 ? 3.605 9.014 -7.671 1.00 93.19 383 LEU A CA 1
ATOM 3153 C C . LEU A 1 383 ? 4.152 8.195 -6.491 1.00 93.19 383 LEU A C 1
ATOM 3155 O O . LEU A 1 383 ? 3.834 7.016 -6.364 1.00 93.19 383 LEU A O 1
ATOM 3159 N N . LEU A 1 384 ? 4.945 8.807 -5.608 1.00 94.62 384 LEU A N 1
ATOM 3160 C CA . LEU A 1 384 ? 5.438 8.144 -4.397 1.00 94.62 384 LEU A CA 1
ATOM 3161 C C . LEU A 1 384 ? 4.297 7.781 -3.441 1.00 94.62 384 LEU A C 1
ATOM 3163 O O . LEU A 1 384 ? 4.312 6.701 -2.854 1.00 94.62 384 LEU A O 1
ATOM 3167 N N . ASN A 1 385 ? 3.293 8.651 -3.317 1.00 92.94 385 ASN A N 1
ATOM 3168 C CA . ASN A 1 385 ? 2.127 8.379 -2.483 1.00 92.94 385 ASN A CA 1
ATOM 3169 C C . ASN A 1 385 ? 1.278 7.226 -3.051 1.00 92.94 385 ASN A C 1
ATOM 3171 O O . ASN A 1 385 ? 0.798 6.386 -2.294 1.00 92.94 385 ASN A O 1
ATOM 3175 N N . ALA A 1 386 ? 1.160 7.130 -4.382 1.00 93.69 386 ALA A N 1
ATOM 3176 C CA . ALA A 1 386 ? 0.549 5.985 -5.065 1.00 93.69 386 ALA A CA 1
ATOM 3177 C C . ALA A 1 386 ? 1.298 4.673 -4.791 1.00 93.69 386 ALA A C 1
ATOM 3179 O O . ALA A 1 386 ? 0.672 3.674 -4.443 1.00 93.69 386 ALA A O 1
ATOM 3180 N N . VAL A 1 387 ? 2.636 4.689 -4.839 1.00 95.88 387 VAL A N 1
ATOM 3181 C CA . VAL A 1 387 ? 3.458 3.529 -4.454 1.00 95.88 387 VAL A CA 1
ATOM 3182 C C . VAL A 1 387 ? 3.182 3.115 -3.006 1.00 95.88 387 VAL A C 1
ATOM 3184 O O . VAL A 1 387 ? 2.935 1.938 -2.760 1.00 95.88 387 VAL A O 1
ATOM 3187 N N . LEU A 1 388 ? 3.186 4.054 -2.051 1.00 94.75 388 LEU A N 1
ATOM 3188 C CA . LEU A 1 388 ? 2.890 3.742 -0.648 1.00 94.75 388 LEU A CA 1
ATOM 3189 C C . LEU A 1 388 ? 1.482 3.155 -0.484 1.00 94.75 388 LEU A C 1
ATOM 3191 O O . LEU A 1 388 ? 1.312 2.171 0.234 1.00 94.75 388 LEU A O 1
ATOM 3195 N N . GLY A 1 389 ? 0.491 3.714 -1.183 1.00 93.50 389 GLY A N 1
ATOM 3196 C CA . GLY A 1 389 ? -0.866 3.174 -1.218 1.00 93.50 389 GLY A CA 1
ATOM 3197 C C . GLY A 1 389 ? -0.892 1.721 -1.687 1.00 93.50 389 GLY A C 1
ATOM 3198 O O . GLY A 1 389 ? -1.396 0.866 -0.966 1.00 93.50 389 GLY A O 1
ATOM 3199 N N . ALA A 1 390 ? -0.281 1.417 -2.836 1.00 93.75 390 ALA A N 1
ATOM 3200 C CA . ALA A 1 390 ? -0.215 0.055 -3.365 1.00 93.75 390 ALA A CA 1
ATOM 3201 C C . ALA A 1 390 ? 0.483 -0.922 -2.399 1.00 93.75 390 ALA A C 1
ATOM 3203 O O . ALA A 1 390 ? 0.024 -2.047 -2.219 1.00 93.75 390 ALA A O 1
ATOM 3204 N N . VAL A 1 391 ? 1.557 -0.490 -1.728 1.00 93.25 391 VAL A N 1
ATOM 3205 C CA . VAL A 1 391 ? 2.282 -1.294 -0.727 1.00 93.25 391 VAL A CA 1
ATOM 3206 C C . VAL A 1 391 ? 1.404 -1.616 0.488 1.00 93.25 391 VAL A C 1
ATOM 3208 O O . VAL A 1 391 ? 1.395 -2.756 0.957 1.00 93.25 391 VAL A O 1
ATOM 3211 N N . VAL A 1 392 ? 0.637 -0.641 0.986 1.00 92.75 392 VAL A N 1
ATOM 3212 C CA . VAL A 1 392 ? -0.279 -0.844 2.120 1.00 92.75 392 VAL A CA 1
ATOM 3213 C C . VAL A 1 392 ? -1.456 -1.739 1.737 1.00 92.75 392 VAL A C 1
ATOM 3215 O O . VAL A 1 392 ? -1.768 -2.676 2.473 1.00 92.75 392 VAL A O 1
ATOM 3218 N N . GLU A 1 393 ? -2.069 -1.512 0.574 1.00 91.50 393 GLU A N 1
ATOM 3219 C CA . GLU A 1 393 ? -3.155 -2.359 0.063 1.00 91.50 393 GLU A CA 1
ATOM 3220 C C . GLU A 1 393 ? -2.679 -3.804 -0.144 1.00 91.50 393 GLU A C 1
ATOM 3222 O O . GLU A 1 393 ? -3.329 -4.747 0.314 1.00 91.50 393 GLU A O 1
ATOM 3227 N N . TYR A 1 394 ? -1.494 -3.992 -0.742 1.00 91.50 394 TYR A N 1
ATOM 3228 C CA . TYR A 1 394 ? -0.851 -5.300 -0.875 1.00 91.50 394 TYR A CA 1
ATOM 3229 C C . TYR A 1 394 ? -0.731 -6.009 0.480 1.00 91.50 394 TYR A C 1
ATOM 3231 O O . TYR A 1 394 ? -1.075 -7.190 0.591 1.00 91.50 394 TYR A O 1
ATOM 3239 N N . TRP A 1 395 ? -0.260 -5.304 1.514 1.00 89.25 395 TRP A N 1
ATOM 3240 C CA . TRP A 1 395 ? -0.066 -5.880 2.843 1.00 89.25 395 TRP A CA 1
ATOM 3241 C C . TRP A 1 395 ? -1.387 -6.301 3.494 1.00 89.25 395 TRP A C 1
ATOM 3243 O O . TRP A 1 395 ? -1.492 -7.409 4.026 1.00 89.25 395 TRP A O 1
ATOM 3253 N N . ILE A 1 396 ? -2.413 -5.448 3.408 1.00 88.81 396 ILE A N 1
ATOM 3254 C CA . ILE A 1 396 ? -3.750 -5.728 3.944 1.00 88.81 396 ILE A CA 1
ATOM 3255 C C . ILE A 1 396 ? -4.364 -6.949 3.246 1.00 88.81 396 ILE A C 1
ATOM 3257 O O . ILE A 1 396 ? -4.788 -7.895 3.913 1.00 88.81 396 ILE A O 1
ATOM 3261 N N . ILE A 1 397 ? -4.368 -6.964 1.910 1.00 87.94 397 ILE A N 1
ATOM 3262 C CA . ILE A 1 397 ? -4.957 -8.050 1.114 1.00 87.94 397 ILE A CA 1
ATOM 3263 C C . ILE A 1 397 ? -4.208 -9.363 1.341 1.00 87.94 397 ILE A C 1
ATOM 3265 O O . ILE A 1 397 ? -4.832 -10.403 1.553 1.00 87.94 397 ILE A O 1
ATOM 3269 N N . SER A 1 398 ? -2.875 -9.325 1.349 1.00 86.19 398 SER A N 1
ATOM 3270 C CA . SER A 1 398 ? -2.054 -10.506 1.627 1.00 86.19 398 SER A CA 1
ATOM 3271 C C . SER A 1 398 ? -2.303 -11.041 3.038 1.00 86.19 398 SER A C 1
ATOM 3273 O O . SER A 1 398 ? -2.392 -12.253 3.223 1.00 86.19 398 SER A O 1
ATOM 3275 N N . GLY A 1 399 ? -2.515 -10.153 4.014 1.00 85.31 399 GLY A N 1
ATOM 3276 C CA . GLY A 1 399 ? -2.992 -10.510 5.347 1.00 85.31 399 GLY A CA 1
ATOM 3277 C C . GLY A 1 399 ? -4.301 -11.294 5.315 1.00 85.31 399 GLY A C 1
ATOM 3278 O O . GLY A 1 399 ? -4.375 -12.381 5.883 1.00 85.31 399 GLY A O 1
ATOM 3279 N N . PHE A 1 400 ? -5.313 -10.810 4.590 1.00 83.88 400 PHE A N 1
ATOM 3280 C CA . PHE A 1 400 ? -6.596 -11.514 4.481 1.00 83.88 400 PHE A CA 1
ATOM 3281 C C . PHE A 1 400 ? -6.500 -12.871 3.780 1.00 83.88 400 PHE A C 1
ATOM 3283 O O . PHE A 1 400 ? -7.228 -13.791 4.161 1.00 83.88 400 PHE A O 1
ATOM 3290 N N . ILE A 1 401 ? -5.602 -13.022 2.801 1.00 80.31 401 ILE A N 1
ATOM 3291 C CA . ILE A 1 401 ? -5.302 -14.319 2.167 1.00 80.31 401 ILE A CA 1
ATOM 3292 C C . ILE A 1 401 ? -4.703 -15.297 3.192 1.00 80.31 401 ILE A C 1
ATOM 3294 O O . ILE A 1 401 ? -4.981 -16.492 3.143 1.00 80.31 401 ILE A O 1
ATOM 3298 N N . MET A 1 402 ? -3.922 -14.790 4.146 1.00 79.25 402 MET A N 1
ATOM 3299 C CA . MET A 1 402 ? -3.341 -15.555 5.257 1.00 79.25 402 MET A CA 1
ATOM 3300 C C . MET A 1 402 ? -4.268 -15.708 6.469 1.00 79.25 402 MET A C 1
ATOM 3302 O O . MET A 1 402 ? -3.828 -16.213 7.501 1.00 79.25 402 MET A O 1
ATOM 3306 N N . ASP A 1 403 ? -5.507 -15.228 6.368 1.00 77.88 403 ASP A N 1
ATOM 3307 C CA . ASP A 1 403 ? -6.473 -15.151 7.465 1.00 77.88 403 ASP A CA 1
ATOM 3308 C C . ASP A 1 403 ? -5.970 -14.362 8.691 1.00 77.88 403 ASP A C 1
ATOM 3310 O O . ASP A 1 403 ? -6.211 -14.700 9.847 1.00 77.88 403 ASP A O 1
ATOM 3314 N N . ARG A 1 404 ? -5.241 -13.273 8.428 1.00 81.50 404 ARG A N 1
ATOM 3315 C CA . ARG A 1 404 ? -4.728 -12.334 9.431 1.00 81.50 404 ARG A CA 1
ATOM 3316 C C . ARG A 1 404 ? -5.253 -10.929 9.164 1.00 81.50 404 ARG A C 1
ATOM 3318 O O . ARG A 1 404 ? -5.201 -10.443 8.037 1.00 81.50 404 ARG A O 1
ATOM 3325 N N . ASN A 1 405 ? -5.705 -10.237 10.209 1.00 82.12 405 ASN A N 1
ATOM 3326 C CA . ASN A 1 405 ? -6.036 -8.820 10.100 1.00 82.12 405 ASN A CA 1
ATOM 3327 C C . ASN A 1 405 ? -4.781 -7.965 10.325 1.00 82.12 405 ASN A C 1
ATOM 3329 O O . ASN A 1 405 ? -4.288 -7.869 11.446 1.00 82.12 405 ASN A O 1
ATOM 3333 N N . MET A 1 406 ? -4.293 -7.329 9.260 1.00 82.69 406 MET A N 1
ATOM 3334 C CA . MET A 1 406 ? -3.103 -6.471 9.301 1.00 82.69 406 MET A CA 1
ATOM 3335 C C . MET A 1 406 ? -3.413 -4.993 9.578 1.00 82.69 406 MET A C 1
ATOM 3337 O O . MET A 1 406 ? -2.489 -4.200 9.749 1.00 82.69 406 MET A O 1
ATOM 3341 N N . LEU A 1 407 ? -4.692 -4.600 9.635 1.00 84.75 407 LEU A N 1
ATOM 3342 C CA . LEU A 1 407 ? -5.098 -3.208 9.862 1.00 84.75 407 LEU A CA 1
ATOM 3343 C C . LEU A 1 407 ? -4.577 -2.608 11.178 1.00 84.75 407 LEU A C 1
ATOM 3345 O O . LEU A 1 407 ? -4.193 -1.442 11.143 1.00 84.75 407 LEU A O 1
ATOM 3349 N N . PRO A 1 408 ? -4.510 -3.344 12.311 1.00 84.06 408 PRO A N 1
ATOM 3350 C CA . PRO A 1 408 ? -3.915 -2.815 13.538 1.00 84.06 408 PRO A CA 1
ATOM 3351 C C . PRO A 1 408 ? -2.466 -2.359 13.346 1.00 84.06 408 PRO A C 1
ATOM 3353 O O . PRO A 1 408 ? -2.139 -1.242 13.714 1.00 84.06 408 PRO A O 1
ATOM 3356 N N . SER A 1 409 ? -1.622 -3.147 12.673 1.00 82.44 409 SER A N 1
ATOM 3357 C CA . SER A 1 409 ? -0.229 -2.756 12.397 1.00 82.44 409 SER A CA 1
ATOM 3358 C C . SER A 1 409 ? -0.129 -1.533 11.479 1.00 82.44 409 SER A C 1
ATOM 3360 O O . SER A 1 409 ? 0.749 -0.694 11.651 1.00 82.44 409 SER A O 1
ATOM 3362 N N . VAL A 1 410 ? -1.045 -1.386 10.513 1.00 84.06 410 VAL A N 1
ATOM 3363 C CA . VAL A 1 410 ? -1.115 -0.169 9.680 1.00 84.06 410 VAL A CA 1
ATOM 3364 C C . VAL A 1 410 ? -1.480 1.048 10.540 1.00 84.06 410 VAL A C 1
ATOM 3366 O O . VAL A 1 410 ? -0.889 2.116 10.385 1.00 84.06 410 VAL A O 1
ATOM 3369 N N . ALA A 1 411 ? -2.449 0.894 11.443 1.00 82.56 411 ALA A N 1
ATOM 3370 C CA . ALA A 1 411 ? -2.958 1.979 12.271 1.00 82.56 411 ALA A CA 1
ATOM 3371 C C . ALA A 1 411 ? -1.993 2.399 13.390 1.00 82.56 411 ALA A C 1
ATOM 3373 O O . ALA A 1 411 ? -1.803 3.592 13.617 1.00 82.56 411 ALA A O 1
ATOM 3374 N N . ASP A 1 412 ? -1.390 1.436 14.080 1.00 80.44 412 ASP A N 1
ATOM 3375 C CA . ASP A 1 412 ? -0.600 1.699 15.280 1.00 80.44 412 ASP A CA 1
ATOM 3376 C C . ASP A 1 412 ? 0.864 2.002 14.953 1.00 80.44 412 ASP A C 1
ATOM 3378 O O . ASP A 1 412 ? 1.427 2.921 15.549 1.00 80.44 412 ASP A O 1
ATOM 3382 N N . ASP A 1 413 ? 1.464 1.317 13.972 1.00 83.75 413 ASP A N 1
ATOM 3383 C CA . ASP A 1 413 ? 2.883 1.497 13.644 1.00 83.75 413 ASP A CA 1
ATOM 3384 C C . ASP A 1 413 ? 3.065 2.550 12.543 1.00 83.75 413 ASP A C 1
ATOM 3386 O O . ASP A 1 413 ? 3.671 3.606 12.747 1.00 83.75 413 ASP A O 1
ATOM 3390 N N . LEU A 1 414 ? 2.504 2.280 11.360 1.00 88.50 414 LEU A N 1
ATOM 3391 C CA . LEU A 1 414 ? 2.758 3.075 10.160 1.00 88.50 414 LEU A CA 1
ATOM 3392 C C . LEU A 1 414 ? 2.124 4.470 10.246 1.00 88.50 414 LEU A C 1
ATOM 3394 O O . LEU A 1 414 ? 2.796 5.473 10.001 1.00 88.50 414 LEU A O 1
ATOM 3398 N N . ALA A 1 415 ? 0.842 4.554 10.609 1.00 90.12 415 ALA A N 1
ATOM 3399 C CA . ALA A 1 415 ? 0.148 5.836 10.686 1.00 90.12 415 ALA A CA 1
ATOM 3400 C C . ALA A 1 415 ? 0.676 6.729 11.818 1.00 90.12 415 ALA A C 1
ATOM 3402 O O . ALA A 1 415 ? 0.815 7.937 11.617 1.00 90.12 415 ALA A O 1
ATOM 3403 N N . SER A 1 416 ? 1.037 6.152 12.970 1.00 86.56 416 SER A N 1
ATOM 3404 C CA . SER A 1 416 ? 1.685 6.891 14.061 1.00 86.56 416 SER A CA 1
ATOM 3405 C C . SER A 1 416 ? 3.033 7.466 13.631 1.00 86.56 416 SER A C 1
ATOM 3407 O O . SER A 1 416 ? 3.314 8.634 13.897 1.00 86.56 416 SER A O 1
ATOM 3409 N N . TYR A 1 417 ? 3.850 6.686 12.918 1.00 88.12 417 TYR A N 1
ATOM 3410 C CA . TYR A 1 417 ? 5.126 7.169 12.393 1.00 88.12 417 TYR A CA 1
ATOM 3411 C C . TYR A 1 417 ? 4.956 8.305 11.380 1.00 88.12 417 TYR A C 1
ATOM 3413 O O . TYR A 1 417 ? 5.678 9.302 11.459 1.00 88.12 417 TYR A O 1
ATOM 3421 N N . ILE A 1 418 ? 3.994 8.190 10.456 1.00 91.19 418 ILE A N 1
ATOM 3422 C CA . ILE A 1 418 ? 3.683 9.264 9.502 1.00 91.19 418 ILE A CA 1
ATOM 3423 C C . ILE A 1 418 ? 3.240 10.519 10.260 1.00 91.19 418 ILE A C 1
ATOM 3425 O O . ILE A 1 418 ? 3.741 11.602 9.968 1.00 91.19 418 ILE A O 1
ATOM 3429 N N . ALA A 1 419 ? 2.360 10.379 11.258 1.00 90.00 419 ALA A N 1
ATOM 3430 C CA . ALA A 1 419 ? 1.874 11.506 12.047 1.00 90.00 419 ALA A CA 1
ATOM 3431 C C . ALA A 1 419 ? 3.015 12.242 12.765 1.00 90.00 419 ALA A C 1
ATOM 3433 O O . ALA A 1 419 ? 3.120 13.453 12.615 1.00 90.00 419 ALA A O 1
ATOM 3434 N N . ILE A 1 420 ? 3.902 11.513 13.454 1.00 87.69 420 ILE A N 1
ATOM 3435 C CA . ILE A 1 420 ? 5.081 12.082 14.134 1.00 87.69 420 ILE A CA 1
ATOM 3436 C C . ILE A 1 420 ? 6.021 12.756 13.128 1.00 87.69 420 ILE A C 1
ATOM 3438 O O . ILE A 1 420 ? 6.502 13.865 13.343 1.00 87.69 420 ILE A O 1
ATOM 3442 N N . SER A 1 421 ? 6.276 12.103 11.995 1.00 88.81 421 SER A N 1
ATOM 3443 C CA . SER A 1 421 ? 7.171 12.636 10.963 1.00 88.81 421 SER A CA 1
ATOM 3444 C C . SER A 1 421 ? 6.624 13.898 10.279 1.00 88.81 421 SER A C 1
ATOM 3446 O O . SER A 1 421 ? 7.399 14.630 9.659 1.00 88.81 421 SER A O 1
ATOM 3448 N N . CYS A 1 422 ? 5.318 14.163 10.409 1.00 88.88 422 CYS A N 1
ATOM 3449 C CA . CYS A 1 422 ? 4.641 15.366 9.920 1.00 88.88 422 CYS A CA 1
ATOM 3450 C C . CYS A 1 422 ? 4.360 16.408 11.021 1.00 88.88 422 CYS A C 1
ATOM 3452 O O . CYS A 1 422 ? 3.619 17.354 10.760 1.00 88.88 422 CYS A O 1
ATOM 3454 N N . ASP A 1 423 ? 4.910 16.270 12.235 1.00 85.38 423 ASP A N 1
ATOM 3455 C CA . ASP A 1 423 ? 4.614 17.168 13.370 1.00 85.38 423 ASP A CA 1
ATOM 3456 C C . ASP A 1 423 ? 4.956 18.653 13.097 1.00 85.38 423 ASP A C 1
ATOM 3458 O O . ASP A 1 423 ? 4.427 19.551 13.752 1.00 85.38 423 ASP A O 1
ATOM 3462 N N . ASP A 1 424 ? 5.835 18.932 12.133 1.00 85.00 424 ASP A N 1
ATOM 3463 C CA . ASP A 1 424 ? 6.234 20.278 11.711 1.00 85.00 424 ASP A CA 1
ATOM 3464 C C . ASP A 1 424 ? 5.325 20.899 10.632 1.00 85.00 424 ASP A C 1
ATOM 3466 O O . ASP A 1 424 ? 5.527 22.059 10.268 1.00 85.00 424 ASP A O 1
ATOM 3470 N N . PHE A 1 425 ? 4.339 20.163 10.110 1.00 87.69 425 PHE A N 1
ATOM 3471 C CA . PHE A 1 425 ? 3.418 20.664 9.088 1.00 87.69 425 PHE A CA 1
ATOM 3472 C C . PHE A 1 425 ? 2.359 21.582 9.717 1.00 87.69 425 PHE A C 1
ATOM 3474 O O . PHE A 1 425 ? 1.815 21.322 10.792 1.00 87.69 425 PHE A O 1
ATOM 3481 N N . SER A 1 426 ? 1.990 22.644 9.003 1.00 87.25 426 SER A N 1
ATOM 3482 C CA . SER A 1 426 ? 0.800 23.440 9.310 1.00 87.25 426 SER A CA 1
ATOM 3483 C C . SER A 1 426 ? -0.493 22.644 9.081 1.00 87.25 426 SER A C 1
ATOM 3485 O O . SER A 1 426 ? -0.517 21.612 8.409 1.00 87.25 426 SER A O 1
ATOM 3487 N N . TYR A 1 427 ? -1.613 23.137 9.618 1.00 85.44 427 TYR A N 1
ATOM 3488 C CA . TYR A 1 427 ? -2.917 22.479 9.479 1.00 85.44 427 TYR A CA 1
ATOM 3489 C C . TYR A 1 427 ? -3.342 22.318 8.007 1.00 85.44 427 TYR A C 1
ATOM 3491 O O . TYR A 1 427 ? -3.887 21.289 7.605 1.00 85.44 427 TYR A O 1
ATOM 3499 N N . GLU A 1 428 ? -3.068 23.329 7.191 1.00 85.75 428 GLU A N 1
ATOM 3500 C CA . GLU A 1 428 ? -3.358 23.375 5.765 1.00 85.75 428 GLU A CA 1
ATOM 3501 C C . GLU A 1 428 ? -2.492 22.376 4.989 1.00 85.75 428 GLU A C 1
ATOM 3503 O O . GLU A 1 428 ? -2.998 21.694 4.094 1.00 85.75 428 GLU A O 1
ATOM 3508 N N . GLU A 1 429 ? -1.215 22.250 5.361 1.00 87.25 429 GLU A N 1
ATOM 3509 C CA . GLU A 1 429 ? -0.286 21.265 4.799 1.00 87.25 429 GLU A CA 1
ATOM 3510 C C . GLU A 1 429 ? -0.717 19.837 5.139 1.00 87.25 429 GLU A C 1
ATOM 3512 O O . GLU A 1 429 ? -0.835 18.999 4.242 1.00 87.25 429 GLU A O 1
ATOM 3517 N N . LEU A 1 430 ? -1.054 19.577 6.407 1.00 89.38 430 LEU A N 1
ATOM 3518 C CA . LEU A 1 430 ? -1.575 18.287 6.863 1.00 89.38 430 LEU A CA 1
ATOM 3519 C C . LEU A 1 430 ? -2.846 17.897 6.113 1.00 89.38 430 LEU A C 1
ATOM 3521 O O . LEU A 1 430 ? -2.966 16.766 5.649 1.00 89.38 430 LEU A O 1
ATOM 3525 N N . LYS A 1 431 ? -3.794 18.826 5.952 1.00 88.69 431 LYS A N 1
ATOM 3526 C CA . LYS A 1 431 ? -5.060 18.547 5.268 1.00 88.69 431 LYS A CA 1
ATOM 3527 C C . LYS A 1 431 ? -4.837 18.080 3.832 1.00 88.69 431 LYS A C 1
ATOM 3529 O O . LYS A 1 431 ? -5.441 17.095 3.415 1.00 88.69 431 LYS A O 1
ATOM 3534 N N . VAL A 1 432 ? -4.000 18.782 3.073 1.00 88.50 432 VAL A N 1
ATOM 3535 C CA . VAL A 1 432 ? -3.709 18.430 1.675 1.00 88.50 432 VAL A CA 1
ATOM 3536 C C . VAL A 1 432 ? -2.902 17.140 1.591 1.00 88.50 432 VAL A C 1
ATOM 3538 O O . VAL A 1 432 ? -3.196 16.311 0.735 1.00 88.50 432 VAL A O 1
ATOM 3541 N N . PHE A 1 433 ? -1.915 16.957 2.472 1.00 90.31 433 PHE A N 1
ATOM 3542 C CA . PHE A 1 433 ? -1.127 15.731 2.530 1.00 90.31 433 PHE A CA 1
ATOM 3543 C C . PHE A 1 433 ? -2.015 14.511 2.800 1.00 90.31 433 PHE A C 1
ATOM 3545 O O . PHE A 1 433 ? -2.043 13.591 1.986 1.00 90.31 433 PHE A O 1
ATOM 3552 N N . ILE A 1 434 ? -2.815 14.540 3.869 1.00 91.81 434 ILE A N 1
ATOM 3553 C CA . ILE A 1 434 ? -3.715 13.441 4.240 1.00 91.81 434 ILE A CA 1
ATOM 3554 C C . ILE A 1 434 ? -4.705 13.150 3.108 1.00 91.81 434 ILE A C 1
ATOM 3556 O O . ILE A 1 434 ? -4.785 12.013 2.658 1.00 91.81 434 ILE A O 1
ATOM 3560 N N . SER A 1 435 ? -5.368 14.180 2.566 1.00 90.62 435 SER A N 1
ATOM 3561 C CA . SER A 1 435 ? -6.370 14.017 1.492 1.00 90.62 435 SER A CA 1
ATOM 3562 C C . SER A 1 435 ? -5.784 13.516 0.164 1.00 90.62 435 SER A C 1
ATOM 3564 O O . SER A 1 435 ? -6.519 13.289 -0.792 1.00 90.62 435 SER A O 1
ATOM 3566 N N . SER A 1 436 ? -4.457 13.429 0.056 1.00 90.00 436 SER A N 1
ATOM 3567 C CA . SER A 1 436 ? -3.775 12.935 -1.139 1.00 90.00 436 SER A CA 1
ATOM 3568 C C . SER A 1 436 ? -3.326 11.480 -1.026 1.00 90.00 436 SER A C 1
ATOM 3570 O O . SER A 1 436 ? -2.796 10.947 -2.000 1.00 90.00 436 SER A O 1
ATOM 3572 N N . ILE A 1 437 ? -3.492 10.857 0.146 1.00 91.75 437 ILE A N 1
ATOM 3573 C CA . ILE A 1 437 ? -3.160 9.451 0.374 1.00 91.75 437 ILE A CA 1
ATOM 3574 C C . ILE A 1 437 ? -4.171 8.583 -0.393 1.00 91.75 437 ILE A C 1
ATOM 3576 O O . ILE A 1 437 ? -5.366 8.680 -0.131 1.00 91.75 437 ILE A O 1
ATOM 3580 N N . PRO A 1 438 ? -3.729 7.724 -1.328 1.00 88.06 438 PRO A N 1
ATOM 3581 C CA . PRO A 1 438 ? -4.655 6.971 -2.172 1.00 88.06 438 PRO A CA 1
ATOM 3582 C C . PRO A 1 438 ? -5.304 5.775 -1.463 1.00 88.06 438 PRO A C 1
ATOM 3584 O O . PRO A 1 438 ? -6.420 5.392 -1.809 1.00 88.06 438 PRO A O 1
ATOM 3587 N N . SER A 1 439 ? -4.636 5.180 -0.467 1.00 89.69 439 SER A N 1
ATOM 3588 C CA . SER A 1 439 ? -5.244 4.129 0.358 1.00 89.69 439 SER A CA 1
ATOM 3589 C C . SER A 1 439 ? -6.183 4.759 1.383 1.00 89.69 439 SER A C 1
ATOM 3591 O O . SER A 1 439 ? -5.730 5.434 2.305 1.00 89.69 439 SER A O 1
ATOM 3593 N N . LEU A 1 440 ? -7.484 4.491 1.261 1.00 89.00 440 LEU A N 1
ATOM 3594 C CA . LEU A 1 440 ? -8.505 5.016 2.177 1.00 89.00 440 LEU A CA 1
ATOM 3595 C C . LEU A 1 440 ? -8.288 4.549 3.623 1.00 89.00 440 LEU A C 1
ATOM 3597 O O . LEU A 1 440 ? -8.583 5.281 4.567 1.00 89.00 440 LEU A O 1
ATOM 3601 N N . TRP A 1 441 ? -7.761 3.334 3.812 1.00 89.81 441 TRP A N 1
ATOM 3602 C CA . TRP A 1 441 ? -7.404 2.838 5.142 1.00 89.81 441 TRP A CA 1
ATOM 3603 C C . TRP A 1 441 ? -6.249 3.638 5.730 1.00 89.81 441 TRP A C 1
ATOM 3605 O O . TRP A 1 441 ? -6.350 4.104 6.864 1.00 89.81 441 TRP A O 1
ATOM 3615 N N . LEU A 1 442 ? -5.178 3.832 4.955 1.00 92.31 442 LEU A N 1
ATOM 3616 C CA . LEU A 1 442 ? -4.035 4.618 5.406 1.00 92.31 442 LEU A CA 1
ATOM 3617 C C . LEU A 1 442 ? -4.425 6.077 5.658 1.00 92.31 442 LEU A C 1
ATOM 3619 O O . LEU A 1 442 ? -4.074 6.611 6.702 1.00 92.31 442 LEU A O 1
ATOM 3623 N N . GLU A 1 443 ? -5.184 6.699 4.753 1.00 93.69 443 GLU A N 1
ATOM 3624 C CA . GLU A 1 443 ? -5.708 8.060 4.907 1.00 93.69 443 GLU A CA 1
ATOM 3625 C C . GLU A 1 443 ? -6.450 8.198 6.237 1.00 93.69 443 GLU A C 1
ATOM 3627 O O . GLU A 1 443 ? -6.147 9.079 7.043 1.00 93.69 443 GLU A O 1
ATOM 3632 N N . MET A 1 444 ? -7.387 7.285 6.495 1.00 90.94 444 MET A N 1
ATOM 3633 C CA . MET A 1 444 ? -8.193 7.285 7.706 1.00 90.94 444 MET A CA 1
ATOM 3634 C C . MET A 1 444 ? -7.337 7.129 8.971 1.00 90.94 444 MET A C 1
ATOM 3636 O O . MET A 1 444 ? -7.547 7.855 9.947 1.00 90.94 444 MET A O 1
ATOM 3640 N N . PHE A 1 445 ? -6.376 6.202 8.974 1.00 91.25 445 PHE A N 1
ATOM 3641 C CA . PHE A 1 445 ? -5.522 5.969 10.138 1.00 91.25 445 PHE A CA 1
ATOM 3642 C C . PHE A 1 445 ? -4.519 7.097 10.370 1.00 91.25 445 PHE A C 1
ATOM 3644 O O . PHE A 1 445 ? -4.324 7.499 11.515 1.00 91.25 445 PHE A O 1
ATOM 3651 N N . VAL A 1 446 ? -3.931 7.664 9.313 1.00 92.69 446 VAL A N 1
ATOM 3652 C CA . VAL A 1 446 ? -3.046 8.834 9.417 1.00 92.69 446 VAL A CA 1
ATOM 3653 C C . VAL A 1 446 ? -3.835 10.043 9.914 1.00 92.69 446 VAL A C 1
ATOM 3655 O O . VAL A 1 446 ? -3.374 10.736 10.819 1.00 92.69 446 VAL A O 1
ATOM 3658 N N . ALA A 1 447 ? -5.051 10.267 9.406 1.00 90.88 447 ALA A N 1
ATOM 3659 C CA . ALA A 1 447 ? -5.930 11.326 9.895 1.00 90.88 447 ALA A CA 1
ATOM 3660 C C . ALA A 1 447 ? -6.238 11.166 11.390 1.00 90.88 447 ALA A C 1
ATOM 3662 O O . ALA A 1 447 ? -6.180 12.137 12.146 1.00 90.88 447 ALA A O 1
ATOM 3663 N N . GLU A 1 448 ? -6.535 9.940 11.831 1.00 88.44 448 GLU A N 1
ATOM 3664 C CA . GLU A 1 448 ? -6.751 9.645 13.245 1.00 88.44 448 GLU A CA 1
ATOM 3665 C C . GLU A 1 448 ? -5.478 9.877 14.075 1.00 88.44 448 GLU A C 1
ATOM 3667 O O . GLU A 1 448 ? -5.554 10.501 15.133 1.00 88.44 448 GLU A O 1
ATOM 3672 N N . ALA A 1 449 ? -4.318 9.405 13.619 1.00 89.25 449 ALA A N 1
ATOM 3673 C CA . ALA A 1 449 ? -3.047 9.550 14.324 1.00 89.25 449 ALA A CA 1
ATOM 3674 C C . ALA A 1 449 ? -2.633 11.024 14.469 1.00 89.25 449 ALA A C 1
ATOM 3676 O O . ALA A 1 449 ? -2.319 11.469 15.571 1.00 89.25 449 ALA A O 1
ATOM 3677 N N . VAL A 1 450 ? -2.742 11.821 13.401 1.00 88.19 450 VAL A N 1
ATOM 3678 C CA . VAL A 1 450 ? -2.508 13.276 13.442 1.00 88.19 450 VAL A CA 1
ATOM 3679 C C . VAL A 1 450 ? -3.487 13.956 14.399 1.00 88.19 450 VAL A C 1
ATOM 3681 O O . VAL A 1 450 ? -3.096 14.797 15.208 1.00 88.19 450 VAL A O 1
ATOM 3684 N N . PHE A 1 451 ? -4.764 13.564 14.373 1.00 83.88 451 PHE A N 1
ATOM 3685 C CA . PHE A 1 451 ? -5.759 14.088 15.306 1.00 83.88 451 PHE A CA 1
ATOM 3686 C C . PHE A 1 451 ? -5.416 13.758 16.769 1.00 83.88 451 PHE A C 1
ATOM 3688 O O . PHE A 1 451 ? -5.523 14.625 17.641 1.00 83.88 451 PHE A O 1
ATOM 3695 N N . LYS A 1 452 ? -4.957 12.530 17.045 1.00 81.25 452 LYS A N 1
ATOM 3696 C CA . LYS A 1 452 ? -4.455 12.121 18.365 1.00 81.25 452 LYS A CA 1
ATOM 3697 C C . LYS A 1 452 ? -3.256 12.978 18.785 1.00 81.25 452 LYS A C 1
ATOM 3699 O O . LYS A 1 452 ? -3.286 13.541 19.877 1.00 81.25 452 LYS A O 1
ATOM 3704 N N . ASN A 1 453 ? -2.262 13.158 17.917 1.00 79.81 453 ASN A N 1
ATOM 3705 C CA . ASN A 1 453 ? -1.076 13.965 18.222 1.00 79.81 453 ASN A CA 1
ATOM 3706 C C . ASN A 1 453 ? -1.434 15.425 18.540 1.00 79.81 453 ASN A C 1
ATOM 3708 O O . ASN A 1 453 ? -0.964 15.971 19.534 1.00 79.81 453 ASN A O 1
ATOM 3712 N N . LEU A 1 454 ? -2.318 16.054 17.761 1.00 74.62 454 LEU A N 1
ATOM 3713 C CA . LEU A 1 454 ? -2.658 17.471 17.938 1.00 74.62 454 LEU A CA 1
ATOM 3714 C C . LEU A 1 454 ? -3.486 17.764 19.197 1.00 74.62 454 LEU A C 1
ATOM 3716 O O . LEU A 1 454 ? -3.319 18.815 19.815 1.00 74.62 454 LEU A O 1
ATOM 3720 N N . TYR A 1 455 ? -4.412 16.873 19.562 1.00 69.75 455 TYR A N 1
ATOM 3721 C CA . TYR A 1 455 ? -5.402 17.149 20.612 1.00 69.75 455 TYR A CA 1
ATOM 3722 C C . TYR A 1 455 ? -5.206 16.330 21.890 1.00 69.75 455 TYR A C 1
ATOM 3724 O O . TYR A 1 455 ? -5.797 16.659 22.919 1.00 69.75 455 TYR A O 1
ATOM 3732 N N . PHE A 1 456 ? -4.389 15.276 21.849 1.00 68.19 456 PHE A N 1
ATOM 3733 C CA . PHE A 1 456 ? -4.308 14.274 22.912 1.00 68.19 456 PHE A CA 1
ATOM 3734 C C . PHE A 1 456 ? -2.879 13.926 23.332 1.00 68.19 456 PHE A C 1
ATOM 3736 O O . PHE A 1 456 ? -2.683 12.898 23.980 1.00 68.19 456 PHE A O 1
ATOM 3743 N N . GLN A 1 457 ? -1.915 14.817 23.068 1.00 54.69 457 GLN A N 1
ATOM 3744 C CA . GLN A 1 457 ? -0.480 14.698 23.388 1.00 54.69 457 GLN A CA 1
ATOM 3745 C C . GLN A 1 457 ? -0.148 14.203 24.818 1.00 54.69 457 GLN A C 1
ATOM 3747 O O . GLN A 1 457 ? 0.973 13.777 25.053 1.00 54.69 457 GLN A O 1
ATOM 3752 N N . ASN A 1 458 ? -1.101 14.213 25.765 1.00 44.50 458 ASN A N 1
ATOM 3753 C CA . ASN A 1 458 ? -0.943 13.705 27.135 1.00 44.50 458 ASN A CA 1
ATOM 3754 C C . ASN A 1 458 ? -2.142 12.894 27.683 1.00 44.50 458 ASN A C 1
ATOM 3756 O O . ASN A 1 458 ? -2.232 12.686 28.895 1.00 44.50 458 ASN A O 1
ATOM 3760 N N . SER A 1 459 ? -3.097 12.448 26.857 1.00 45.00 459 SER A N 1
ATOM 3761 C CA . SER A 1 459 ? -4.260 11.706 27.372 1.00 45.00 459 SER A CA 1
ATOM 3762 C C . SER A 1 459 ? -4.065 10.192 27.265 1.00 45.00 459 SER A C 1
ATOM 3764 O O . SER A 1 459 ? -4.223 9.600 26.201 1.00 45.00 459 SER A O 1
ATOM 3766 N N . THR A 1 460 ? -3.832 9.538 28.397 1.00 44.62 460 THR A N 1
ATOM 3767 C CA . THR A 1 460 ? -3.769 8.072 28.575 1.00 44.62 460 THR A CA 1
ATOM 3768 C C . THR A 1 460 ? -5.133 7.364 28.411 1.00 44.62 460 THR A C 1
ATOM 3770 O O . THR A 1 460 ? -5.309 6.233 28.849 1.00 44.62 460 THR A O 1
ATOM 3773 N N . LEU A 1 461 ? -6.131 8.041 27.830 1.00 47.22 461 LEU A N 1
ATOM 3774 C CA . LEU A 1 461 ? -7.562 7.708 27.914 1.00 47.22 461 LEU A CA 1
ATOM 3775 C C . LEU A 1 461 ? -8.199 7.293 26.579 1.00 47.22 461 LEU A C 1
ATOM 3777 O O . LEU A 1 461 ? -9.409 7.067 26.523 1.00 47.22 461 LEU A O 1
ATOM 3781 N N . LEU A 1 462 ? -7.414 7.215 25.505 1.00 57.25 462 LEU A N 1
ATOM 3782 C CA . LEU A 1 462 ? -7.897 6.806 24.190 1.00 57.25 462 LEU A CA 1
ATOM 3783 C C . LEU A 1 462 ? -7.741 5.298 24.011 1.00 57.25 462 LEU A C 1
ATOM 3785 O O . LEU A 1 462 ? -6.649 4.768 24.172 1.00 57.25 462 LEU A O 1
ATOM 3789 N N . SER A 1 463 ? -8.844 4.621 23.671 1.00 59.06 463 SER A N 1
ATOM 3790 C CA . SER A 1 463 ? -8.813 3.199 23.310 1.00 59.06 463 SER A CA 1
ATOM 3791 C C . SER A 1 463 ? -7.898 2.982 22.097 1.00 59.06 463 SER A C 1
ATOM 3793 O O . SER A 1 463 ? -7.965 3.745 21.120 1.00 59.06 463 SER A O 1
ATOM 3795 N N . ASN A 1 464 ? -7.082 1.925 22.168 1.00 63.47 464 ASN A N 1
ATOM 3796 C CA . ASN A 1 464 ? -6.219 1.443 21.084 1.00 63.47 464 ASN A CA 1
ATOM 3797 C C . ASN A 1 464 ? -7.016 0.747 19.967 1.00 63.47 464 ASN A C 1
ATOM 3799 O O . ASN A 1 464 ? -6.447 0.316 18.975 1.00 63.47 464 ASN A O 1
ATOM 3803 N N . GLU A 1 465 ? -8.340 0.638 20.091 1.00 69.94 465 GLU A N 1
ATOM 3804 C CA . GLU A 1 465 ? -9.179 0.130 19.008 1.00 69.94 465 GLU A CA 1
ATOM 3805 C C . GLU A 1 465 ? -9.052 0.982 17.737 1.00 69.94 465 GLU A C 1
ATOM 3807 O O . GLU A 1 465 ? -8.959 2.213 17.801 1.00 69.94 465 GLU A O 1
ATOM 3812 N N . LEU A 1 466 ? -9.140 0.329 16.575 1.00 74.44 466 LEU A N 1
ATOM 3813 C CA . LEU A 1 466 ? -9.206 0.988 15.266 1.00 74.44 466 LEU A CA 1
ATOM 3814 C C . LEU A 1 466 ? -10.304 2.062 15.217 1.00 74.44 466 LEU A C 1
ATOM 3816 O O . LEU A 1 466 ? -11.347 1.928 15.870 1.00 74.44 466 LEU A O 1
ATOM 3820 N N . LEU A 1 467 ? -10.106 3.087 14.379 1.00 77.12 467 LEU A N 1
ATOM 3821 C CA . LEU A 1 467 ? -11.118 4.114 14.146 1.00 77.12 467 LEU A CA 1
ATOM 3822 C C . LEU A 1 467 ? -12.478 3.485 13.810 1.00 77.12 467 LEU A C 1
ATOM 3824 O O . LEU A 1 467 ? -12.610 2.656 12.911 1.00 77.12 467 LEU A O 1
ATOM 3828 N N . SER A 1 468 ? -13.506 3.903 14.543 1.00 74.62 468 SER A N 1
ATOM 3829 C CA . SER A 1 468 ? -14.888 3.481 14.335 1.00 74.62 468 SER A CA 1
ATOM 3830 C C . SER A 1 468 ? -15.825 4.671 14.497 1.00 74.62 468 SER A C 1
ATOM 3832 O O . SER A 1 468 ? -15.505 5.635 15.196 1.00 74.62 468 SER A O 1
ATOM 3834 N N . LEU A 1 469 ? -17.020 4.599 13.903 1.00 73.50 469 LEU A N 1
ATOM 3835 C CA . LEU A 1 469 ? -18.045 5.632 14.084 1.00 73.50 469 LEU A CA 1
ATOM 3836 C C . LEU A 1 469 ? -18.370 5.843 15.568 1.00 73.50 469 LEU A C 1
ATOM 3838 O O . LEU A 1 469 ? -18.542 6.976 16.016 1.00 73.50 469 LEU A O 1
ATOM 3842 N N . GLN A 1 470 ? -18.404 4.754 16.342 1.00 70.38 470 GLN A N 1
ATOM 3843 C CA . GLN A 1 470 ? -18.552 4.820 17.788 1.00 70.38 470 GLN A CA 1
ATOM 3844 C C . GLN A 1 470 ? -17.444 5.675 18.395 1.00 70.38 470 GLN A C 1
ATOM 3846 O O . GLN A 1 470 ? -17.770 6.660 19.045 1.00 70.38 470 GLN A O 1
ATOM 3851 N N . LYS A 1 471 ? -16.169 5.374 18.118 1.00 76.44 471 LYS A N 1
ATOM 3852 C CA . LYS A 1 471 ? -15.019 6.142 18.617 1.00 76.44 471 LYS A CA 1
ATOM 3853 C C . LYS A 1 471 ? -15.086 7.617 18.205 1.00 76.44 471 LYS A C 1
ATOM 3855 O O . LYS A 1 471 ? -14.878 8.500 19.039 1.00 76.44 471 LYS A O 1
ATOM 3860 N N . MET A 1 472 ? -15.469 7.902 16.958 1.00 74.38 472 MET A N 1
ATOM 3861 C CA . MET A 1 472 ? -15.658 9.272 16.466 1.00 74.38 472 MET A CA 1
ATOM 3862 C C . MET A 1 472 ? -16.723 10.026 17.272 1.00 74.38 472 MET A C 1
ATOM 3864 O O . MET A 1 472 ? -16.481 11.145 17.722 1.00 74.38 472 MET A O 1
ATOM 3868 N N . VAL A 1 473 ? -17.887 9.416 17.505 1.00 73.88 473 VAL A N 1
ATOM 3869 C CA . VAL A 1 473 ? -19.011 10.051 18.212 1.00 73.88 473 VAL A CA 1
ATOM 3870 C C . VAL A 1 473 ? -18.792 10.098 19.728 1.00 73.88 473 VAL A C 1
ATOM 3872 O O . VAL A 1 473 ? -19.168 11.074 20.379 1.00 73.88 473 VAL A O 1
ATOM 3875 N N . SER A 1 474 ? -18.202 9.058 20.321 1.00 66.81 474 SER A N 1
ATOM 3876 C CA . SER A 1 474 ? -18.076 8.914 21.774 1.00 66.81 474 SER A CA 1
ATOM 3877 C C . SER A 1 474 ? -16.832 9.585 22.346 1.00 66.81 474 SER A C 1
ATOM 3879 O O . SER A 1 474 ? -16.909 10.111 23.460 1.00 66.81 474 SER A O 1
ATOM 3881 N N . CYS A 1 475 ? -15.717 9.578 21.608 1.00 69.62 475 CYS A N 1
ATOM 3882 C CA . CYS A 1 475 ? -14.412 10.050 22.077 1.00 69.62 475 CYS A CA 1
ATOM 3883 C C . CYS A 1 475 ? -14.006 11.368 21.404 1.00 69.62 475 CYS A C 1
ATOM 3885 O O . CYS A 1 475 ? -13.677 12.336 22.093 1.00 69.62 475 CYS A O 1
ATOM 3887 N N . TYR A 1 476 ? -14.074 11.450 20.074 1.00 75.56 476 TYR A N 1
ATOM 3888 C CA . TYR A 1 476 ? -13.537 12.605 19.343 1.00 75.56 476 TYR A CA 1
ATOM 3889 C C . TYR A 1 476 ? -14.485 13.804 19.296 1.00 75.56 476 TYR A C 1
ATOM 3891 O O . TYR A 1 476 ? -14.076 14.915 19.633 1.00 75.56 476 TYR A O 1
ATOM 3899 N N . LEU A 1 477 ? -15.765 13.595 18.982 1.00 73.75 477 LEU A N 1
ATOM 3900 C CA . LEU A 1 477 ? -16.761 14.666 18.892 1.00 73.75 477 LEU A CA 1
ATOM 3901 C C . LEU A 1 477 ? -16.900 15.493 20.191 1.00 73.75 477 LEU A C 1
ATOM 3903 O O . LEU A 1 477 ? -16.900 16.723 20.104 1.00 73.75 477 LEU A O 1
ATOM 3907 N N . PRO A 1 478 ? -16.965 14.895 21.399 1.00 71.62 478 PRO A N 1
ATOM 3908 C CA . PRO A 1 478 ? -17.032 15.675 22.635 1.00 71.62 478 PRO A CA 1
ATOM 3909 C C . PRO A 1 478 ? -15.755 16.479 22.894 1.00 71.62 478 PRO A C 1
ATOM 3911 O O . PRO A 1 478 ? -15.825 17.583 23.430 1.00 71.62 478 PRO A O 1
ATOM 3914 N N . THR A 1 479 ? -14.597 15.947 22.496 1.00 67.44 479 THR A N 1
ATOM 3915 C CA . THR A 1 479 ? -13.306 16.623 22.675 1.00 67.44 479 THR A CA 1
ATOM 3916 C C . THR A 1 479 ? -13.193 17.842 21.762 1.00 67.44 479 THR A C 1
ATOM 3918 O O . THR A 1 479 ? -12.794 18.916 22.210 1.00 67.44 479 THR A O 1
ATOM 3921 N N . LEU A 1 480 ? -13.656 17.722 20.513 1.00 68.50 480 LEU A N 1
ATOM 3922 C CA . LEU A 1 480 ? -13.774 18.848 19.581 1.00 68.50 480 LEU A CA 1
ATOM 3923 C C . LEU A 1 480 ? -14.675 19.963 20.135 1.00 68.50 480 LEU A C 1
ATOM 3925 O O . LEU A 1 480 ? -14.338 21.144 20.046 1.00 68.50 480 LEU A O 1
ATOM 3929 N N . GLN A 1 481 ? -15.805 19.598 20.748 1.00 67.25 481 GLN A N 1
ATOM 3930 C CA . GLN A 1 481 ? -16.735 20.557 21.355 1.00 67.25 481 GLN A CA 1
ATOM 3931 C C . GLN A 1 481 ? -16.152 21.246 22.601 1.00 67.25 481 GLN A C 1
ATOM 3933 O O . GLN A 1 481 ? -16.409 22.432 22.822 1.00 67.25 481 GLN A O 1
ATOM 3938 N N . ALA A 1 482 ? -15.350 20.535 23.399 1.00 59.19 482 ALA A N 1
ATOM 3939 C CA . ALA A 1 482 ? -14.675 21.094 24.569 1.00 59.19 482 ALA A CA 1
ATOM 3940 C C . ALA A 1 482 ? -13.552 22.074 24.177 1.00 59.19 482 ALA A C 1
ATOM 3942 O O . ALA A 1 482 ? -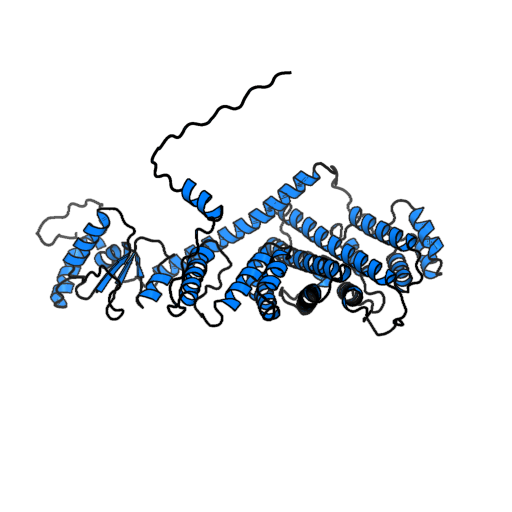13.519 23.193 24.690 1.00 59.19 482 ALA A O 1
ATOM 3943 N N . GLY A 1 483 ? -12.701 21.714 23.208 1.00 52.97 483 GLY A N 1
ATOM 3944 C CA . GLY A 1 483 ? -11.616 22.582 22.725 1.00 52.97 483 GLY A CA 1
ATOM 3945 C C . GLY A 1 483 ? -12.105 23.866 22.036 1.00 52.97 483 GLY A C 1
ATOM 3946 O O . GLY A 1 483 ? -11.474 24.918 22.144 1.00 52.97 483 GLY A O 1
ATOM 3947 N N . MET A 1 484 ? -13.275 23.821 21.388 1.00 46.19 484 MET A N 1
ATOM 3948 C CA . MET A 1 484 ? -13.952 25.004 20.831 1.00 46.19 484 MET A CA 1
ATOM 3949 C C . MET A 1 484 ? -14.469 25.962 21.921 1.00 46.19 484 MET A C 1
ATOM 3951 O O . MET A 1 484 ? -14.450 27.178 21.732 1.00 46.19 484 MET A O 1
ATOM 3955 N N . CYS A 1 485 ? -14.891 25.444 23.081 1.00 38.94 485 CYS A N 1
ATOM 3956 C CA . CYS A 1 485 ? -15.344 26.269 24.206 1.00 38.94 485 CYS A CA 1
ATOM 3957 C C . CYS A 1 485 ? -14.192 26.976 24.945 1.00 38.94 485 CYS A C 1
ATOM 3959 O O . CYS A 1 485 ? -14.402 28.052 25.508 1.00 38.94 485 CYS A O 1
ATOM 3961 N N . GLU A 1 486 ? -12.980 26.414 24.945 1.00 40.59 486 GLU A N 1
ATOM 3962 C CA . GLU A 1 486 ? -11.829 27.008 25.643 1.00 40.59 486 GLU A CA 1
ATOM 3963 C C . GLU A 1 486 ? -11.216 28.201 24.895 1.00 40.59 486 GLU A C 1
ATOM 3965 O O . GLU A 1 486 ? -10.853 29.193 25.528 1.00 40.59 486 GLU A O 1
ATOM 3970 N N . LYS A 1 487 ? -11.211 28.194 23.553 1.00 37.59 487 LYS A N 1
ATOM 3971 C CA . LYS A 1 487 ? -10.762 29.346 22.741 1.00 37.59 487 LYS A CA 1
ATOM 3972 C C . LYS A 1 487 ? -11.744 30.534 22.732 1.00 37.59 487 LYS A C 1
ATOM 3974 O O . LYS A 1 487 ? -11.417 31.594 22.206 1.00 37.59 487 LYS A O 1
ATOM 3979 N N . GLY A 1 488 ? -12.927 30.396 23.341 1.00 30.58 488 GLY A N 1
ATOM 3980 C CA . GLY A 1 488 ? -13.974 31.426 23.396 1.00 30.58 488 GLY A CA 1
ATOM 3981 C C . GLY A 1 488 ? -13.877 32.435 24.550 1.00 30.58 488 GLY A C 1
ATOM 3982 O O . GLY A 1 488 ? -14.736 33.309 24.659 1.00 30.58 488 GLY A O 1
ATOM 3983 N N . LYS A 1 489 ? -12.869 32.352 25.430 1.00 32.53 489 LYS A N 1
ATOM 3984 C CA . LYS A 1 489 ? -12.682 33.310 26.537 1.00 32.53 489 LYS A CA 1
ATOM 3985 C C . LYS A 1 489 ? -11.635 34.375 26.201 1.00 32.53 489 LYS A C 1
ATOM 3987 O O . LYS A 1 489 ? -10.593 34.446 26.840 1.00 32.53 489 LYS A O 1
ATOM 3992 N N . MET A 1 490 ? -11.937 35.239 25.234 1.00 28.31 490 MET A N 1
ATOM 3993 C CA . MET A 1 490 ? -11.260 36.540 25.136 1.00 28.31 490 MET A CA 1
ATOM 3994 C C . MET A 1 490 ? -11.921 37.554 26.091 1.00 28.31 490 MET A C 1
ATOM 3996 O O . MET A 1 490 ? -13.138 37.476 26.308 1.00 28.31 490 MET A O 1
ATOM 4000 N N . PRO A 1 491 ? -11.165 38.500 26.687 1.00 28.61 491 PRO A N 1
ATOM 4001 C CA . PRO A 1 491 ? -11.716 39.499 27.596 1.00 28.61 491 PRO A CA 1
ATOM 4002 C C . PRO A 1 491 ? -12.724 40.388 26.866 1.00 28.61 491 PRO A C 1
ATOM 4004 O O . PRO A 1 491 ? -12.536 40.751 25.708 1.00 28.61 491 PRO A O 1
ATOM 4007 N N . LYS A 1 492 ? -13.805 40.747 27.561 1.00 35.44 492 LYS A N 1
ATOM 4008 C CA . LYS A 1 492 ? -14.854 41.639 27.061 1.00 35.44 492 LYS A CA 1
ATOM 4009 C C . LYS A 1 492 ? -14.265 42.987 26.631 1.00 35.44 492 LYS A C 1
ATOM 4011 O O . LYS A 1 492 ? -14.115 43.872 27.469 1.00 35.44 492 LYS A O 1
ATOM 4016 N N . GLU A 1 493 ? -14.068 43.191 25.333 1.00 27.56 493 GLU A N 1
ATOM 4017 C CA . GLU A 1 493 ? -13.957 44.530 24.760 1.00 27.56 493 GLU A CA 1
ATOM 4018 C C . GLU A 1 493 ? -15.206 44.914 23.956 1.00 27.56 493 GLU A C 1
ATOM 4020 O O . GLU A 1 493 ? -15.671 44.239 23.042 1.00 27.56 493 GLU A O 1
ATOM 4025 N N . LYS A 1 494 ? -15.780 46.015 24.443 1.00 30.09 494 LYS A N 1
ATOM 4026 C CA . LYS A 1 494 ? -16.808 46.926 23.933 1.00 30.09 494 LYS A CA 1
ATOM 4027 C C . LYS A 1 494 ? -17.471 46.579 22.590 1.00 30.09 494 LYS A C 1
ATOM 4029 O O . LYS A 1 494 ? -16.899 46.714 21.515 1.00 30.09 494 LYS A O 1
ATOM 4034 N N . LYS A 1 495 ? -18.783 46.327 22.694 1.00 37.06 495 LYS A N 1
ATOM 4035 C CA . LYS A 1 495 ? -19.781 46.358 21.614 1.00 37.06 495 LYS A CA 1
ATOM 4036 C C . LYS A 1 495 ? -19.531 47.521 20.637 1.00 37.06 495 LYS A C 1
ATOM 4038 O O . LYS A 1 495 ? -19.764 48.677 20.989 1.00 37.06 495 LYS A O 1
ATOM 4043 N N . LYS A 1 496 ? -19.207 47.201 19.384 1.00 29.80 496 LYS A N 1
ATOM 4044 C CA . LYS A 1 496 ? -19.537 48.037 18.222 1.00 29.80 496 LYS A CA 1
ATOM 4045 C C . LYS A 1 496 ? -20.472 47.250 17.305 1.00 29.80 496 LYS A C 1
ATOM 4047 O O . LYS A 1 496 ? -20.205 46.104 16.965 1.00 29.80 496 LYS A O 1
ATOM 4052 N N . LYS A 1 497 ? -21.612 47.867 16.982 1.00 40.69 497 LYS A N 1
ATOM 4053 C CA . LYS A 1 497 ? -22.636 47.362 16.059 1.00 40.69 497 LYS A CA 1
ATOM 4054 C C . LYS A 1 497 ? -22.064 47.336 14.640 1.00 40.69 497 LYS A C 1
ATOM 4056 O O . LYS A 1 497 ? -21.775 48.409 14.126 1.00 40.69 497 LYS A O 1
ATOM 4061 N N . ILE A 1 498 ? -21.975 46.165 14.012 1.00 29.06 498 ILE A N 1
ATOM 4062 C CA . ILE A 1 498 ? -21.898 46.004 12.550 1.00 29.06 498 ILE A CA 1
ATOM 4063 C C . ILE A 1 498 ? -22.767 44.794 12.169 1.00 29.06 498 ILE A C 1
ATOM 4065 O O . ILE A 1 498 ? -22.878 43.841 12.938 1.00 29.06 498 ILE A O 1
ATOM 4069 N N . GLY A 1 499 ? -23.486 44.945 11.055 1.00 28.62 499 GLY A N 1
ATOM 4070 C CA . GLY A 1 499 ? -24.685 44.206 10.672 1.00 28.62 499 GLY A CA 1
ATOM 4071 C C . GLY A 1 499 ? -24.518 42.739 10.273 1.00 28.62 499 GLY A C 1
ATOM 4072 O O . GLY A 1 499 ? -23.436 42.162 10.301 1.00 28.62 499 GLY A O 1
ATOM 4073 N N . GLN A 1 500 ? -25.675 42.163 9.945 1.00 34.16 500 GLN A N 1
ATOM 4074 C CA . GLN A 1 500 ? -25.916 40.761 9.611 1.00 34.16 500 GLN A CA 1
ATOM 4075 C C . GLN A 1 500 ? -24.874 40.192 8.642 1.00 34.16 500 GLN A C 1
ATOM 4077 O O . GLN A 1 500 ? -24.792 40.602 7.488 1.00 34.16 500 GLN A O 1
ATOM 4082 N N . TRP A 1 501 ? -24.127 39.196 9.115 1.00 28.80 501 TRP A N 1
ATOM 4083 C CA . TRP A 1 501 ? -23.412 38.259 8.257 1.00 28.80 501 TRP A CA 1
ATOM 4084 C C . TRP A 1 501 ? -24.396 37.208 7.712 1.00 28.80 501 TRP A C 1
ATOM 4086 O O . TRP A 1 501 ? -25.253 36.739 8.470 1.00 28.80 501 TRP A O 1
ATOM 4096 N N . PRO A 1 502 ? -24.304 36.824 6.428 1.00 31.22 502 PRO A N 1
ATOM 4097 C CA . PRO A 1 502 ? -25.161 35.800 5.848 1.00 31.22 502 PRO A CA 1
ATOM 4098 C C . PRO A 1 502 ? -24.788 34.412 6.393 1.00 31.22 502 PRO A C 1
ATOM 4100 O O . PRO A 1 502 ? -23.625 34.017 6.430 1.00 31.22 502 PRO A O 1
ATOM 4103 N N . CYS A 1 503 ? -25.804 33.686 6.851 1.00 32.47 503 CYS A N 1
ATOM 4104 C CA . CYS A 1 503 ? -25.730 32.318 7.358 1.00 32.47 503 CYS A CA 1
ATOM 4105 C C . CYS A 1 503 ? -25.294 31.339 6.246 1.00 32.47 503 CYS A C 1
ATOM 4107 O O . CYS A 1 503 ? -25.824 31.393 5.137 1.00 32.47 503 CYS A O 1
ATOM 4109 N N . SER A 1 504 ? -24.339 30.448 6.542 1.00 35.66 504 SER A N 1
ATOM 4110 C CA . SER A 1 504 ? -23.843 29.419 5.618 1.00 35.66 504 SER A CA 1
ATOM 4111 C C . SER A 1 504 ? -24.902 28.345 5.337 1.00 35.66 504 SER A C 1
ATOM 4113 O O . SER A 1 504 ? -25.562 27.862 6.259 1.00 35.66 504 SER A O 1
ATOM 4115 N N . GLU A 1 505 ? -25.013 27.907 4.080 1.00 35.16 505 GLU A N 1
ATOM 4116 C CA . GLU A 1 505 ? -26.014 26.940 3.581 1.00 35.16 505 GLU A CA 1
ATOM 4117 C C . GLU A 1 505 ? -26.100 25.616 4.369 1.00 35.16 505 GLU A C 1
ATOM 4119 O O . GLU A 1 505 ? -27.152 24.976 4.389 1.00 35.16 505 GLU A O 1
ATOM 4124 N N . SER A 1 506 ? -25.053 25.242 5.109 1.00 43.88 506 SER A N 1
ATOM 4125 C CA . SER A 1 506 ? -25.024 24.068 5.993 1.00 43.88 506 SER A CA 1
ATOM 4126 C C . SER A 1 506 ? -26.051 24.111 7.134 1.00 43.88 506 SER A C 1
ATOM 4128 O O . SER A 1 506 ? -26.560 23.067 7.544 1.00 43.88 506 SER A O 1
ATOM 4130 N N . GLN A 1 507 ? -26.422 25.299 7.625 1.00 39.38 507 GLN A N 1
ATOM 4131 C CA . GLN A 1 507 ? -27.453 25.440 8.662 1.00 39.38 507 GLN A CA 1
ATOM 4132 C C . GLN A 1 507 ? -28.874 25.313 8.092 1.00 39.38 507 GLN A C 1
ATOM 4134 O O . GLN A 1 507 ? -29.794 24.929 8.815 1.00 39.38 507 GLN A O 1
ATOM 4139 N N . ARG A 1 508 ? -29.059 25.554 6.786 1.00 34.78 508 ARG A N 1
ATOM 4140 C CA . ARG A 1 508 ? -30.353 25.407 6.102 1.00 34.78 508 ARG A CA 1
ATOM 4141 C C . ARG A 1 508 ? -30.745 23.936 5.959 1.00 34.78 508 ARG A C 1
ATOM 4143 O O . ARG A 1 508 ? -31.900 23.594 6.192 1.00 34.78 508 ARG A O 1
ATOM 4150 N N . ALA A 1 509 ? -29.776 23.067 5.666 1.00 39.44 509 ALA A N 1
ATOM 4151 C CA . ALA A 1 509 ? -29.989 21.623 5.546 1.00 39.44 509 ALA A CA 1
ATOM 4152 C C . ALA A 1 509 ? -30.369 20.962 6.886 1.00 39.44 509 ALA A C 1
ATOM 4154 O O . ALA A 1 509 ? -31.228 20.085 6.925 1.00 39.44 509 ALA A O 1
ATOM 4155 N N . LEU A 1 510 ? -29.787 21.428 7.996 1.00 36.03 510 LEU A N 1
ATOM 4156 C CA . LEU A 1 510 ? -30.095 20.929 9.342 1.00 36.03 510 LEU A CA 1
ATOM 4157 C C . LEU A 1 510 ? -31.486 21.362 9.834 1.00 36.03 510 LEU A C 1
ATOM 4159 O O . LEU A 1 510 ? -32.170 20.580 10.490 1.00 36.03 510 LEU A O 1
ATOM 4163 N N . LEU A 1 511 ? -31.936 22.565 9.465 1.00 39.75 511 LEU A N 1
ATOM 4164 C CA . LEU A 1 511 ? -33.270 23.073 9.811 1.00 39.75 511 LEU A CA 1
ATOM 4165 C C . LEU A 1 511 ? -34.403 22.418 9.004 1.00 39.75 511 LEU A C 1
ATOM 4167 O O . LEU A 1 511 ? -35.528 22.358 9.488 1.00 39.75 511 LEU A O 1
ATOM 4171 N N . MET A 1 512 ? -34.123 21.891 7.806 1.00 37.75 512 MET A N 1
ATOM 4172 C CA . MET A 1 512 ? -35.119 21.154 7.010 1.00 37.75 512 MET A CA 1
ATOM 4173 C C . MET A 1 512 ? -35.366 19.721 7.516 1.00 37.75 512 MET A C 1
ATOM 4175 O O . MET A 1 512 ? -36.390 19.132 7.179 1.00 37.75 512 MET A O 1
ATOM 4179 N N . LEU A 1 513 ? -34.460 19.166 8.332 1.00 39.94 513 LEU A N 1
ATOM 4180 C CA . LEU A 1 513 ? -34.574 17.813 8.898 1.00 39.94 513 LEU A CA 1
ATOM 4181 C C . LEU A 1 513 ? -35.275 17.782 10.267 1.00 39.94 513 LEU A C 1
ATOM 4183 O O . LEU A 1 513 ? -35.781 16.738 10.676 1.00 39.94 513 LEU A O 1
ATOM 4187 N N . SER A 1 514 ? -35.353 18.916 10.967 1.00 36.22 514 SER A N 1
ATOM 4188 C CA . SER A 1 514 ? -36.180 19.073 12.165 1.00 36.22 514 SER A CA 1
ATOM 4189 C C . SER A 1 514 ? -37.577 19.546 11.763 1.00 36.22 514 SER A C 1
ATOM 4191 O O . SER A 1 514 ? -37.848 20.743 11.684 1.00 36.22 514 SER A O 1
ATOM 4193 N N . GLY A 1 515 ? -38.459 18.599 11.452 1.00 37.06 515 GLY A N 1
ATOM 4194 C CA . GLY A 1 515 ? -39.851 18.887 11.131 1.00 37.06 515 GLY A CA 1
ATOM 4195 C C . GLY A 1 515 ? -40.635 19.381 12.347 1.00 37.06 515 GLY A C 1
ATOM 4196 O O . GLY A 1 515 ? -41.234 18.569 13.037 1.00 37.06 515 GLY A O 1
ATOM 4197 N N . ASP A 1 516 ? -40.691 20.698 12.545 1.00 29.97 516 ASP A N 1
ATOM 4198 C CA . ASP A 1 516 ? -41.748 21.370 13.305 1.00 29.97 516 ASP A CA 1
ATOM 4199 C C . ASP A 1 516 ? -42.214 22.624 12.542 1.00 29.97 516 ASP A C 1
ATOM 4201 O O . ASP A 1 516 ? -41.443 23.516 12.192 1.00 29.97 516 ASP A O 1
ATOM 4205 N N . LYS A 1 517 ? -43.503 22.622 12.193 1.00 38.25 517 LYS A N 1
ATOM 4206 C CA . LYS A 1 517 ? -44.179 23.525 11.246 1.00 38.25 517 LYS A CA 1
ATOM 4207 C C . LYS A 1 517 ? -44.450 24.914 11.842 1.00 38.25 517 LYS A C 1
ATOM 4209 O O . LYS A 1 517 ? -44.849 24.994 12.996 1.00 38.25 517 LYS A O 1
ATOM 4214 N N . GLN A 1 518 ? -44.517 25.947 10.991 1.00 31.12 518 GLN A N 1
ATOM 4215 C CA . GLN A 1 518 ? -45.766 26.715 10.817 1.00 31.12 518 GLN A CA 1
ATOM 4216 C C . GLN A 1 518 ? -45.767 27.614 9.569 1.00 31.12 518 GLN A C 1
ATOM 4218 O O . GLN A 1 518 ? -44.825 28.340 9.272 1.00 31.12 518 GLN A O 1
ATOM 4223 N N . ASN A 1 519 ? -46.885 27.529 8.850 1.00 32.00 519 ASN A N 1
ATOM 4224 C CA . ASN A 1 519 ? -47.245 28.275 7.652 1.00 32.00 519 ASN A CA 1
ATOM 4225 C C . ASN A 1 519 ? -47.224 29.795 7.866 1.00 32.00 519 ASN A C 1
ATOM 4227 O O . ASN A 1 519 ? -47.911 30.276 8.761 1.00 32.00 519 ASN A O 1
ATOM 4231 N N . GLN A 1 520 ? -46.623 30.542 6.937 1.00 28.39 520 GLN A N 1
ATOM 4232 C CA . GLN A 1 520 ? -47.215 31.786 6.435 1.00 28.39 520 GLN A CA 1
ATOM 4233 C C . GLN A 1 520 ? -46.965 31.895 4.930 1.00 28.39 520 GLN A C 1
ATOM 4235 O O . GLN A 1 520 ? -45.831 31.942 4.460 1.00 28.39 520 GLN A O 1
ATOM 4240 N N . ALA A 1 521 ? -48.064 31.893 4.180 1.00 31.61 521 ALA A N 1
ATOM 4241 C CA . ALA A 1 521 ? -48.101 32.080 2.744 1.00 31.61 521 ALA A CA 1
ATOM 4242 C C . ALA A 1 521 ? -47.633 33.491 2.356 1.00 31.61 521 ALA A C 1
ATOM 4244 O O . ALA A 1 521 ? -48.121 34.474 2.911 1.00 31.61 521 ALA A O 1
ATOM 4245 N N . LYS A 1 522 ? -46.763 33.587 1.346 1.00 30.89 522 LYS A N 1
ATOM 4246 C CA . LYS A 1 522 ? -46.616 34.773 0.493 1.00 30.89 522 LYS A CA 1
ATOM 4247 C C . LYS A 1 522 ? -46.377 34.332 -0.954 1.00 30.89 522 LYS A C 1
ATOM 4249 O O . LYS A 1 522 ? -45.278 33.945 -1.322 1.00 30.89 522 LYS A O 1
ATOM 4254 N N . VAL A 1 523 ? -47.487 34.325 -1.691 1.00 30.72 523 VAL A N 1
ATOM 4255 C CA . VAL A 1 523 ? -47.687 34.677 -3.108 1.00 30.72 523 VAL A CA 1
ATOM 4256 C C . VAL A 1 523 ? -46.420 34.734 -3.981 1.00 30.72 523 VAL A C 1
ATOM 4258 O O . VAL A 1 523 ? -45.598 35.637 -3.841 1.00 30.72 523 VAL A O 1
ATOM 4261 N N . LEU A 1 524 ? -46.328 33.792 -4.924 1.00 30.66 524 LEU A N 1
ATOM 4262 C CA . LEU A 1 524 ? -45.462 33.832 -6.109 1.00 30.66 524 LEU A CA 1
ATOM 4263 C C . LEU A 1 524 ? -46.022 34.840 -7.133 1.00 30.66 524 LEU A C 1
ATOM 4265 O O . LEU A 1 524 ? -47.231 34.818 -7.358 1.00 30.66 524 LEU A O 1
ATOM 4269 N N . PRO A 1 525 ? -45.197 35.674 -7.792 1.00 32.06 525 PRO A N 1
ATOM 4270 C CA . PRO A 1 525 ? -45.571 36.313 -9.047 1.00 32.06 525 PRO A CA 1
ATOM 4271 C C . PRO A 1 525 ? -45.269 35.397 -10.242 1.00 32.06 525 PRO A C 1
ATOM 4273 O O . PRO A 1 525 ? -44.219 34.754 -10.300 1.00 32.06 525 PRO A O 1
ATOM 4276 N N . ASP A 1 526 ? -46.215 35.377 -11.177 1.00 30.17 526 ASP A N 1
ATOM 4277 C CA . ASP A 1 526 ? -46.251 34.579 -12.400 1.00 30.17 526 ASP A CA 1
ATOM 4278 C C . ASP A 1 526 ? -45.060 34.794 -13.350 1.00 30.17 526 ASP A C 1
ATOM 4280 O O . ASP A 1 526 ? -44.568 35.906 -13.553 1.00 30.17 526 ASP A O 1
ATOM 4284 N N . VAL A 1 527 ? -44.656 33.699 -13.996 1.00 32.69 527 VAL A N 1
ATOM 4285 C CA . VAL A 1 527 ? -43.761 33.670 -15.161 1.00 32.69 527 VAL A CA 1
ATOM 4286 C C . VAL A 1 527 ? -44.592 33.944 -16.423 1.00 32.69 527 VAL A C 1
ATOM 4288 O O . VAL A 1 527 ? -45.577 33.235 -16.642 1.00 32.69 527 VAL A O 1
ATOM 4291 N N . PRO A 1 528 ? -44.220 34.895 -17.302 1.00 37.28 528 PRO A N 1
ATOM 4292 C CA . PRO A 1 528 ? -44.880 35.033 -18.592 1.00 37.28 528 PRO A CA 1
ATOM 4293 C C . PRO A 1 528 ? -44.445 33.928 -19.558 1.00 37.28 528 PRO A C 1
ATOM 4295 O O . PRO A 1 528 ? -43.257 33.686 -19.780 1.00 37.28 528 PRO A O 1
ATOM 4298 N N . VAL A 1 529 ? -45.451 33.285 -20.142 1.00 33.78 529 VAL A N 1
ATOM 4299 C CA . VAL A 1 529 ? -45.367 32.288 -21.210 1.00 33.78 529 VAL A CA 1
ATOM 4300 C C . VAL A 1 529 ? -44.851 32.917 -22.512 1.00 33.78 529 VAL A C 1
ATOM 4302 O O . VAL A 1 529 ? -45.178 34.052 -22.854 1.00 33.78 529 VAL A O 1
ATOM 4305 N N . GLN A 1 530 ? -44.054 32.130 -23.235 1.00 36.22 530 GLN A N 1
ATOM 4306 C CA . GLN A 1 530 ? -43.531 32.379 -24.579 1.00 36.22 530 GLN A CA 1
ATOM 4307 C C . GLN A 1 530 ? -44.592 32.820 -25.598 1.00 36.22 530 GLN A C 1
ATOM 4309 O O . GLN A 1 530 ? -45.682 32.265 -25.649 1.00 36.22 530 GLN A O 1
ATOM 4314 N N . THR A 1 531 ? -44.199 33.719 -26.497 1.00 31.22 531 THR A N 1
ATOM 4315 C CA . THR A 1 531 ? -44.517 33.752 -27.943 1.00 31.22 531 THR A CA 1
ATOM 4316 C C . THR A 1 531 ? -43.480 34.715 -28.551 1.00 31.22 531 THR A C 1
ATOM 4318 O O . THR A 1 531 ? -43.206 35.747 -27.951 1.00 31.22 531 THR A O 1
ATOM 4321 N N . LYS A 1 532 ? -42.776 34.454 -29.652 1.00 34.03 532 LYS A N 1
ATOM 4322 C CA . LYS A 1 532 ? -43.038 33.670 -30.856 1.00 34.03 532 LYS A CA 1
ATOM 4323 C C . LYS A 1 532 ? -41.701 33.261 -31.478 1.00 34.03 532 LYS A C 1
ATOM 4325 O O . LYS A 1 532 ? -40.739 34.040 -31.293 1.00 34.03 532 LYS A O 1
#

Foldseek 3Di:
DDQDPVRDDDPPPVPDDPLQSCLVVVQVVVCVVVVAPFLAQLAEEEEDEPDDDPVVVVVVVVCVRRNHHYDDDPPDQDRHAEYEYQDPPLCQLVVCVSRVYGYDYPCVVVCSRRHDPPPPPVPVVVVVVVVVVVVVVVVVVVLVVLLVVLVVVVVVCVVPDDDPDDDDDDPDQPDAPVVLVVCLVVVVLVVSLVVVVVDPDHLHDLSNLLVLVVCVLLQPDDPVSLVSSVVSLVVCCVPPNLLPDVVSVVSCQSNCACSQPRPTNQLLLVQLLCCLAVVDRPPDDPDDSPRDPSNNVSSVVVLLSVLVSLLVVLSVLSNCSNVVPPDPDPLDQPDHSLCVNFPPDPPLALDDPSLLVLLVSLLVLLVVVVVDPPPSSVVSSLSSLSSNQSSVSSSQSSCVVSVHHCLLSLQPPVLLVSLVSCVVPDPVSLVVSLVSRPNPSNSQSNVVNNLCVVQPVPPPSQDSDDDDPSCCVSPVVVSVVVVVVVVPDDDDDDDDDDDDDDDDCVVVVVVVVPDDDDDDDDDDDDDDDDDD

pLDDT: mean 70.59, std 19.81, range [27.56, 95.94]

Radius of gyration: 34.81 Å; chains: 1; bounding box: 78×75×98 Å

Secondary structure (DSSP, 8-state):
----TTS------TTS-HHHHHHHHHHHHHHHHHT-SSTTTT-EEEEE--S-STHHHHHHHHHHHTT-EEE-S---TTS--EEEESS-GGGHHHHHHHHSS-EEETHHHHHHHHS-S-HHHHHHHHHHHHHHHHHHHHHHHHHHHHHHHHHHHHHHHHTS-----S-----------HHHHHHHHTT-HHHHHHHHHHSSSPPPPHHHHHHHHHHHHTT---HHHHHHHHHHHHHHHHHS-GGG-HHHHHHHHHHSS-TTT--HHHHHHHHHHHHHHHS---SSS-S-TT--THHHHHHHHHHHHHHHHHHHHHHHHHHHHHHTTTS---S-PPP-HHHHHH--SS---S--HHHHHHHHHHHHHHHHHHH---HHHHHHHHHHHHHHHHHHHHHHHHHHHTT---HHHIIIIIHHHHHHHTTTS-HHHHHHHHTT-S-HHHHHHHHHHHHHHHHHTT-TTS--SPP-HHHIIIIIHHHHHHHHHHTT------------PPPPTHHHHHHHHS---------PPPPPPP--